Protein AF-A0AAU9PK76-F1 (afdb_monomer_lite)

Organism: NCBI:txid75947

Sequence (472 aa):
MIHLLTAAVFAILSFSSLVWSQTLTNSTSCPMDFNYVRQIQWPTADCRPSGDPTKTITNSTNCCQTLLSVFGISLAQHLKDTSQFHLRDLKTSSSCLSDFQKKLTSLSLPSNLVSSCFDPMQFVISLNTCAGIQTLQDWRQKLGNETILDSSCRDDLSDLTACDACGYAALTVQKELVSIDGNASHSNNCFYFIVLYGAGILNEFGPESNSAVTCNFDINILPKSHKNGRSSLIYGLVGGLVAVVVIFCLVGLCFWWDRKKKKQKIGESGTNPFESRLPRRRPNTGSVWFKLSDLEKATNNFSINNLIGRDANMRARVADFGLAKQSREGQSHLTTRVAGTHGYLAPEYAIYGQLTEKSDVYSFGIVILEIMCRRKALDLSCLDSHLLITDWAWSLTKEGNVGLVLDHSLGDAMSSETMNPTGDMVRFVLVGILCAHATVAFRPTIMEALKMLEGDIEVPVIPDRPISTYSI

pLDDT: mean 73.7, std 18.84, range [26.84, 95.75]

Radius of gyration: 31.77 Å; chains: 1; bounding box: 103×79×65 Å

InterPro domains:
  IPR000719 Protein kinase domain [PF00069] (307-378)
  IPR011009 Protein kinase-like domain superfamily [SSF56112] (311-454)
  IPR043891 SPARK domain [PF19160] (26-191)

Structure (mmCIF, N/CA/C/O backbone):
data_AF-A0AAU9PK76-F1
#
_entry.id   AF-A0AAU9PK76-F1
#
loop_
_atom_site.group_PDB
_atom_site.id
_atom_site.type_symbol
_atom_site.label_atom_id
_atom_site.label_alt_id
_atom_site.label_comp_id
_atom_site.label_asym_id
_atom_site.label_entity_id
_atom_site.label_seq_id
_atom_site.pdbx_PDB_ins_code
_atom_site.Cartn_x
_atom_site.Cartn_y
_atom_site.Cartn_z
_atom_site.occupancy
_atom_site.B_iso_or_equiv
_atom_site.auth_seq_id
_atom_site.auth_comp_id
_atom_site.auth_asym_id
_atom_site.auth_atom_id
_atom_site.pdbx_PDB_model_num
ATOM 1 N N . MET A 1 1 ? -54.082 -43.163 29.457 1.00 52.34 1 MET A N 1
ATOM 2 C CA . MET A 1 1 ? -52.985 -42.832 28.520 1.00 52.34 1 MET A CA 1
ATOM 3 C C . MET A 1 1 ? -53.444 -41.888 27.392 1.00 52.34 1 MET A C 1
ATOM 5 O O . MET A 1 1 ? -52.976 -42.027 26.278 1.00 52.34 1 MET A O 1
ATOM 9 N N . ILE A 1 2 ? -54.347 -40.927 27.661 1.00 49.84 2 ILE A N 1
ATOM 10 C CA . ILE A 1 2 ? -54.786 -39.888 26.692 1.00 49.84 2 ILE A CA 1
ATOM 11 C C . ILE A 1 2 ? -54.882 -38.485 27.347 1.00 49.84 2 ILE A C 1
ATOM 13 O O . ILE A 1 2 ? -54.947 -37.484 26.650 1.00 49.84 2 ILE A O 1
ATOM 17 N N . HIS A 1 3 ? -54.761 -38.360 28.677 1.00 46.38 3 HIS A N 1
ATOM 18 C CA . HIS A 1 3 ? -54.827 -37.059 29.371 1.00 46.38 3 HIS A CA 1
ATOM 19 C C . HIS A 1 3 ? -53.471 -36.419 29.721 1.00 46.38 3 HIS A C 1
ATOM 21 O O . HIS A 1 3 ? -53.451 -35.333 30.284 1.00 46.38 3 HIS A O 1
ATOM 27 N N . LEU A 1 4 ? -52.341 -37.046 29.366 1.00 45.00 4 LEU A N 1
ATOM 28 C CA . LEU A 1 4 ? -51.000 -36.461 29.556 1.00 45.00 4 LEU A CA 1
ATOM 29 C C . LEU A 1 4 ? -50.370 -35.900 28.268 1.00 45.00 4 LEU A C 1
ATOM 31 O O . LEU A 1 4 ? -49.307 -35.297 28.331 1.00 45.00 4 LEU A O 1
ATOM 35 N N . LEU A 1 5 ? -51.024 -36.059 27.113 1.00 45.81 5 LEU A N 1
ATOM 36 C CA . LEU A 1 5 ? -50.508 -35.596 25.815 1.00 45.81 5 LEU A CA 1
ATOM 37 C C . LEU A 1 5 ? -51.144 -34.284 25.326 1.00 45.81 5 LEU A C 1
ATOM 39 O O . LEU A 1 5 ? -50.633 -33.672 24.395 1.00 45.81 5 LEU A O 1
ATOM 43 N N . THR A 1 6 ? -52.207 -33.794 25.969 1.00 47.25 6 THR A N 1
ATOM 44 C CA . THR A 1 6 ? -52.897 -32.557 25.559 1.00 47.25 6 THR A CA 1
ATOM 45 C C . THR A 1 6 ? -52.393 -31.294 26.263 1.00 47.25 6 THR A C 1
ATOM 47 O O . THR A 1 6 ? -52.677 -30.193 25.802 1.00 47.25 6 THR A O 1
ATOM 50 N N . ALA A 1 7 ? -51.589 -31.418 27.324 1.00 43.28 7 ALA A N 1
ATOM 51 C CA . ALA A 1 7 ? -50.975 -30.272 28.005 1.00 43.28 7 ALA A CA 1
ATOM 52 C C . ALA A 1 7 ? -49.653 -29.807 27.356 1.00 43.28 7 ALA A C 1
ATOM 54 O O . ALA A 1 7 ? -49.220 -28.683 27.586 1.00 43.28 7 ALA A O 1
ATOM 55 N N . ALA A 1 8 ? -49.033 -30.638 26.508 1.00 46.03 8 ALA A N 1
ATOM 56 C CA . ALA A 1 8 ? -47.760 -30.322 25.852 1.00 46.03 8 ALA A CA 1
ATOM 57 C C . ALA A 1 8 ? -47.914 -29.584 24.505 1.00 46.03 8 ALA A C 1
ATOM 59 O O . ALA A 1 8 ? -46.944 -29.029 24.002 1.00 46.03 8 ALA A O 1
ATOM 60 N N . VAL A 1 9 ? -49.122 -29.538 23.928 1.00 46.25 9 VAL A N 1
ATOM 61 C CA . VAL A 1 9 ? -49.368 -28.925 22.605 1.00 46.25 9 VAL A CA 1
ATOM 62 C C . VAL A 1 9 ? -49.918 -27.492 22.710 1.00 46.25 9 VAL A C 1
ATOM 64 O O . VAL A 1 9 ? -49.719 -26.691 21.804 1.00 46.25 9 VAL A O 1
ATOM 67 N N . PHE A 1 10 ? -50.508 -27.104 23.847 1.00 39.81 10 PHE A N 1
ATOM 68 C CA . PHE A 1 10 ? -50.992 -25.730 24.072 1.00 39.81 10 PHE A CA 1
ATOM 69 C C . PHE A 1 10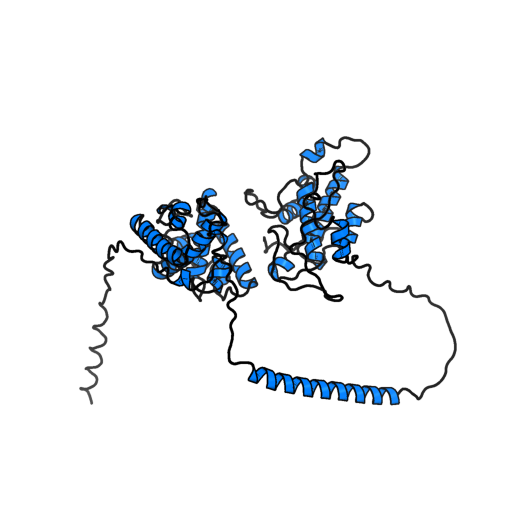 ? -49.943 -24.763 24.648 1.00 39.81 10 PHE A C 1
ATOM 71 O O . PHE A 1 10 ? -50.189 -23.561 24.697 1.00 39.81 10 PHE A O 1
ATOM 78 N N . ALA A 1 11 ? -48.759 -25.254 25.026 1.00 40.62 11 ALA A N 1
ATOM 79 C CA . ALA A 1 11 ? -47.640 -24.418 25.476 1.00 40.62 11 ALA A CA 1
ATOM 80 C C . ALA A 1 11 ? -46.709 -23.961 24.330 1.00 40.62 11 ALA A C 1
ATOM 82 O O . ALA A 1 11 ? -45.771 -23.208 24.572 1.00 40.62 11 ALA A O 1
ATOM 83 N N . ILE A 1 12 ? -46.959 -24.401 23.088 1.00 45.25 12 ILE A N 1
ATOM 84 C CA . ILE A 1 12 ? -46.092 -24.129 21.923 1.00 45.25 12 ILE A CA 1
ATOM 85 C C . ILE A 1 12 ? -46.722 -23.103 20.950 1.00 45.25 12 ILE A C 1
ATOM 87 O O . ILE A 1 12 ? -46.041 -22.599 20.065 1.00 45.25 12 ILE A O 1
ATOM 91 N N . LEU A 1 13 ? -47.984 -22.693 21.147 1.00 39.78 13 LEU A N 1
ATOM 92 C CA . LEU A 1 13 ? -48.679 -21.727 20.270 1.00 39.78 13 LEU A CA 1
ATOM 93 C C . LEU A 1 13 ? -48.980 -20.356 20.907 1.00 39.78 13 LEU A C 1
ATOM 95 O O . LEU A 1 13 ? -49.717 -19.559 20.337 1.00 39.78 13 LEU A O 1
ATOM 99 N N . SER A 1 14 ? -48.376 -20.038 22.053 1.00 37.91 14 SER A N 1
ATOM 100 C CA . SER A 1 14 ? -48.478 -18.719 22.707 1.00 37.91 14 SER A CA 1
ATOM 101 C C . SER A 1 14 ? -47.140 -17.967 22.806 1.00 37.91 14 SER A C 1
ATOM 103 O O . SER A 1 14 ? -47.052 -16.947 23.483 1.00 37.91 14 SER A O 1
ATOM 105 N N . PHE A 1 15 ? -46.111 -18.408 22.070 1.00 38.38 15 PHE A N 1
ATOM 106 C CA . PHE A 1 15 ? -44.795 -17.750 21.999 1.00 38.38 15 PHE A CA 1
ATOM 107 C C . PHE A 1 15 ? -44.520 -17.011 20.675 1.00 38.38 15 PHE A C 1
ATOM 109 O O . PHE A 1 15 ? -43.372 -16.736 20.341 1.00 38.38 15 PHE A O 1
ATOM 116 N N . SER A 1 16 ? -45.559 -16.637 19.925 1.00 43.44 16 SER A N 1
ATOM 117 C CA . SER A 1 16 ? -45.432 -15.898 18.658 1.00 43.44 16 SER A CA 1
ATOM 118 C C . SER A 1 16 ? -46.126 -14.534 18.684 1.00 43.44 16 SER A C 1
ATOM 120 O O . SER A 1 16 ? -46.871 -14.192 17.770 1.00 43.44 16 SER A O 1
ATOM 122 N N . SER A 1 17 ? -45.879 -13.744 19.729 1.00 39.88 17 SER A N 1
ATOM 123 C CA . SER A 1 17 ? -46.104 -12.291 19.706 1.00 39.88 17 SER A CA 1
ATOM 124 C C . SER A 1 17 ? -45.339 -11.584 20.829 1.00 39.88 17 SER A C 1
ATOM 126 O O . SER A 1 17 ? -45.900 -10.804 21.592 1.00 39.88 17 SER A O 1
ATOM 128 N N . LEU A 1 18 ? -44.036 -11.838 20.931 1.00 37.00 18 LEU A N 1
ATOM 129 C CA . LEU A 1 18 ? -43.107 -10.810 21.393 1.00 37.00 18 LEU A CA 1
ATOM 130 C C . LEU A 1 18 ? -42.484 -10.209 20.139 1.00 37.00 18 LEU A C 1
ATOM 132 O O . LEU A 1 18 ? -41.327 -10.438 19.806 1.00 37.00 18 LEU A O 1
ATOM 136 N N . VAL A 1 19 ? -43.306 -9.443 19.419 1.00 37.72 19 VAL A N 1
ATOM 137 C CA . VAL A 1 19 ? -42.783 -8.329 18.639 1.00 37.72 19 VAL A CA 1
ATOM 138 C C . VAL A 1 19 ? -42.090 -7.461 19.678 1.00 37.72 19 VAL A C 1
ATOM 140 O O . VAL A 1 19 ? -42.740 -6.780 20.470 1.00 37.72 19 VAL A O 1
ATOM 143 N N . TRP A 1 20 ? -40.765 -7.560 19.748 1.00 31.91 20 TRP A N 1
ATOM 144 C CA . TRP A 1 20 ? -39.972 -6.479 20.295 1.00 31.91 20 TRP A CA 1
ATOM 145 C C . TRP A 1 20 ? -40.277 -5.275 19.416 1.00 31.91 20 TRP A C 1
ATOM 147 O O . TRP A 1 20 ? -39.665 -5.065 18.372 1.00 31.91 20 TRP A O 1
ATOM 157 N N . SER A 1 21 ? -41.263 -4.487 19.836 1.00 33.12 21 SER A N 1
ATOM 158 C CA . SER A 1 21 ? -41.249 -3.066 19.567 1.00 33.12 21 SER A CA 1
ATOM 159 C C . SER A 1 21 ? -39.927 -2.589 20.144 1.00 33.12 21 SER A C 1
ATOM 161 O O . SER A 1 21 ? -39.814 -2.364 21.348 1.00 33.12 21 SER A O 1
ATOM 163 N N . GLN A 1 22 ? -38.900 -2.511 19.299 1.00 36.91 22 GLN A N 1
ATOM 164 C CA . GLN A 1 22 ? -37.753 -1.674 19.574 1.00 36.91 22 GLN A CA 1
ATOM 165 C C . GLN A 1 22 ? -38.325 -0.267 19.685 1.00 36.91 22 GLN A C 1
ATOM 167 O O . GLN A 1 22 ? -38.504 0.450 18.702 1.00 36.91 22 GLN A O 1
ATOM 172 N N . THR A 1 23 ? -38.695 0.115 20.902 1.00 33.50 23 THR A N 1
ATOM 173 C CA . THR A 1 23 ? -38.747 1.514 21.267 1.00 33.50 23 THR A CA 1
ATOM 174 C C . THR A 1 23 ? -37.339 2.011 20.997 1.00 33.50 23 THR A C 1
ATOM 176 O O . THR A 1 23 ? -36.432 1.709 21.772 1.00 33.50 23 THR A O 1
ATOM 179 N N . LEU A 1 24 ? -37.144 2.688 19.861 1.00 40.75 24 LEU A N 1
ATOM 180 C CA . LEU A 1 24 ? -35.986 3.537 19.641 1.00 40.75 24 LEU A CA 1
ATOM 181 C C . LEU A 1 24 ? -35.981 4.521 20.803 1.00 40.75 24 LEU A C 1
ATOM 183 O O . LEU A 1 24 ? -36.675 5.539 20.798 1.00 40.75 24 LEU A O 1
ATOM 187 N N . THR A 1 25 ? -35.244 4.175 21.847 1.00 36.66 25 THR A N 1
ATOM 188 C CA . THR A 1 25 ? -34.847 5.132 22.848 1.00 36.66 25 THR A CA 1
ATOM 189 C C . THR A 1 25 ? -34.033 6.161 22.078 1.00 36.66 25 THR A C 1
ATOM 191 O O . THR A 1 25 ? -33.047 5.836 21.421 1.00 36.66 25 THR A O 1
ATOM 194 N N . ASN A 1 26 ? -34.472 7.418 22.107 1.00 43.38 26 ASN A N 1
ATOM 195 C CA . ASN A 1 26 ? -33.604 8.553 21.814 1.00 43.38 26 ASN A CA 1
ATOM 196 C C . ASN A 1 26 ? -32.526 8.580 22.905 1.00 43.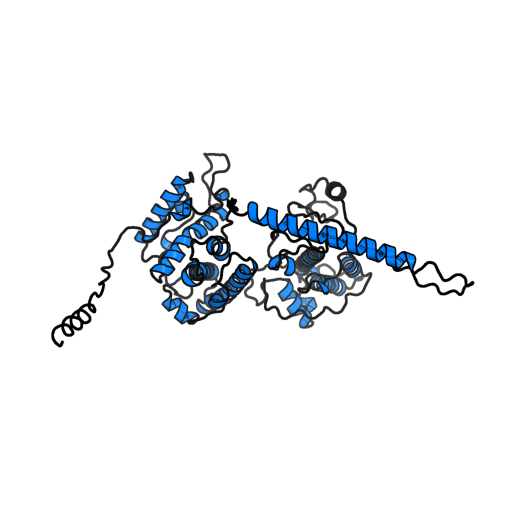38 26 ASN A C 1
ATOM 198 O O . ASN A 1 26 ? -32.549 9.415 23.809 1.00 43.38 26 ASN A O 1
ATOM 202 N N . SER A 1 27 ? -31.620 7.605 22.888 1.00 43.38 27 SER A N 1
ATOM 203 C CA . SER A 1 27 ? -30.460 7.603 23.747 1.00 43.38 27 SER A CA 1
ATOM 204 C C . SER A 1 27 ? -29.529 8.658 23.180 1.00 43.38 27 SER A C 1
ATOM 206 O O . SER A 1 27 ? -28.920 8.488 22.130 1.00 43.38 27 SER A O 1
ATOM 208 N N . THR A 1 28 ? -29.424 9.777 23.882 1.00 61.25 28 THR A N 1
ATOM 209 C CA . THR A 1 28 ? -28.430 10.818 23.605 1.00 61.25 28 THR A CA 1
ATOM 210 C C . THR A 1 28 ? -26.996 10.359 23.898 1.00 61.25 28 THR A C 1
ATOM 212 O O . THR A 1 28 ? -26.086 11.177 23.836 1.00 61.25 28 THR A O 1
ATOM 215 N N . SER A 1 29 ? -26.807 9.095 24.285 1.00 83.44 29 SER A N 1
ATOM 216 C CA . SER A 1 29 ? -25.527 8.455 24.572 1.00 83.44 29 SER A CA 1
ATOM 217 C C . SER A 1 29 ? -24.948 7.791 23.328 1.00 83.44 29 SER A C 1
ATOM 219 O O . SER A 1 29 ? -25.691 7.340 22.456 1.00 83.44 29 SER A O 1
ATOM 221 N N . CYS A 1 30 ? -23.621 7.684 23.279 1.00 89.12 30 CYS A N 1
ATOM 222 C CA . CYS A 1 30 ? -22.940 6.973 22.209 1.00 89.12 30 CYS A CA 1
ATOM 223 C C . CYS A 1 30 ? -23.347 5.485 22.179 1.00 89.12 30 CYS A C 1
ATOM 225 O O . CYS A 1 30 ? -23.241 4.826 23.214 1.00 89.12 30 CYS A O 1
ATOM 227 N N . PRO A 1 31 ? -23.791 4.940 21.029 1.00 89.69 31 PRO A N 1
ATOM 228 C CA . PRO A 1 31 ? -24.123 3.520 20.898 1.00 89.69 31 PRO A CA 1
ATOM 229 C C . PRO A 1 31 ? -22.897 2.608 20.709 1.00 89.69 31 PRO A C 1
ATOM 231 O O . PRO A 1 31 ? -23.063 1.396 20.643 1.00 89.69 31 PRO A O 1
ATOM 234 N N . MET A 1 32 ? -21.689 3.167 20.588 1.00 91.38 32 MET A N 1
ATOM 235 C CA . MET A 1 32 ? -20.448 2.425 20.336 1.00 91.38 32 MET A CA 1
ATOM 236 C C . MET A 1 32 ? -19.625 2.236 21.616 1.00 91.38 32 MET A C 1
ATOM 238 O O . MET A 1 32 ? -19.588 3.127 22.468 1.00 91.38 32 MET A O 1
ATOM 242 N N . ASP A 1 33 ? -18.925 1.102 21.727 1.00 90.31 33 ASP A N 1
ATOM 243 C CA . ASP A 1 33 ? -17.965 0.843 22.806 1.00 90.31 33 ASP A CA 1
ATOM 244 C C . ASP A 1 33 ? -16.524 1.116 22.353 1.00 90.31 33 ASP A C 1
ATOM 246 O O . ASP A 1 33 ? -16.071 0.616 21.334 1.00 90.31 33 ASP A O 1
ATOM 250 N N . PHE A 1 34 ? -15.777 1.862 23.167 1.00 93.31 34 PHE A N 1
ATOM 251 C CA . PHE A 1 34 ? -14.373 2.214 22.938 1.00 93.31 34 PHE A CA 1
ATOM 252 C C . PHE A 1 34 ? -13.414 1.529 23.929 1.00 93.31 34 PHE A C 1
ATOM 254 O O . PHE A 1 34 ? -12.293 1.993 24.156 1.00 93.31 34 PHE A O 1
ATOM 261 N N . ASN A 1 35 ? -13.829 0.452 24.602 1.00 90.25 35 ASN A N 1
ATOM 262 C CA . ASN A 1 35 ? -12.972 -0.262 25.553 1.00 90.25 35 ASN A CA 1
ATOM 263 C C . ASN A 1 35 ? -11.734 -0.901 24.899 1.00 90.25 35 ASN A C 1
ATOM 265 O O . ASN A 1 35 ? -10.668 -0.927 25.530 1.00 90.25 35 ASN A O 1
ATOM 269 N N . TYR A 1 36 ? -11.829 -1.336 23.637 1.00 87.94 36 TYR A N 1
ATOM 270 C CA . TYR A 1 36 ? -10.715 -1.933 22.890 1.00 87.94 36 TYR A CA 1
ATOM 271 C C . TYR A 1 36 ? -9.525 -0.982 22.711 1.00 87.94 36 TYR A C 1
ATOM 273 O O . TYR A 1 36 ? -8.393 -1.443 22.581 1.00 87.94 36 TYR A O 1
ATOM 281 N N . VAL A 1 37 ? -9.743 0.340 22.785 1.00 88.81 37 VAL A N 1
ATOM 282 C CA . VAL A 1 37 ? -8.700 1.372 22.620 1.00 88.81 37 VAL A CA 1
ATOM 283 C C . VAL A 1 37 ? -7.532 1.162 23.591 1.00 88.81 37 VAL A C 1
ATOM 285 O O . VAL A 1 37 ? -6.400 1.531 23.286 1.00 88.81 37 VAL A O 1
ATOM 288 N N . ARG A 1 38 ? -7.788 0.545 24.755 1.00 84.81 38 ARG A N 1
ATOM 289 C CA . ARG A 1 38 ? -6.752 0.162 25.730 1.00 84.81 38 ARG A CA 1
ATOM 290 C C . ARG A 1 38 ? -6.198 -1.251 25.529 1.00 84.81 38 ARG A C 1
ATOM 292 O O . ARG A 1 38 ? -5.114 -1.550 26.020 1.00 84.81 38 ARG A O 1
ATOM 299 N N . GLN A 1 39 ? -6.969 -2.142 24.913 1.00 84.19 39 GLN A N 1
ATOM 300 C CA . GLN A 1 39 ? -6.648 -3.569 24.800 1.00 84.19 39 GLN A CA 1
ATOM 301 C C . GLN A 1 39 ? -5.760 -3.872 23.586 1.00 84.19 39 GLN A C 1
ATOM 303 O O . GLN A 1 39 ? -4.879 -4.745 23.648 1.00 84.19 39 GLN A O 1
ATOM 308 N N . ILE A 1 40 ? -5.994 -3.134 22.502 1.00 80.50 40 ILE A N 1
ATOM 309 C CA . ILE A 1 40 ? -5.258 -3.205 21.246 1.00 80.50 40 ILE A CA 1
ATOM 310 C C . ILE A 1 40 ? -4.062 -2.258 21.342 1.00 80.50 40 ILE A C 1
ATOM 312 O O . ILE A 1 40 ? -4.193 -1.101 21.734 1.00 80.50 40 ILE A O 1
ATOM 316 N N . GLN A 1 41 ? -2.871 -2.764 21.021 1.00 76.69 41 GLN A N 1
ATOM 317 C CA . GLN A 1 41 ? -1.659 -1.949 20.986 1.00 76.69 41 GLN A CA 1
ATOM 318 C C . GLN A 1 41 ? -1.555 -1.283 19.617 1.00 76.69 41 GLN A C 1
ATOM 320 O O . GLN A 1 41 ? -1.268 -1.956 18.634 1.00 76.69 41 GLN A O 1
ATOM 325 N N . TRP A 1 42 ? -1.780 0.027 19.575 1.00 80.75 42 TRP A N 1
ATOM 326 C CA . TRP A 1 42 ? -1.684 0.857 18.376 1.00 80.75 42 TRP A CA 1
ATOM 327 C C . TRP A 1 42 ? -0.610 1.947 18.564 1.00 80.75 42 TRP A C 1
ATOM 329 O O . TRP A 1 42 ? -0.267 2.287 19.705 1.00 80.75 42 TRP A O 1
ATOM 339 N N . PRO A 1 43 ? -0.019 2.478 17.480 1.00 74.75 43 PRO A N 1
ATOM 340 C CA . PRO A 1 43 ? 1.089 3.424 17.570 1.00 74.75 43 PRO A CA 1
ATOM 341 C C . PRO A 1 43 ? 0.624 4.783 18.112 1.00 74.75 43 PRO A C 1
ATOM 343 O O . PRO A 1 43 ? 0.072 5.612 17.402 1.00 74.75 43 PRO A O 1
ATOM 346 N N . THR A 1 44 ? 0.889 5.046 19.394 1.00 80.50 44 THR A N 1
ATOM 347 C CA . THR A 1 44 ? 0.571 6.342 20.025 1.00 80.50 44 THR A CA 1
ATOM 348 C C . THR A 1 44 ? 1.679 7.389 19.871 1.00 80.50 44 THR A C 1
ATOM 350 O O . THR A 1 44 ? 1.519 8.515 20.338 1.00 80.50 44 THR A O 1
ATOM 353 N N . ALA A 1 45 ? 2.837 7.010 19.316 1.00 75.81 45 ALA A N 1
ATOM 354 C CA . ALA A 1 45 ? 4.043 7.841 19.293 1.00 75.81 45 ALA A CA 1
ATOM 355 C C . ALA A 1 45 ? 3.825 9.152 18.525 1.00 75.81 45 ALA A C 1
ATOM 357 O O . ALA A 1 45 ? 4.150 10.216 19.046 1.00 75.81 45 ALA A O 1
ATOM 358 N N . ASP A 1 46 ? 3.169 9.076 17.367 1.00 73.06 46 ASP A N 1
ATOM 359 C CA . ASP A 1 46 ? 2.886 10.232 16.506 1.00 73.06 46 ASP A CA 1
ATOM 360 C C . ASP A 1 46 ? 1.846 11.195 17.102 1.00 73.06 46 ASP A C 1
ATOM 362 O O . ASP A 1 46 ? 1.718 12.335 16.657 1.00 73.06 46 ASP A O 1
ATOM 366 N N . CYS A 1 47 ? 1.112 10.744 18.124 1.00 76.25 47 CYS A N 1
ATOM 367 C CA . CYS A 1 47 ? 0.101 11.518 18.843 1.00 76.25 47 CYS A CA 1
ATOM 368 C C . CYS A 1 47 ? 0.607 12.101 20.171 1.00 76.25 47 CYS A C 1
ATOM 370 O O . CYS A 1 47 ? -0.169 12.716 20.910 1.00 76.25 47 CYS A O 1
ATOM 372 N N . ARG A 1 48 ? 1.888 11.903 20.514 1.00 78.00 48 ARG A N 1
ATOM 373 C CA . ARG A 1 48 ? 2.505 12.485 21.713 1.00 78.00 48 ARG A CA 1
ATOM 374 C C . ARG A 1 48 ? 3.281 13.755 21.352 1.00 78.00 48 ARG A C 1
ATOM 376 O O . ARG A 1 48 ? 3.939 13.790 20.317 1.00 78.00 48 ARG A O 1
ATOM 383 N N . PRO A 1 49 ? 3.255 14.794 22.205 1.00 65.25 49 PRO A N 1
ATOM 384 C CA . PRO A 1 49 ? 4.083 15.971 21.985 1.00 65.25 49 PRO A CA 1
ATOM 385 C C . PRO A 1 49 ? 5.567 15.580 22.032 1.00 65.25 49 PRO A C 1
ATOM 387 O O . PRO A 1 49 ? 6.027 14.987 23.012 1.00 65.25 49 PRO A O 1
ATOM 390 N N . SER A 1 50 ? 6.324 15.914 20.984 1.00 54.66 50 SER A N 1
ATOM 391 C CA . SER A 1 50 ? 7.779 15.727 20.935 1.00 54.66 50 SER A CA 1
ATOM 392 C C . SER A 1 50 ? 8.468 16.642 21.945 1.00 54.66 50 SER A C 1
ATOM 394 O O . SER A 1 50 ? 8.820 17.767 21.609 1.00 54.66 50 SER A O 1
ATOM 396 N N . GLY A 1 51 ? 8.638 16.172 23.184 1.00 52.91 51 GLY A N 1
ATOM 397 C CA . GLY A 1 51 ? 9.557 16.715 24.198 1.00 52.91 51 GLY A CA 1
ATOM 398 C C . GLY A 1 51 ? 9.317 18.148 24.696 1.00 52.91 51 GLY A C 1
ATOM 399 O O . GLY A 1 51 ? 9.943 18.540 25.674 1.00 52.91 51 GLY A O 1
ATOM 400 N N . ASP A 1 52 ? 8.421 18.914 24.076 1.00 45.72 52 ASP A N 1
ATOM 401 C CA . ASP A 1 52 ? 8.129 20.305 24.405 1.00 45.72 52 ASP A CA 1
ATOM 402 C C . ASP A 1 52 ? 6.637 20.461 24.760 1.00 45.72 52 ASP A C 1
ATOM 404 O O . ASP A 1 52 ? 5.781 20.401 23.871 1.00 45.72 52 ASP A O 1
ATOM 408 N N . PRO A 1 53 ? 6.292 20.648 26.048 1.00 48.22 53 PRO A N 1
ATOM 409 C CA . PRO A 1 53 ? 4.910 20.787 26.510 1.00 48.22 53 PRO A CA 1
ATOM 410 C C . PRO A 1 53 ? 4.230 22.087 26.045 1.00 48.22 53 PRO A C 1
ATOM 412 O O . PRO A 1 53 ? 3.042 22.266 26.303 1.00 48.22 53 PRO A O 1
ATOM 415 N N . THR A 1 54 ? 4.949 22.988 25.363 1.00 43.44 54 THR A N 1
ATOM 416 C CA . THR A 1 54 ? 4.399 24.244 24.826 1.00 43.44 54 THR A CA 1
ATOM 417 C C . THR A 1 54 ? 4.011 24.172 23.348 1.00 43.44 54 THR A C 1
ATOM 419 O O . THR A 1 54 ? 3.300 25.053 22.860 1.00 43.44 54 THR A O 1
ATOM 422 N N . LYS A 1 55 ? 4.394 23.106 22.629 1.00 46.84 55 LYS A N 1
ATOM 423 C CA . LYS A 1 55 ? 3.936 22.884 21.254 1.00 46.84 55 LYS A CA 1
ATOM 424 C C . LYS A 1 55 ? 2.560 22.232 21.255 1.00 46.84 55 LYS A C 1
ATOM 426 O O . LYS A 1 55 ? 2.402 21.042 21.516 1.00 46.84 55 LYS A O 1
ATOM 431 N N . THR A 1 56 ? 1.557 23.034 20.920 1.00 46.28 56 THR A N 1
ATOM 432 C CA . THR A 1 56 ? 0.248 22.556 20.474 1.00 46.28 56 THR A CA 1
ATOM 433 C C . THR A 1 56 ? 0.471 21.572 19.324 1.00 46.28 56 THR A C 1
ATOM 435 O O . THR A 1 56 ? 1.179 21.898 18.372 1.00 46.28 56 THR A O 1
ATOM 438 N N . ILE A 1 57 ? -0.093 20.362 19.406 1.00 51.94 57 ILE A N 1
ATOM 439 C CA . ILE A 1 57 ? -0.083 19.427 18.274 1.00 51.94 57 ILE A CA 1
ATOM 440 C C . ILE A 1 57 ? -0.901 20.076 17.154 1.00 51.94 57 ILE A C 1
ATOM 442 O O . ILE A 1 57 ? -2.129 20.079 17.185 1.00 51.94 57 ILE A O 1
ATOM 446 N N . THR A 1 58 ? -0.211 20.673 16.189 1.00 47.84 58 THR A N 1
ATOM 447 C CA . THR A 1 58 ? -0.773 21.064 14.898 1.00 47.84 58 THR A CA 1
ATOM 448 C C . THR A 1 58 ? -0.939 19.795 14.077 1.00 47.84 58 THR A C 1
ATOM 450 O O . THR A 1 58 ? 0.059 19.101 13.901 1.00 47.84 58 THR A O 1
ATOM 453 N N . ASN A 1 59 ? -2.167 19.496 13.632 1.00 53.28 59 ASN A N 1
ATOM 454 C CA . ASN A 1 59 ? -2.576 18.385 12.757 1.00 53.28 59 ASN A CA 1
ATOM 455 C C . ASN A 1 59 ? -1.419 17.569 12.166 1.00 53.28 59 ASN A C 1
ATOM 457 O O . ASN A 1 59 ? -1.031 17.756 11.014 1.00 53.28 59 ASN A O 1
ATOM 461 N N . SER A 1 60 ? -0.877 16.647 12.965 1.00 60.12 60 SER A N 1
ATOM 462 C CA . SER A 1 60 ? -0.010 15.604 12.437 1.00 60.12 60 SER A CA 1
ATOM 463 C C . SER A 1 60 ? -0.927 14.681 11.650 1.00 60.12 60 SER A C 1
ATOM 465 O O . SER A 1 60 ? -1.737 13.963 12.242 1.00 60.12 60 SER A O 1
ATOM 467 N N . THR A 1 61 ? -0.853 14.753 10.321 1.00 66.81 61 THR A N 1
ATOM 468 C CA . THR A 1 61 ? -1.658 13.951 9.388 1.00 66.81 61 THR A CA 1
ATOM 469 C C . THR A 1 61 ? -1.632 12.470 9.763 1.00 66.81 61 THR A C 1
ATOM 471 O O . THR A 1 61 ? -2.680 11.830 9.788 1.00 66.81 61 THR A O 1
ATOM 474 N N . ASN A 1 62 ? -0.475 11.962 10.195 1.00 74.94 62 ASN A N 1
ATOM 475 C CA . ASN A 1 62 ? -0.297 10.570 10.614 1.00 74.94 62 ASN A CA 1
ATOM 476 C C . ASN A 1 62 ? -1.061 10.229 11.906 1.00 74.94 62 ASN A C 1
ATOM 478 O O . ASN A 1 62 ? -1.663 9.159 12.007 1.00 74.94 62 ASN A O 1
ATOM 482 N N . CYS A 1 63 ? -1.083 11.137 12.892 1.00 82.25 63 CYS A N 1
ATOM 483 C CA . CYS A 1 63 ? -1.839 10.920 14.128 1.00 82.25 63 CYS A CA 1
ATOM 484 C C . CYS A 1 63 ? -3.347 10.917 13.856 1.00 82.25 63 CYS A C 1
ATOM 486 O O . CYS A 1 63 ? -4.048 10.015 14.309 1.00 82.25 63 CYS A O 1
ATOM 488 N N . CYS A 1 64 ? -3.849 11.887 13.087 1.00 85.06 64 CYS A N 1
ATOM 489 C CA . CYS A 1 64 ? -5.275 11.955 12.775 1.00 85.06 64 CYS A CA 1
ATOM 490 C C . CYS A 1 64 ? -5.738 10.756 11.936 1.00 85.06 64 CYS A C 1
ATOM 492 O O . CYS A 1 64 ? -6.810 10.218 12.201 1.00 85.06 64 CYS A O 1
ATOM 494 N N . GLN A 1 65 ? -4.911 10.280 10.999 1.00 82.88 65 GLN A N 1
ATOM 495 C CA . GLN A 1 65 ? -5.177 9.054 10.244 1.00 82.88 65 GLN A CA 1
ATOM 496 C C . GLN A 1 65 ? -5.204 7.819 11.155 1.00 82.88 65 GLN A C 1
ATOM 498 O O . GLN A 1 65 ? -6.149 7.039 11.102 1.00 82.88 65 GLN A O 1
ATOM 503 N N . THR A 1 66 ? -4.229 7.677 12.059 1.00 84.81 66 THR A N 1
ATOM 504 C CA . THR A 1 66 ? -4.209 6.566 13.027 1.00 84.81 66 THR A CA 1
ATOM 505 C C . THR A 1 66 ? -5.446 6.590 13.924 1.00 84.81 66 THR A C 1
ATOM 507 O O . THR A 1 66 ? -6.085 5.563 14.139 1.00 84.81 66 THR A O 1
ATOM 510 N N . LEU A 1 67 ? -5.823 7.765 14.436 1.00 88.69 67 LEU A N 1
ATOM 511 C CA . LEU A 1 67 ? -7.029 7.918 15.246 1.00 88.69 67 LEU A CA 1
ATOM 512 C C . LEU A 1 67 ? -8.296 7.587 14.451 1.00 88.69 67 LEU A C 1
ATOM 514 O O . LEU A 1 67 ? -9.238 7.059 15.037 1.00 88.69 67 LEU A O 1
ATOM 518 N N . LEU A 1 68 ? -8.322 7.880 13.146 1.00 88.44 68 LEU A N 1
ATOM 519 C CA . LEU A 1 68 ? -9.455 7.575 12.277 1.00 88.44 68 LEU A CA 1
ATOM 520 C C . LEU A 1 68 ? -9.597 6.063 12.100 1.00 88.44 68 LEU A C 1
ATOM 522 O O . LEU A 1 68 ? -10.697 5.546 12.264 1.00 88.44 68 LEU A O 1
ATOM 526 N N . SER A 1 69 ? -8.489 5.347 11.893 1.00 88.75 69 SER A N 1
ATOM 527 C CA . SER A 1 69 ? -8.456 3.881 11.894 1.00 88.75 69 SER A CA 1
ATOM 528 C C . SER A 1 69 ? -8.919 3.294 13.231 1.00 88.75 69 SER A C 1
ATOM 530 O O . SER A 1 69 ? -9.762 2.399 13.261 1.00 88.75 69 SER A O 1
ATOM 532 N N . VAL A 1 70 ? -8.431 3.827 14.361 1.00 90.69 70 VAL A N 1
ATOM 533 C CA . VAL A 1 70 ? -8.830 3.349 15.697 1.00 90.69 70 VAL A CA 1
ATOM 534 C C . VAL A 1 70 ? -10.315 3.608 15.958 1.00 90.69 70 VAL A C 1
ATOM 536 O O . VAL A 1 70 ? -10.981 2.743 16.517 1.00 90.69 70 VAL A O 1
ATOM 539 N N . PHE A 1 71 ? -10.857 4.761 15.564 1.00 93.00 71 PHE A N 1
ATOM 540 C CA . PHE A 1 71 ? -12.292 5.049 15.657 1.00 93.00 71 PHE A CA 1
ATOM 541 C C . PHE A 1 71 ? -13.111 4.168 14.699 1.00 93.00 71 PHE A C 1
ATOM 543 O O . PHE A 1 71 ? -14.189 3.697 15.060 1.00 93.00 71 PHE A O 1
ATOM 550 N N . GLY A 1 72 ? -12.566 3.878 13.515 1.00 92.38 72 GLY A N 1
ATOM 551 C CA . GLY A 1 72 ? -13.159 3.017 12.495 1.00 92.38 72 GLY A CA 1
ATOM 552 C C . GLY A 1 72 ? -13.480 1.605 12.986 1.00 92.38 72 GLY A C 1
ATOM 553 O O . GLY A 1 72 ? -14.486 1.047 12.562 1.00 92.38 72 GLY A O 1
ATOM 554 N N . ILE A 1 73 ? -12.716 1.059 13.939 1.00 92.44 73 ILE A N 1
ATOM 555 C CA . ILE A 1 73 ? -13.014 -0.241 14.574 1.00 92.44 73 ILE A CA 1
ATOM 556 C C . ILE A 1 73 ? -14.410 -0.230 15.224 1.00 92.44 73 ILE A C 1
ATOM 558 O O . ILE A 1 73 ? -15.223 -1.116 14.959 1.00 92.44 73 ILE A O 1
ATOM 562 N N . SER A 1 74 ? -14.724 0.804 16.018 1.00 93.75 74 SER A N 1
ATOM 563 C CA . SER A 1 74 ? -16.053 0.982 16.630 1.00 93.75 74 SER A CA 1
ATOM 564 C C . SER A 1 74 ? -17.144 1.149 15.587 1.00 93.75 74 SER A C 1
ATOM 566 O O . SER A 1 74 ? -18.253 0.654 15.759 1.00 93.75 74 SER A O 1
ATOM 568 N N . LEU A 1 75 ? -16.839 1.872 14.511 1.00 94.56 75 LEU A N 1
ATOM 569 C CA . LEU A 1 75 ? -17.801 2.160 13.458 1.00 94.56 75 LEU A CA 1
ATOM 570 C C . LEU A 1 75 ? -18.105 0.912 12.617 1.00 94.56 75 LEU A C 1
ATOM 572 O O . LEU A 1 75 ? -19.249 0.692 12.236 1.00 94.56 75 LEU A O 1
ATOM 576 N N . ALA A 1 76 ? -17.116 0.045 12.396 1.00 94.50 76 ALA A N 1
ATOM 577 C CA . ALA A 1 76 ? -17.314 -1.253 11.761 1.00 94.50 76 ALA A CA 1
ATOM 578 C C . ALA A 1 76 ? -18.117 -2.201 12.662 1.00 94.50 76 ALA A C 1
ATOM 580 O O . ALA A 1 76 ? -18.985 -2.925 12.176 1.00 94.50 76 ALA A O 1
ATOM 581 N N . GLN A 1 77 ? -17.885 -2.155 13.979 1.00 94.75 77 GLN A N 1
ATOM 582 C CA . GLN A 1 77 ? -18.710 -2.882 14.945 1.00 94.75 77 GLN A CA 1
ATOM 583 C C . GLN A 1 77 ? -20.152 -2.351 14.948 1.00 94.75 77 GLN A C 1
ATOM 585 O O . GLN A 1 77 ? -21.098 -3.130 14.889 1.00 94.75 77 GLN A O 1
ATOM 590 N N . HIS A 1 78 ? -20.331 -1.030 14.904 1.00 94.69 78 HIS A N 1
ATOM 591 C CA . HIS A 1 78 ? -21.642 -0.404 14.757 1.00 94.69 78 HIS A CA 1
ATOM 592 C C . HIS A 1 78 ? -22.350 -0.855 13.477 1.00 94.69 78 HIS A C 1
ATOM 594 O O . HIS A 1 78 ? -23.510 -1.249 13.541 1.00 94.69 78 HIS A O 1
ATOM 600 N N . LEU A 1 79 ? -21.652 -0.863 12.337 1.00 94.94 79 LEU A N 1
ATOM 601 C CA . LEU A 1 79 ? -22.182 -1.360 11.068 1.00 94.94 79 LEU A CA 1
ATOM 602 C C . LEU A 1 79 ? -22.634 -2.819 11.181 1.00 94.94 79 LEU A C 1
ATOM 604 O O . LEU A 1 79 ? -23.707 -3.162 10.685 1.00 94.94 79 LEU A O 1
ATOM 608 N N . LYS A 1 80 ? -21.853 -3.666 11.858 1.00 93.81 80 LYS A N 1
ATOM 609 C CA . LYS A 1 80 ? -22.211 -5.065 12.116 1.00 93.81 80 LYS A CA 1
ATOM 610 C C . LYS A 1 80 ? -23.503 -5.189 12.930 1.00 93.81 80 LYS A C 1
ATOM 612 O O . LYS A 1 80 ? -24.339 -6.031 12.611 1.00 93.81 80 LYS A O 1
ATOM 617 N N . ASP A 1 81 ? -23.685 -4.332 13.931 1.00 93.25 81 ASP A N 1
ATOM 618 C CA . ASP A 1 81 ? -24.807 -4.410 14.871 1.00 93.25 81 ASP A CA 1
ATOM 619 C C . ASP A 1 81 ? -26.090 -3.730 14.352 1.00 93.25 81 ASP A C 1
ATOM 621 O O . ASP A 1 81 ? -27.196 -4.199 14.624 1.00 93.25 81 ASP A O 1
ATOM 625 N N . THR A 1 82 ? -25.971 -2.632 13.598 1.00 93.62 82 THR A N 1
ATOM 626 C CA . THR A 1 82 ? -27.110 -1.792 13.171 1.00 93.62 82 THR A CA 1
ATOM 627 C C . THR A 1 82 ? -27.365 -1.796 11.667 1.00 93.62 82 THR A C 1
ATOM 629 O O . THR A 1 82 ? -28.403 -1.303 11.226 1.00 93.62 82 THR A O 1
ATOM 632 N N . SER A 1 83 ? -26.445 -2.345 10.866 1.00 95.12 83 SER A N 1
ATOM 633 C CA . SER A 1 83 ? -26.451 -2.257 9.398 1.00 95.12 83 SER A CA 1
ATOM 634 C C . SER A 1 83 ? -26.371 -0.825 8.840 1.00 95.12 83 SER A C 1
ATOM 636 O O . SER A 1 83 ? -26.720 -0.612 7.676 1.00 95.12 83 SER A O 1
ATOM 638 N N . GLN A 1 84 ? -25.907 0.150 9.632 1.00 94.12 84 GLN A N 1
ATOM 639 C CA . GLN A 1 84 ? -25.672 1.539 9.210 1.00 94.12 84 GLN A CA 1
ATOM 640 C C . GLN A 1 84 ? -24.174 1.849 9.166 1.00 94.12 84 GLN A C 1
ATOM 642 O O . GLN A 1 84 ? -23.449 1.544 10.108 1.00 94.12 84 GLN A O 1
ATOM 647 N N . PHE A 1 85 ? -23.704 2.477 8.084 1.00 92.88 85 PHE A N 1
ATOM 648 C CA . PHE A 1 85 ? -22.284 2.825 7.935 1.00 92.88 85 PHE A CA 1
ATOM 649 C C . PHE A 1 85 ? -21.862 3.973 8.853 1.00 92.88 85 PHE A C 1
ATOM 651 O O . PHE A 1 85 ? -20.752 3.967 9.373 1.00 92.88 85 PHE A O 1
ATOM 658 N N . HIS A 1 86 ? -22.748 4.948 9.053 1.00 92.88 86 HIS A N 1
ATOM 659 C CA . HIS A 1 86 ? -22.508 6.176 9.810 1.00 92.88 86 HIS A CA 1
ATOM 660 C C . HIS A 1 86 ? -23.573 6.380 10.895 1.00 92.88 86 HIS A C 1
ATOM 662 O O . HIS A 1 86 ? -24.599 5.703 10.929 1.00 92.88 86 HIS A O 1
ATOM 668 N N . LEU A 1 87 ? -23.337 7.354 11.774 1.00 92.69 87 LEU A N 1
ATOM 669 C CA . LEU A 1 87 ? -24.216 7.700 12.886 1.00 92.69 87 LEU A CA 1
ATOM 670 C C . LEU A 1 87 ? -25.407 8.547 12.428 1.00 92.69 87 LEU A C 1
ATOM 672 O O . LEU A 1 87 ? -25.323 9.341 11.491 1.00 92.69 87 LEU A O 1
ATOM 676 N N . ARG A 1 88 ? -26.529 8.417 13.135 1.00 89.50 88 ARG A N 1
ATOM 677 C CA . ARG A 1 88 ? -27.809 9.015 12.733 1.00 89.50 88 ARG A CA 1
ATOM 678 C C . ARG A 1 88 ? -27.812 10.542 12.714 1.00 89.50 88 ARG A C 1
ATOM 680 O O . ARG A 1 88 ? -28.475 11.139 11.870 1.00 89.50 88 ARG A O 1
ATOM 687 N N . ASP A 1 89 ? -27.136 11.173 13.669 1.00 89.75 89 ASP A N 1
ATOM 688 C CA . ASP A 1 89 ? -27.212 12.619 13.859 1.00 89.75 89 ASP A CA 1
ATOM 689 C C . ASP A 1 89 ? -25.960 13.206 14.524 1.00 89.75 89 ASP A C 1
ATOM 691 O O . ASP A 1 89 ? -25.170 12.520 15.175 1.00 89.75 89 ASP A O 1
ATOM 695 N N . LEU A 1 90 ? -25.807 14.523 14.398 1.00 91.69 90 LEU A N 1
ATOM 696 C CA . LEU A 1 90 ? -24.677 15.273 14.943 1.00 91.69 90 LEU A CA 1
ATOM 697 C C . LEU A 1 90 ? -24.523 15.128 16.467 1.00 91.69 90 LEU A C 1
ATOM 699 O O . LEU A 1 90 ? -23.402 15.161 16.982 1.00 91.69 90 LEU A O 1
ATOM 703 N N . LYS A 1 91 ? -25.625 14.959 17.208 1.00 92.00 91 LYS A N 1
ATOM 704 C CA . LYS A 1 91 ? -25.594 14.855 18.671 1.00 92.00 91 LYS A CA 1
ATOM 705 C C . LYS A 1 91 ? -25.017 13.508 19.100 1.00 92.00 91 LYS A C 1
ATOM 707 O O . LYS A 1 91 ? -24.171 13.476 19.993 1.00 92.00 91 LYS A O 1
ATOM 712 N N . THR A 1 92 ? -25.422 12.422 18.442 1.00 92.69 92 THR A N 1
ATOM 713 C CA . THR A 1 92 ? -24.847 11.084 18.664 1.00 92.69 92 THR A CA 1
ATOM 714 C C . THR A 1 92 ? -23.364 11.041 18.297 1.00 92.69 92 THR A C 1
ATOM 716 O O . THR A 1 92 ? -22.560 10.603 19.119 1.00 92.69 92 THR A O 1
ATOM 719 N N . SER A 1 93 ? -22.981 11.601 17.142 1.00 93.94 93 SER A N 1
ATOM 720 C CA . SER A 1 93 ? -21.574 11.737 16.732 1.00 93.94 93 SER A CA 1
ATOM 721 C C . SER A 1 93 ? -20.737 12.496 17.764 1.00 93.94 93 SER A C 1
ATOM 723 O O . SER A 1 93 ? -19.720 11.992 18.244 1.00 93.94 93 SER A O 1
ATOM 725 N N . SER A 1 94 ? -21.222 13.654 18.218 1.00 93.19 94 SER A N 1
ATOM 726 C CA . SER A 1 94 ? -20.536 14.455 19.239 1.00 93.19 94 SER A CA 1
ATOM 727 C C . SER A 1 94 ? -20.394 13.711 20.573 1.00 93.19 94 SER A C 1
ATOM 729 O O . SER A 1 94 ? -19.346 13.792 21.218 1.00 93.19 94 SER A O 1
ATOM 731 N N . SER A 1 95 ? -21.415 12.949 20.987 1.00 94.94 95 SER A N 1
ATOM 732 C CA . SER A 1 95 ? -21.331 12.115 22.193 1.00 94.94 95 SER A CA 1
ATOM 733 C C . SER A 1 95 ? -20.272 11.019 22.049 1.00 94.94 95 SER A C 1
ATOM 735 O O . SER A 1 95 ? -19.499 10.804 22.981 1.00 94.94 95 SER A O 1
ATOM 737 N N . CYS A 1 96 ? -20.204 10.350 20.896 1.00 95.25 96 CYS A N 1
ATOM 738 C CA . CYS A 1 96 ? -19.222 9.298 20.642 1.00 95.25 96 CYS A CA 1
ATOM 739 C C . CYS A 1 96 ? -17.791 9.814 20.597 1.00 95.25 96 CYS A C 1
ATOM 741 O O . CYS A 1 96 ? -16.902 9.218 21.200 1.00 95.25 96 CYS A O 1
ATOM 743 N N . LEU A 1 97 ? -17.568 10.957 19.954 1.00 94.75 97 LEU A N 1
ATOM 744 C CA . LEU A 1 97 ? -16.261 11.604 19.936 1.00 94.75 97 LEU A CA 1
ATOM 745 C C . LEU A 1 97 ? -15.815 12.025 21.343 1.00 94.75 97 LEU A C 1
ATOM 747 O O . LEU A 1 97 ? -14.644 11.872 21.693 1.00 94.75 97 LEU A O 1
ATOM 751 N N . SER A 1 98 ? -16.747 12.478 22.190 1.00 93.88 98 SER A N 1
ATOM 752 C CA . SER A 1 98 ? -16.458 12.767 23.599 1.00 93.88 98 SER A CA 1
ATOM 753 C C . SER A 1 98 ? -16.035 11.514 24.375 1.00 93.88 98 SER A C 1
ATOM 755 O O . SER A 1 98 ? -15.044 11.544 25.109 1.00 93.88 98 SER A O 1
ATOM 757 N N . ASP A 1 99 ? -16.746 10.399 24.203 1.00 94.38 99 ASP A N 1
ATOM 758 C CA . ASP A 1 99 ? -16.422 9.142 24.884 1.00 94.38 99 ASP A CA 1
ATOM 759 C C . ASP A 1 99 ? -15.104 8.534 24.383 1.00 94.38 99 ASP A C 1
ATOM 761 O O . ASP A 1 99 ? -14.295 8.067 25.194 1.00 94.38 99 ASP A O 1
ATOM 765 N N . PHE A 1 100 ? -14.822 8.645 23.084 1.00 94.69 100 PHE A N 1
ATOM 766 C CA . PHE A 1 100 ? -13.536 8.278 22.501 1.00 94.69 100 PHE A CA 1
ATOM 767 C C . PHE A 1 100 ? -12.389 9.110 23.091 1.00 94.69 100 PHE A C 1
ATOM 769 O O . PHE A 1 100 ? -11.406 8.550 23.585 1.00 94.69 100 PHE A O 1
ATOM 776 N N . GLN A 1 101 ? -12.542 10.439 23.170 1.00 93.75 101 GLN A N 1
ATOM 777 C CA . GLN A 1 101 ? -11.545 11.318 23.790 1.00 93.75 101 GLN A CA 1
ATOM 778 C C . GLN A 1 101 ? -11.286 10.944 25.257 1.00 93.75 101 GLN A C 1
ATOM 780 O O . GLN A 1 101 ? -10.133 10.936 25.683 1.00 93.75 101 GLN A O 1
ATOM 785 N N . LYS A 1 102 ? -12.310 10.566 26.039 1.00 93.06 102 LYS A N 1
ATOM 786 C CA . LYS A 1 102 ? -12.114 10.096 27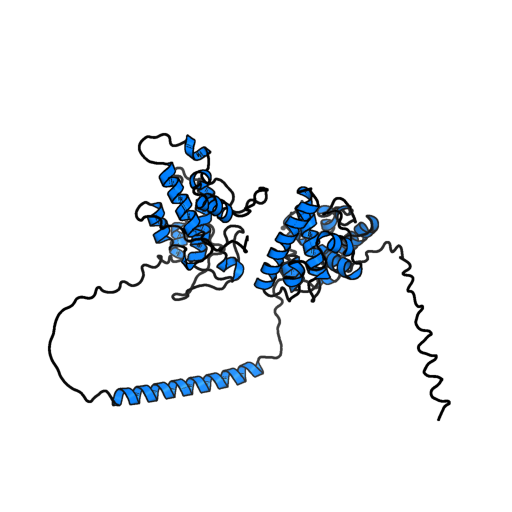.428 1.00 93.06 102 LYS A CA 1
ATOM 787 C C . LYS A 1 102 ? -11.214 8.858 27.494 1.00 93.06 102 LYS A C 1
ATOM 789 O O . LYS A 1 102 ? -10.385 8.752 28.403 1.00 93.06 102 LYS A O 1
ATOM 794 N N . LYS A 1 103 ? -11.342 7.923 26.543 1.00 93.31 103 LYS A N 1
ATOM 795 C CA . LYS A 1 103 ? -10.465 6.742 26.464 1.00 93.31 103 LYS A CA 1
ATOM 796 C C . LYS A 1 103 ? -9.043 7.125 26.058 1.00 93.31 103 LYS A C 1
ATOM 798 O O . LYS A 1 103 ? -8.107 6.633 26.686 1.00 93.31 103 LYS A O 1
ATOM 803 N N . LEU A 1 104 ? -8.863 8.054 25.120 1.00 90.31 104 LEU A N 1
ATOM 804 C CA . LEU A 1 104 ? -7.535 8.558 24.743 1.00 90.31 104 LEU A CA 1
ATOM 805 C C . LEU A 1 104 ? -6.834 9.281 25.901 1.00 90.31 104 LEU A C 1
ATOM 807 O O . LEU A 1 104 ? -5.675 8.994 26.193 1.00 90.31 104 LEU A O 1
ATOM 811 N N . THR A 1 105 ? -7.546 10.144 26.629 1.00 89.00 105 THR A N 1
ATOM 812 C CA . THR A 1 105 ? -6.999 10.846 27.802 1.00 89.00 105 THR A CA 1
ATOM 813 C C . THR A 1 105 ? -6.531 9.858 28.873 1.00 89.00 105 THR A C 1
ATOM 815 O O . THR A 1 105 ? -5.524 10.083 29.540 1.00 89.00 105 THR A O 1
ATOM 818 N N . SER A 1 106 ? -7.200 8.708 29.006 1.00 88.12 106 SER A N 1
ATOM 819 C CA . SER A 1 106 ? -6.767 7.655 29.933 1.00 88.12 106 SER A CA 1
ATOM 820 C C . SER A 1 106 ? -5.494 6.904 29.519 1.00 88.12 106 SER A C 1
ATOM 822 O O . SER A 1 106 ? -4.917 6.204 30.346 1.00 88.12 106 SER A O 1
ATOM 824 N N . LEU A 1 107 ? -5.046 7.061 28.269 1.00 85.44 107 LEU A N 1
ATOM 825 C CA . LEU A 1 107 ? -3.750 6.593 27.760 1.00 85.44 107 LEU A CA 1
ATOM 826 C C . LEU A 1 107 ? -2.659 7.678 27.853 1.00 85.44 107 LEU A C 1
ATOM 828 O O . LEU A 1 107 ? -1.601 7.551 27.232 1.00 85.44 107 LEU A O 1
ATOM 832 N N . SER A 1 108 ? -2.916 8.744 28.620 1.00 85.25 108 SER A N 1
ATOM 833 C CA . SER A 1 108 ? -2.036 9.908 28.780 1.00 85.25 108 SER A CA 1
ATOM 834 C C . SER A 1 108 ? -1.787 10.679 27.477 1.00 85.25 108 SER A C 1
ATOM 836 O O . SER A 1 108 ? -0.720 11.265 27.294 1.00 85.25 108 SER A O 1
ATOM 838 N N . LEU A 1 109 ? -2.758 10.669 26.558 1.00 84.81 109 LEU A N 1
ATOM 839 C CA . LEU A 1 109 ? -2.730 11.475 25.338 1.00 84.81 109 LEU A CA 1
ATOM 840 C C . LEU A 1 109 ? -3.393 12.852 25.548 1.00 84.81 109 LEU A C 1
ATOM 842 O O . LEU A 1 109 ? -4.231 12.989 26.445 1.00 84.81 109 LEU A O 1
ATOM 846 N N . PRO A 1 110 ? -3.051 13.872 24.735 1.00 84.62 110 PRO A N 1
ATOM 847 C CA . PRO A 1 110 ? -3.634 15.209 24.855 1.00 84.62 110 PRO A CA 1
ATOM 848 C C . PRO A 1 110 ? -5.164 15.235 24.728 1.00 84.62 110 PRO A C 1
ATOM 850 O O . PRO A 1 110 ? -5.767 14.499 23.943 1.00 84.62 110 PRO A O 1
ATOM 853 N N . SER A 1 111 ? -5.795 16.125 25.498 1.00 84.75 111 SER A N 1
ATOM 854 C CA . SER A 1 111 ? -7.256 16.230 25.628 1.00 84.75 111 SER A CA 1
ATOM 855 C C . SER A 1 111 ? -7.958 16.866 24.425 1.00 84.75 111 SER A C 1
ATOM 857 O O . SER A 1 111 ? -9.179 16.781 24.328 1.00 84.75 111 SER A O 1
ATOM 859 N N . ASN A 1 112 ? -7.208 17.502 23.524 1.00 83.69 112 ASN A N 1
ATOM 860 C CA . ASN A 1 112 ? -7.722 18.199 22.347 1.00 83.69 112 ASN A CA 1
ATOM 861 C C . ASN A 1 112 ? -7.521 17.422 21.034 1.00 83.69 112 ASN A C 1
ATOM 863 O O . ASN A 1 112 ? -7.819 17.962 19.972 1.00 83.69 112 ASN A O 1
ATOM 867 N N . LEU A 1 113 ? -7.016 16.184 21.077 1.00 85.69 113 LEU A N 1
ATOM 868 C CA . LEU A 1 113 ? -6.715 15.401 19.872 1.00 85.69 113 LEU A CA 1
AT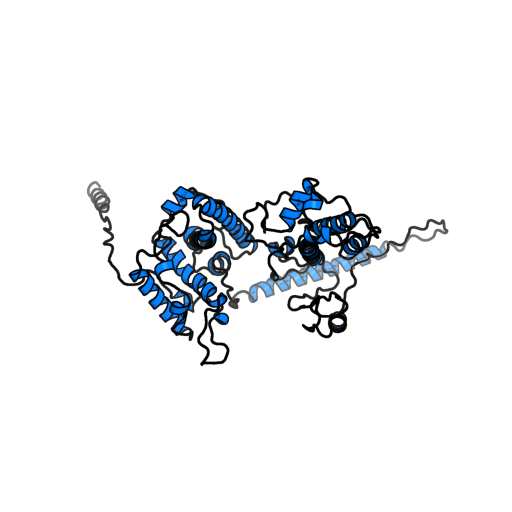OM 869 C C . LEU A 1 113 ? -7.942 15.197 18.982 1.00 85.69 113 LEU A C 1
ATOM 871 O O . LEU A 1 113 ? -7.884 15.472 17.788 1.00 85.69 113 LEU A O 1
ATOM 875 N N . VAL A 1 114 ? -9.058 14.756 19.565 1.00 89.06 114 VAL A N 1
ATOM 876 C CA . VAL A 1 114 ? -10.291 14.489 18.814 1.00 89.06 114 VAL A CA 1
ATOM 877 C C . VAL A 1 114 ? -10.831 15.767 18.180 1.00 89.06 114 VAL A C 1
ATOM 879 O O . VAL A 1 114 ? -11.166 15.759 17.003 1.00 89.06 114 VAL A O 1
ATOM 882 N N . SER A 1 115 ? -10.846 16.882 18.917 1.00 88.06 115 SER A N 1
ATOM 883 C CA . SER A 1 115 ? -11.307 18.174 18.390 1.00 88.06 115 SER A CA 1
ATOM 884 C C . SER A 1 115 ? -10.384 18.775 17.329 1.00 88.06 115 SER A C 1
ATOM 886 O O . SER A 1 115 ? -10.848 19.552 16.504 1.00 88.06 115 SER A O 1
ATOM 888 N N . SER A 1 116 ? -9.086 18.456 17.357 1.00 85.88 116 SER A N 1
ATOM 889 C CA . SER A 1 116 ? -8.138 18.916 16.335 1.00 85.88 116 SER A CA 1
ATOM 890 C C . SER A 1 116 ? -8.227 18.078 15.057 1.00 85.88 116 SER A C 1
ATOM 892 O O . SER A 1 116 ? -8.115 18.620 13.961 1.00 85.88 116 SER A O 1
ATOM 894 N N . CYS A 1 117 ? -8.427 16.764 15.193 1.00 84.31 117 CYS A N 1
ATOM 895 C CA . CYS A 1 117 ? -8.408 15.833 14.069 1.00 84.31 117 CYS A CA 1
ATOM 896 C C . CYS A 1 117 ? -9.763 15.650 13.381 1.00 84.31 117 CYS A C 1
ATOM 898 O O . CYS A 1 117 ? -9.782 15.310 12.200 1.00 84.31 117 CYS A O 1
ATOM 900 N N . PHE A 1 118 ? -10.881 15.819 14.095 1.00 89.94 118 PHE A N 1
ATOM 901 C CA . PHE A 1 118 ? -12.190 15.383 13.617 1.00 89.94 118 PHE A CA 1
ATOM 902 C C . PHE A 1 118 ? -13.264 16.466 13.669 1.00 89.94 118 PHE A C 1
ATOM 904 O O . PHE A 1 118 ? -13.469 17.114 14.693 1.00 89.94 118 PHE A O 1
ATOM 911 N N . ASP A 1 119 ? -14.024 16.562 12.576 1.00 89.12 119 ASP A N 1
ATOM 912 C CA . ASP A 1 119 ? -15.314 17.246 12.533 1.00 89.12 119 ASP A CA 1
ATOM 913 C C . ASP A 1 119 ? -16.427 16.222 12.828 1.00 89.12 119 ASP A C 1
ATOM 915 O O . ASP A 1 119 ? -16.530 15.219 12.114 1.00 89.12 119 ASP A O 1
ATOM 919 N N . PRO A 1 120 ? -17.279 16.427 13.848 1.00 90.88 120 PRO A N 1
ATOM 920 C CA . PRO A 1 120 ? -18.408 15.545 14.129 1.00 90.88 120 PRO A CA 1
ATOM 921 C C . PRO A 1 120 ? -19.339 15.282 12.936 1.00 90.88 120 PRO A C 1
ATOM 923 O O . PRO A 1 120 ? -19.939 14.208 12.878 1.00 90.88 120 PRO A O 1
ATOM 926 N N . MET A 1 121 ? -19.454 16.212 11.982 1.00 88.06 121 MET A N 1
ATOM 927 C CA . MET A 1 121 ? -20.297 16.039 10.792 1.00 88.06 121 MET A CA 1
ATOM 928 C C . MET A 1 121 ? -19.808 14.926 9.860 1.00 88.06 121 MET A C 1
ATOM 930 O O . MET A 1 121 ? -20.624 14.340 9.151 1.00 88.06 121 MET A O 1
ATOM 934 N N . GLN A 1 122 ? -18.514 14.590 9.875 1.00 88.19 122 GLN A N 1
ATOM 935 C CA . GLN A 1 122 ? -17.951 13.603 8.946 1.00 88.19 122 GLN A CA 1
ATOM 936 C C . GLN A 1 122 ? -18.449 12.168 9.201 1.00 88.19 122 GLN A C 1
ATOM 938 O O . GLN A 1 122 ? -18.422 11.342 8.296 1.00 88.19 122 GLN A O 1
ATOM 943 N N . PHE A 1 123 ? -18.920 11.876 10.419 1.00 90.25 123 PHE A N 1
ATOM 944 C CA . PHE A 1 123 ? -19.406 10.550 10.828 1.00 90.25 123 PHE A CA 1
ATOM 945 C C . PHE A 1 123 ? -20.932 10.440 10.826 1.00 90.25 123 PHE A C 1
ATOM 947 O O . PHE A 1 123 ? -21.477 9.450 11.314 1.00 90.25 123 PHE A O 1
ATOM 954 N N . VAL A 1 124 ? -21.633 11.467 10.343 1.00 90.44 124 VAL A N 1
ATOM 955 C CA . VAL A 1 124 ? -23.096 11.480 10.262 1.00 90.44 124 VAL A CA 1
ATOM 956 C C . VAL A 1 124 ? -23.531 10.956 8.895 1.00 90.44 124 VAL A C 1
ATOM 958 O O . VAL A 1 124 ? -22.854 11.164 7.886 1.00 90.44 124 VAL A O 1
ATOM 961 N N . ILE A 1 125 ? -24.661 10.253 8.858 1.00 86.19 125 ILE A N 1
ATOM 962 C CA . ILE A 1 125 ? -25.287 9.790 7.619 1.00 86.19 125 ILE A CA 1
ATOM 963 C C . ILE A 1 125 ? -25.505 10.984 6.675 1.00 86.19 125 ILE A C 1
ATOM 965 O O . ILE A 1 125 ? -26.158 11.967 7.026 1.00 86.19 125 ILE A O 1
ATOM 969 N N . SER A 1 126 ? -24.964 10.881 5.461 1.00 84.81 126 SER A N 1
ATOM 970 C CA . SER A 1 126 ? -25.042 11.908 4.423 1.00 84.81 126 SER A CA 1
ATOM 971 C C . SER A 1 126 ? -25.152 11.256 3.048 1.00 84.81 126 SER A C 1
ATOM 973 O O . SER A 1 126 ? -24.536 10.227 2.782 1.00 84.81 126 SER A O 1
ATOM 975 N N . LEU A 1 127 ? -25.931 11.868 2.154 1.00 83.19 127 LEU A N 1
ATOM 976 C CA . LEU A 1 127 ? -26.060 11.420 0.762 1.00 83.19 127 LEU A CA 1
ATOM 977 C C . LEU A 1 127 ? -24.844 11.800 -0.102 1.00 83.19 127 LEU A C 1
ATOM 979 O O . LEU A 1 127 ? -24.682 11.253 -1.187 1.00 83.19 127 LEU A O 1
ATOM 983 N N . ASN A 1 128 ? -23.977 12.692 0.385 1.00 82.56 128 ASN A N 1
ATOM 984 C CA . ASN A 1 128 ? -22.859 13.267 -0.370 1.00 82.56 128 ASN A CA 1
ATOM 985 C C . ASN A 1 128 ? -21.502 12.669 0.041 1.00 82.56 128 ASN A C 1
ATOM 987 O O . ASN A 1 128 ? -20.519 13.398 0.135 1.00 82.56 128 ASN A O 1
ATOM 991 N N . THR A 1 129 ? -21.453 11.380 0.383 1.00 81.56 129 THR A N 1
ATOM 992 C CA . THR A 1 129 ? -20.234 10.761 0.935 1.00 81.56 129 THR A CA 1
ATOM 993 C C . THR A 1 129 ? -19.676 9.658 0.046 1.00 81.56 129 THR A C 1
ATOM 995 O O . THR A 1 129 ? -18.500 9.726 -0.285 1.00 81.56 129 THR A O 1
ATOM 998 N N . CYS A 1 130 ? -20.482 8.665 -0.341 1.00 88.38 130 CYS A N 1
ATOM 999 C CA . CYS A 1 130 ? -20.103 7.653 -1.330 1.00 88.38 130 CYS A CA 1
ATOM 1000 C C . CYS A 1 130 ? -21.345 6.987 -1.936 1.00 88.38 130 CYS A C 1
ATOM 1002 O O . CYS A 1 130 ? -22.040 6.241 -1.249 1.00 88.38 130 CYS A O 1
ATOM 1004 N N . ALA A 1 131 ? -21.642 7.261 -3.205 1.00 87.06 131 ALA A N 1
ATOM 1005 C CA . ALA A 1 131 ? -22.737 6.693 -3.996 1.00 87.06 131 ALA A CA 1
ATOM 1006 C C . ALA A 1 131 ? -24.127 6.758 -3.319 1.00 87.06 131 ALA A C 1
ATOM 1008 O O . ALA A 1 131 ? -25.029 5.982 -3.654 1.00 87.06 131 ALA A O 1
ATOM 1009 N N . GLY A 1 132 ? -24.299 7.6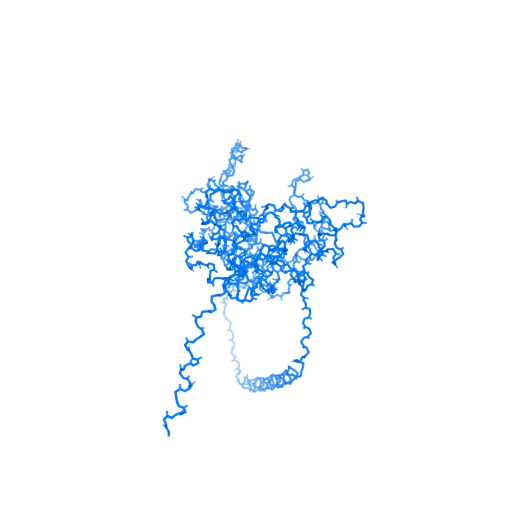73 -2.358 1.00 88.88 132 GLY A N 1
ATOM 1010 C CA . GLY A 1 132 ? -25.480 7.773 -1.497 1.00 88.88 132 GLY A CA 1
ATOM 1011 C C . GLY A 1 132 ? -25.698 6.585 -0.549 1.00 88.88 132 GLY A C 1
ATOM 1012 O O . GLY A 1 132 ? -26.811 6.419 -0.059 1.00 88.88 132 GLY A O 1
ATOM 1013 N N . ILE A 1 133 ? -24.683 5.750 -0.308 1.00 92.94 133 ILE A N 1
ATOM 1014 C CA . ILE A 1 133 ? -24.770 4.571 0.562 1.00 92.94 133 ILE A CA 1
ATOM 1015 C C . ILE A 1 133 ? -24.901 5.022 2.020 1.00 92.94 133 ILE A C 1
ATOM 1017 O O . ILE A 1 133 ? -24.101 5.819 2.508 1.00 92.94 133 ILE A O 1
ATOM 1021 N N . GLN A 1 134 ? -25.898 4.494 2.731 1.00 92.25 134 GLN A N 1
ATOM 1022 C CA . GLN A 1 134 ? -26.092 4.741 4.165 1.00 92.25 134 GLN A CA 1
ATOM 1023 C C . GLN A 1 134 ? -26.192 3.436 4.954 1.00 92.25 134 GLN A C 1
ATOM 1025 O O . GLN A 1 134 ? -25.741 3.350 6.099 1.00 92.25 134 GLN A O 1
ATOM 1030 N N . THR A 1 135 ? -26.764 2.408 4.331 1.00 94.56 135 THR A N 1
ATOM 1031 C CA . THR A 1 135 ? -27.045 1.111 4.937 1.00 94.56 135 THR A CA 1
ATOM 1032 C C . THR A 1 135 ? -26.397 -0.037 4.170 1.00 94.56 135 THR A C 1
ATOM 1034 O O . THR A 1 135 ? -26.034 0.079 2.997 1.00 94.56 135 THR A O 1
ATOM 1037 N N . LEU A 1 136 ? -26.324 -1.198 4.820 1.00 93.25 136 LEU A N 1
ATOM 1038 C CA . LEU A 1 136 ? -25.914 -2.451 4.183 1.00 93.25 136 LEU A CA 1
ATOM 1039 C C . LEU A 1 136 ? -26.826 -2.843 3.005 1.00 93.25 136 LEU A C 1
ATOM 1041 O O . LEU A 1 136 ? -26.400 -3.530 2.077 1.00 93.25 136 LEU A O 1
ATOM 1045 N N . GLN A 1 137 ? -28.089 -2.415 3.035 1.00 93.75 137 GLN A N 1
ATOM 1046 C CA . GLN A 1 137 ? -29.026 -2.646 1.943 1.00 93.75 137 GLN A CA 1
ATOM 1047 C C . GLN A 1 137 ? -28.676 -1.791 0.720 1.00 93.75 137 GLN A C 1
ATOM 1049 O O . GLN A 1 137 ? -28.680 -2.319 -0.389 1.00 93.75 137 GLN A O 1
ATOM 1054 N N . ASP A 1 138 ? -28.316 -0.520 0.917 1.00 93.81 138 ASP A N 1
ATOM 1055 C CA . ASP A 1 138 ? -27.878 0.358 -0.176 1.00 93.81 138 ASP A CA 1
ATOM 1056 C C . ASP A 1 138 ? -26.603 -0.189 -0.823 1.00 93.81 138 ASP A C 1
ATOM 1058 O O . ASP A 1 138 ? -26.510 -0.264 -2.046 1.00 93.81 138 ASP A O 1
ATOM 1062 N N . TRP A 1 139 ? -25.657 -0.658 -0.001 1.00 93.75 139 TRP A N 1
ATOM 1063 C CA . TRP A 1 139 ? -24.443 -1.328 -0.469 1.00 93.75 139 TRP A CA 1
ATOM 1064 C C . TRP A 1 139 ? -24.767 -2.496 -1.407 1.00 93.75 139 TRP A C 1
ATOM 1066 O O . TRP A 1 139 ? -24.303 -2.531 -2.547 1.00 93.75 139 TRP A O 1
ATOM 1076 N N . ARG A 1 140 ? -25.633 -3.417 -0.963 1.00 93.38 140 ARG A N 1
ATOM 1077 C CA . ARG A 1 140 ? -26.045 -4.584 -1.761 1.00 93.38 140 ARG A CA 1
ATOM 1078 C C . ARG A 1 140 ? -26.829 -4.207 -3.015 1.00 93.38 140 ARG A C 1
ATOM 1080 O O . ARG A 1 140 ? -26.741 -4.901 -4.020 1.00 93.38 140 ARG A O 1
ATOM 1087 N N . GLN A 1 141 ? -27.594 -3.117 -2.984 1.00 93.62 141 GLN A N 1
ATOM 1088 C CA . GLN A 1 141 ? -28.292 -2.620 -4.172 1.00 93.62 141 GLN A CA 1
ATOM 1089 C C . GLN A 1 141 ? -27.338 -2.037 -5.217 1.00 93.62 141 GLN A C 1
ATOM 1091 O O . GLN A 1 141 ? -27.634 -2.122 -6.406 1.00 93.62 141 GLN A O 1
ATOM 1096 N N . LYS A 1 142 ? -26.221 -1.435 -4.791 1.00 92.31 142 LYS A N 1
ATOM 1097 C CA . LYS A 1 142 ? -25.234 -0.832 -5.696 1.00 92.31 142 LYS A CA 1
ATOM 1098 C C . LYS A 1 142 ? -24.251 -1.848 -6.270 1.00 92.31 142 LYS A C 1
ATOM 1100 O O . LYS A 1 142 ? -23.989 -1.789 -7.463 1.00 92.31 142 LYS A O 1
ATOM 1105 N N . LEU A 1 143 ? -23.733 -2.751 -5.437 1.00 90.50 143 LEU A N 1
ATOM 1106 C CA . LEU A 1 143 ? -22.645 -3.673 -5.797 1.00 90.50 143 LEU A CA 1
ATOM 1107 C C . LEU A 1 143 ? -23.088 -5.137 -5.949 1.00 90.50 143 LEU A C 1
ATOM 1109 O O . LEU A 1 143 ? -22.325 -5.971 -6.423 1.00 90.50 143 LEU A O 1
ATOM 1113 N N . GLY A 1 144 ? -24.319 -5.470 -5.557 1.00 87.56 144 GLY A N 1
ATOM 1114 C CA . GLY A 1 144 ? -24.822 -6.842 -5.536 1.00 87.56 144 GLY A CA 1
ATOM 1115 C C . GLY A 1 144 ? -24.660 -7.540 -4.181 1.00 87.56 144 GLY A C 1
ATOM 1116 O O . GLY A 1 144 ? -24.147 -6.985 -3.210 1.00 87.56 144 GLY A O 1
ATOM 1117 N N . ASN A 1 145 ? -25.164 -8.776 -4.103 1.00 83.56 145 ASN A N 1
ATOM 1118 C CA . ASN A 1 145 ? -25.152 -9.575 -2.871 1.00 83.56 145 ASN A CA 1
ATOM 1119 C C . ASN A 1 145 ? -23.819 -10.287 -2.605 1.00 83.56 145 ASN A C 1
ATOM 1121 O O . ASN A 1 145 ? -23.566 -10.632 -1.456 1.00 83.56 145 ASN A O 1
ATOM 1125 N N . GLU A 1 146 ? -23.013 -10.516 -3.642 1.00 83.25 146 GLU A N 1
ATOM 1126 C CA . GLU A 1 146 ? -21.674 -11.097 -3.551 1.00 83.25 146 GLU A CA 1
ATOM 1127 C C . GLU A 1 146 ? -20.741 -10.292 -4.452 1.00 83.25 146 GLU A C 1
ATOM 1129 O O . GLU A 1 146 ? -21.019 -10.094 -5.636 1.00 83.25 146 GLU A O 1
ATOM 1134 N N . THR A 1 147 ? -19.638 -9.831 -3.882 1.00 85.62 147 THR A N 1
ATOM 1135 C CA . THR A 1 147 ? -18.577 -9.101 -4.572 1.00 85.62 147 THR A CA 1
ATOM 1136 C C . THR A 1 147 ? -17.270 -9.890 -4.493 1.00 85.62 147 THR A C 1
ATOM 1138 O O . THR A 1 147 ? -17.129 -10.815 -3.693 1.00 85.62 147 THR A O 1
ATOM 1141 N N . ILE A 1 148 ? -16.262 -9.501 -5.278 1.00 83.38 148 ILE A N 1
ATOM 1142 C CA . ILE A 1 148 ? -14.901 -10.057 -5.146 1.00 83.38 148 ILE A CA 1
ATOM 1143 C C . ILE A 1 148 ? -14.318 -9.854 -3.735 1.00 83.38 148 ILE A C 1
ATOM 1145 O O . ILE A 1 148 ? -13.451 -10.607 -3.293 1.00 83.38 148 ILE A O 1
ATOM 1149 N N . LEU A 1 149 ? -14.822 -8.857 -3.003 1.00 86.56 149 LEU A N 1
ATOM 1150 C CA . LEU A 1 149 ? -14.446 -8.592 -1.623 1.00 86.56 149 LEU A CA 1
ATOM 1151 C C . LEU A 1 149 ? -14.910 -9.721 -0.691 1.00 86.56 149 LEU A C 1
ATOM 1153 O O . LEU A 1 149 ? -14.149 -10.135 0.180 1.00 86.56 149 LEU A O 1
ATOM 1157 N N . ASP A 1 150 ? -16.113 -10.264 -0.910 1.00 85.25 150 ASP A N 1
ATOM 1158 C CA . ASP A 1 150 ? -16.718 -11.311 -0.076 1.00 85.25 150 ASP A CA 1
ATOM 1159 C C . ASP A 1 150 ? -15.917 -12.613 -0.062 1.00 85.25 150 ASP A C 1
ATOM 1161 O O . ASP A 1 150 ? -15.924 -13.326 0.944 1.00 85.25 150 ASP A O 1
ATOM 1165 N N . SER A 1 151 ? -15.241 -12.930 -1.169 1.00 86.12 151 SER A N 1
ATOM 1166 C CA . SER A 1 151 ? -14.354 -14.091 -1.261 1.00 86.12 151 SER A CA 1
ATOM 1167 C C . SER A 1 151 ? -12.957 -13.814 -0.715 1.00 86.12 151 SER A C 1
ATOM 1169 O O . SER A 1 151 ? -12.341 -14.715 -0.160 1.00 86.12 151 SER A O 1
ATOM 1171 N N . SER A 1 152 ? -12.450 -12.589 -0.869 1.00 84.69 152 SER A N 1
ATOM 1172 C CA . SER A 1 152 ? -11.053 -12.269 -0.550 1.00 84.69 152 SER A CA 1
ATOM 1173 C C . SER A 1 152 ? -10.837 -11.810 0.893 1.00 84.69 152 SER A C 1
ATOM 1175 O O . SER A 1 152 ? -9.732 -11.942 1.404 1.00 84.69 152 SER A O 1
ATOM 1177 N N . CYS A 1 153 ? -11.864 -11.272 1.558 1.00 86.62 153 CYS A N 1
ATOM 1178 C CA . CYS A 1 153 ? -11.746 -10.655 2.887 1.00 86.62 153 CYS A CA 1
ATOM 1179 C C . CYS A 1 153 ? -12.415 -11.446 4.025 1.00 86.62 153 CYS A C 1
ATOM 1181 O O . CYS A 1 153 ? -12.540 -10.925 5.135 1.00 86.62 153 CYS A O 1
ATOM 1183 N N . ARG A 1 154 ? -12.901 -12.665 3.751 1.00 86.06 154 ARG A N 1
ATOM 1184 C CA . ARG A 1 154 ? -13.655 -13.477 4.720 1.00 86.06 154 ARG A CA 1
ATOM 1185 C C . ARG A 1 154 ? -12.763 -14.192 5.735 1.00 86.06 154 ARG A C 1
ATOM 1187 O O . ARG A 1 154 ? -13.072 -14.196 6.926 1.00 86.06 154 ARG A O 1
ATOM 1194 N N . ASP A 1 155 ? -11.679 -14.785 5.241 1.00 81.69 155 ASP A N 1
ATOM 1195 C CA . ASP A 1 155 ? -10.769 -15.634 6.013 1.00 81.69 155 ASP A CA 1
ATOM 1196 C C . ASP A 1 155 ? -9.875 -14.829 6.977 1.00 81.69 155 ASP A C 1
ATOM 1198 O O . ASP A 1 155 ? -9.928 -13.600 7.047 1.00 81.69 155 ASP A O 1
ATOM 1202 N N . ASP A 1 156 ? -9.036 -15.525 7.754 1.00 78.69 156 ASP A N 1
ATOM 1203 C CA . ASP A 1 156 ? -8.112 -14.875 8.686 1.00 78.69 156 ASP A CA 1
ATOM 1204 C C . ASP A 1 156 ? -7.048 -14.057 7.941 1.00 78.69 156 ASP A C 1
ATOM 1206 O O . ASP A 1 156 ? -6.067 -14.587 7.421 1.00 78.69 156 ASP A O 1
ATOM 1210 N N . LEU A 1 157 ? -7.209 -12.735 7.966 1.00 81.00 157 LEU A N 1
ATOM 1211 C CA . LEU A 1 157 ? -6.296 -11.763 7.355 1.00 81.00 157 LEU A CA 1
ATOM 1212 C C . LEU A 1 157 ? -4.978 -11.588 8.136 1.00 81.00 157 LEU A C 1
ATOM 1214 O O . LEU A 1 157 ? -4.304 -10.567 8.014 1.00 81.00 157 LEU A O 1
ATOM 1218 N N . SER A 1 158 ? -4.628 -12.550 8.996 1.00 72.56 158 SER A N 1
ATOM 1219 C CA . SER A 1 158 ? -3.321 -12.611 9.652 1.00 72.56 158 SER A CA 1
ATOM 1220 C C . SER A 1 158 ? -2.215 -13.051 8.683 1.00 72.56 158 SER A C 1
ATOM 1222 O O . SER A 1 158 ? -1.052 -12.694 8.886 1.00 72.56 158 SER A O 1
ATOM 1224 N N . ASP A 1 159 ? -2.573 -13.782 7.620 1.00 72.19 159 ASP A N 1
ATOM 1225 C CA . ASP A 1 159 ? -1.696 -14.055 6.484 1.00 72.19 159 ASP A CA 1
ATOM 1226 C C . ASP A 1 159 ? -1.625 -12.821 5.573 1.00 72.19 159 ASP A C 1
ATOM 1228 O O . ASP A 1 159 ? -2.642 -12.330 5.076 1.00 72.19 159 ASP A O 1
ATOM 1232 N N . LEU A 1 160 ? -0.404 -12.334 5.338 1.00 65.88 160 LEU A N 1
ATOM 1233 C CA . LEU A 1 160 ? -0.144 -11.161 4.506 1.00 65.88 160 LEU A CA 1
ATOM 1234 C C . LEU A 1 160 ? -0.668 -11.356 3.074 1.00 65.88 160 LEU A C 1
ATOM 1236 O O . LEU A 1 160 ? -1.167 -10.415 2.476 1.00 65.88 160 LEU A O 1
ATOM 1240 N N . THR A 1 161 ? -0.645 -12.587 2.556 1.00 72.12 161 THR A N 1
ATOM 1241 C CA . THR A 1 161 ? -1.129 -12.882 1.198 1.00 72.12 161 THR A CA 1
ATOM 1242 C C . THR A 1 161 ? -2.651 -12.785 1.074 1.00 72.12 161 THR A C 1
ATOM 1244 O O . THR A 1 161 ? -3.159 -12.265 0.079 1.00 72.12 161 THR A O 1
ATOM 1247 N N . ALA A 1 162 ? -3.387 -13.234 2.096 1.00 73.31 162 ALA A N 1
ATOM 1248 C CA . ALA A 1 162 ? -4.837 -13.067 2.172 1.00 73.31 162 ALA A CA 1
ATOM 1249 C C . ALA A 1 162 ? -5.204 -11.589 2.364 1.00 73.31 162 ALA A C 1
ATOM 1251 O O . ALA A 1 162 ? -6.143 -11.091 1.741 1.00 73.31 162 ALA A O 1
ATOM 1252 N N . CYS A 1 163 ? -4.415 -10.870 3.165 1.00 79.25 163 CYS A N 1
ATOM 1253 C CA . CYS A 1 163 ? -4.579 -9.437 3.346 1.00 79.25 163 CYS A CA 1
ATOM 1254 C C . CYS A 1 163 ? -4.375 -8.650 2.041 1.00 79.25 163 CYS A C 1
ATOM 1256 O O . CYS A 1 163 ? -5.213 -7.820 1.689 1.00 79.25 163 CYS A O 1
ATOM 1258 N N . ASP A 1 164 ? -3.330 -8.961 1.271 1.00 74.00 164 ASP A N 1
ATOM 1259 C CA . ASP A 1 164 ? -3.059 -8.312 -0.015 1.00 74.00 164 ASP A CA 1
ATOM 1260 C C . ASP A 1 164 ? -4.160 -8.607 -1.045 1.00 74.00 164 ASP A C 1
ATOM 1262 O O . ASP A 1 164 ? -4.610 -7.711 -1.763 1.00 74.00 164 ASP A O 1
ATOM 1266 N N . ALA A 1 165 ? -4.654 -9.851 -1.094 1.00 79.00 165 ALA A N 1
ATOM 1267 C CA . ALA A 1 165 ? -5.777 -10.222 -1.953 1.00 79.00 165 ALA A CA 1
ATOM 1268 C C . ALA A 1 165 ? -7.060 -9.456 -1.582 1.00 79.00 165 ALA A C 1
ATOM 1270 O O . ALA A 1 165 ? -7.783 -8.985 -2.467 1.00 79.00 165 ALA A O 1
ATOM 1271 N N . CYS A 1 166 ? -7.323 -9.289 -0.282 1.00 84.06 166 CYS A N 1
ATOM 1272 C CA . CYS A 1 166 ? -8.409 -8.459 0.229 1.00 84.06 166 CYS A CA 1
ATOM 1273 C C . CYS A 1 166 ? -8.225 -6.979 -0.154 1.00 84.06 166 CYS A C 1
ATOM 1275 O O . CYS A 1 166 ? -9.166 -6.347 -0.637 1.00 84.06 166 CYS A O 1
ATOM 1277 N N . GLY A 1 167 ? -7.009 -6.440 -0.032 1.00 80.06 167 GLY A N 1
ATOM 1278 C CA . GLY A 1 167 ? -6.671 -5.073 -0.435 1.00 80.06 167 GLY A CA 1
ATOM 1279 C C . GLY A 1 167 ? -6.866 -4.822 -1.934 1.00 80.06 167 GLY A C 1
ATOM 1280 O O . GLY A 1 167 ? -7.473 -3.826 -2.329 1.00 80.06 167 GLY A O 1
ATOM 1281 N N . TYR A 1 168 ? -6.445 -5.754 -2.790 1.00 77.50 168 TYR A N 1
ATOM 1282 C CA . TYR A 1 168 ? -6.663 -5.657 -4.237 1.00 77.50 168 TYR A CA 1
ATOM 1283 C C . TYR A 1 168 ? -8.155 -5.711 -4.608 1.00 77.50 168 TYR A C 1
ATOM 1285 O O . TYR A 1 168 ? -8.639 -4.928 -5.436 1.00 77.50 168 TYR A O 1
ATOM 1293 N N . ALA A 1 169 ? -8.910 -6.602 -3.960 1.00 83.56 169 ALA A N 1
ATOM 1294 C CA . ALA A 1 169 ? -10.361 -6.664 -4.107 1.00 83.56 169 ALA A CA 1
ATOM 1295 C C . ALA A 1 169 ? -11.022 -5.341 -3.675 1.00 83.56 169 ALA A C 1
ATOM 1297 O O . ALA A 1 169 ? -11.898 -4.835 -4.379 1.00 83.56 169 ALA A O 1
ATOM 1298 N N . ALA A 1 170 ? -10.547 -4.732 -2.584 1.00 81.56 170 ALA A N 1
ATOM 1299 C CA . ALA A 1 170 ? -11.013 -3.432 -2.111 1.00 81.56 170 ALA A CA 1
ATOM 1300 C C . ALA A 1 170 ? -10.781 -2.317 -3.140 1.00 81.56 170 ALA A C 1
ATOM 1302 O O . ALA A 1 170 ? -11.711 -1.574 -3.448 1.00 81.56 170 ALA A O 1
ATOM 1303 N N . LEU A 1 171 ? -9.590 -2.232 -3.740 1.00 80.62 171 LEU A N 1
ATOM 1304 C CA . LEU A 1 171 ? -9.294 -1.245 -4.789 1.00 80.62 171 LEU A CA 1
ATOM 1305 C C . LEU A 1 171 ? -10.167 -1.436 -6.038 1.00 80.62 171 LEU A C 1
ATOM 1307 O O . LEU A 1 171 ? -10.557 -0.464 -6.687 1.00 80.62 171 LEU A O 1
ATOM 1311 N N . THR A 1 172 ? -10.503 -2.683 -6.367 1.00 82.75 172 THR A N 1
ATOM 1312 C CA . THR A 1 172 ? -11.400 -2.996 -7.488 1.00 82.75 172 THR A CA 1
ATOM 1313 C C . THR A 1 172 ? -12.812 -2.475 -7.215 1.00 82.75 172 THR A C 1
ATOM 1315 O O . THR A 1 172 ? -13.358 -1.730 -8.029 1.00 82.75 172 THR A O 1
ATOM 1318 N N . VAL A 1 173 ? -13.366 -2.774 -6.034 1.00 87.50 173 VAL A N 1
ATOM 1319 C CA . VAL A 1 173 ? -14.688 -2.279 -5.613 1.00 87.50 173 VAL A CA 1
ATOM 1320 C C . VAL A 1 173 ? -14.698 -0.753 -5.470 1.00 87.50 173 VAL A C 1
ATOM 1322 O O . VAL A 1 173 ? -15.690 -0.106 -5.797 1.00 87.50 173 VAL A O 1
ATOM 1325 N N . GLN A 1 174 ? -13.589 -0.142 -5.044 1.00 87.62 174 GLN A N 1
ATOM 1326 C CA . GLN A 1 174 ? -13.479 1.315 -4.936 1.00 87.62 174 GLN A CA 1
ATOM 1327 C C . GLN A 1 174 ? -13.658 1.994 -6.293 1.00 87.62 174 GLN A C 1
ATOM 1329 O O . GLN A 1 174 ? -14.399 2.972 -6.390 1.00 87.62 174 GLN A O 1
ATOM 1334 N N . LYS A 1 175 ? -13.010 1.479 -7.344 1.00 83.38 175 LYS A N 1
ATOM 1335 C CA . LYS A 1 175 ? -13.156 2.019 -8.704 1.00 83.38 175 LYS A CA 1
ATOM 1336 C C . LYS A 1 175 ? -14.608 1.954 -9.176 1.00 83.38 175 LYS A C 1
ATOM 1338 O O . LYS A 1 175 ? -15.104 2.920 -9.751 1.00 83.38 175 LYS A O 1
ATOM 1343 N N . GLU A 1 176 ? -15.294 0.851 -8.889 1.00 90.06 176 GLU A N 1
ATOM 1344 C CA . GLU A 1 176 ? -16.712 0.683 -9.208 1.00 90.06 176 GLU A CA 1
ATOM 1345 C C . GLU A 1 176 ? -17.592 1.678 -8.435 1.00 90.06 176 GLU A C 1
ATOM 1347 O O . GLU A 1 176 ? -18.383 2.400 -9.040 1.00 90.06 176 GLU A O 1
ATOM 1352 N N . LEU A 1 177 ? -17.396 1.811 -7.119 1.00 87.62 177 LEU A N 1
ATOM 1353 C CA . LEU A 1 177 ? -18.133 2.769 -6.287 1.00 87.62 177 LEU A CA 1
ATOM 1354 C C . LEU A 1 177 ? -17.925 4.221 -6.723 1.00 87.62 177 LEU A C 1
ATOM 1356 O O . LEU A 1 177 ? -18.891 4.978 -6.781 1.00 87.62 177 LEU A O 1
ATOM 1360 N N . VAL A 1 178 ? -16.695 4.610 -7.068 1.00 88.62 178 VAL A N 1
ATOM 1361 C CA . VAL A 1 178 ? -16.396 5.959 -7.577 1.00 88.62 178 VAL A CA 1
ATOM 1362 C C . VAL A 1 178 ? -17.063 6.191 -8.934 1.00 88.62 178 VAL A C 1
ATOM 1364 O O . VAL A 1 178 ? -17.583 7.279 -9.181 1.00 88.62 178 VAL A O 1
ATOM 1367 N N . SER A 1 179 ? -17.120 5.168 -9.793 1.00 88.00 179 SER A N 1
ATOM 1368 C CA . SER A 1 179 ? -17.856 5.244 -11.059 1.00 88.00 179 SER A CA 1
ATOM 1369 C C . SER A 1 179 ? -19.365 5.404 -10.851 1.00 88.00 179 SER A C 1
ATOM 1371 O O . SER A 1 179 ? -20.010 6.091 -11.641 1.00 88.00 179 SER A O 1
ATOM 1373 N N . ILE A 1 180 ? -19.935 4.777 -9.818 1.00 89.94 180 ILE A N 1
ATOM 1374 C CA . ILE A 1 180 ? -21.361 4.892 -9.475 1.00 89.94 180 ILE A CA 1
ATOM 1375 C C . ILE A 1 180 ? -21.668 6.252 -8.836 1.00 89.94 180 ILE A C 1
ATOM 1377 O O . ILE A 1 180 ? -22.719 6.833 -9.104 1.00 89.94 180 ILE A O 1
ATOM 1381 N N . ASP A 1 181 ? -20.782 6.741 -7.968 1.00 88.38 181 ASP A N 1
ATOM 1382 C CA . ASP A 1 181 ? -20.926 8.026 -7.281 1.00 88.38 181 ASP A CA 1
ATOM 1383 C C . ASP A 1 181 ? -20.827 9.210 -8.254 1.00 88.38 181 ASP A C 1
ATOM 1385 O O . ASP A 1 181 ? -21.565 10.186 -8.126 1.00 88.38 181 ASP A O 1
ATOM 1389 N N . GLY A 1 182 ? -19.952 9.111 -9.257 1.00 84.62 182 GLY A N 1
ATOM 1390 C CA . GLY A 1 182 ? -19.764 10.147 -10.271 1.00 84.62 182 GLY A CA 1
ATOM 1391 C C . GLY A 1 182 ? -18.957 11.359 -9.792 1.00 84.62 182 GLY A C 1
ATOM 1392 O O . GLY A 1 182 ? -18.707 12.261 -10.593 1.00 84.62 182 GLY A O 1
ATOM 1393 N N . ASN A 1 183 ? -18.508 11.391 -8.530 1.00 84.94 183 ASN A N 1
ATOM 1394 C CA . ASN A 1 183 ? -17.640 12.434 -7.997 1.00 84.94 183 ASN A CA 1
ATOM 1395 C C . ASN A 1 183 ? -16.330 11.856 -7.430 1.00 84.94 183 ASN A C 1
ATOM 1397 O O . ASN A 1 183 ? -16.267 11.296 -6.338 1.00 84.94 183 ASN A O 1
ATOM 1401 N N . ALA A 1 184 ? -15.225 12.077 -8.146 1.00 78.00 184 ALA A N 1
ATOM 1402 C CA . ALA A 1 184 ? -13.908 11.585 -7.744 1.00 78.00 184 ALA A CA 1
ATOM 1403 C C . ALA A 1 184 ? -13.430 12.124 -6.378 1.00 78.00 184 ALA A C 1
ATOM 1405 O O . ALA A 1 184 ? -12.612 11.475 -5.724 1.00 78.00 184 ALA A O 1
ATOM 1406 N N . SER A 1 185 ? -13.948 13.267 -5.902 1.00 78.00 185 SER A N 1
ATOM 1407 C CA . SER A 1 185 ? -13.577 13.793 -4.579 1.00 78.00 185 SER A CA 1
ATOM 1408 C C . SER A 1 185 ? -14.062 12.913 -3.421 1.00 78.00 185 SER A C 1
ATOM 1410 O O . SER A 1 185 ? -13.506 12.982 -2.325 1.00 78.00 185 SER A O 1
ATOM 1412 N N . HIS A 1 186 ? -15.046 12.043 -3.664 1.00 80.75 186 HIS A N 1
ATOM 1413 C CA . HIS A 1 186 ? -15.566 11.078 -2.696 1.00 80.75 186 HIS A CA 1
ATOM 1414 C C . HIS A 1 186 ? -14.748 9.778 -2.627 1.00 80.75 186 HIS A C 1
ATOM 1416 O O . HIS A 1 186 ? -15.045 8.911 -1.809 1.00 80.75 186 HIS A O 1
ATOM 1422 N N . SER A 1 187 ? -13.687 9.637 -3.430 1.00 81.50 187 SER A N 1
ATOM 1423 C CA . SER A 1 187 ? -12.902 8.398 -3.530 1.00 81.50 187 SER A CA 1
ATOM 1424 C C . SER A 1 187 ? -12.388 7.876 -2.183 1.00 81.50 187 SER A C 1
ATOM 1426 O O . SER A 1 187 ? -12.538 6.690 -1.881 1.00 81.50 187 SER A O 1
ATOM 1428 N N . ASN A 1 188 ? -11.856 8.761 -1.333 1.00 79.38 188 ASN A N 1
ATOM 1429 C CA . ASN A 1 188 ? -11.376 8.379 -0.001 1.00 79.38 188 ASN A CA 1
ATOM 1430 C C . ASN A 1 188 ? -12.521 7.917 0.908 1.00 79.38 188 ASN A C 1
ATOM 1432 O O . ASN A 1 188 ? -12.375 6.941 1.636 1.00 79.38 188 ASN A O 1
ATOM 1436 N N . ASN A 1 189 ? -13.677 8.579 0.844 1.00 81.44 189 ASN A N 1
ATOM 1437 C CA . ASN A 1 189 ? -14.849 8.187 1.623 1.00 81.44 189 ASN A CA 1
ATOM 1438 C C . ASN A 1 189 ? -15.370 6.813 1.183 1.00 81.44 189 ASN A C 1
ATOM 1440 O O . ASN A 1 189 ? -15.673 5.975 2.027 1.00 81.44 189 ASN A O 1
ATOM 1444 N N . CYS A 1 190 ? -15.411 6.550 -0.126 1.00 86.56 190 CYS A N 1
ATOM 1445 C CA . CYS A 1 190 ? -15.767 5.235 -0.654 1.00 86.56 190 CYS A CA 1
ATOM 1446 C C . CYS A 1 190 ? -14.805 4.141 -0.188 1.00 86.56 190 CYS A C 1
ATOM 1448 O O . CYS A 1 190 ? -15.247 3.054 0.184 1.00 86.56 190 CYS A O 1
ATOM 1450 N N . PHE A 1 191 ? -13.505 4.440 -0.136 1.00 86.25 191 PHE A N 1
ATOM 1451 C CA . PHE A 1 191 ? -12.522 3.522 0.432 1.00 86.25 191 PHE A CA 1
ATOM 1452 C C . PHE A 1 191 ? -12.798 3.217 1.909 1.00 86.25 191 PHE A C 1
ATOM 1454 O O . PHE A 1 191 ? -12.791 2.054 2.305 1.00 86.25 191 PHE A O 1
ATOM 1461 N N . TYR A 1 192 ? -13.130 4.228 2.719 1.00 86.00 192 TYR A N 1
ATOM 1462 C CA . TYR A 1 192 ? -13.491 4.006 4.123 1.00 86.00 192 TYR A CA 1
ATOM 1463 C C . TYR A 1 192 ? -14.724 3.114 4.282 1.00 86.00 192 TYR A C 1
ATOM 1465 O O . TYR A 1 192 ? -14.743 2.261 5.165 1.00 86.00 192 TYR A O 1
ATOM 1473 N N . PHE A 1 193 ? -15.729 3.241 3.413 1.00 91.25 193 PHE A N 1
ATOM 1474 C CA . PHE A 1 193 ? -16.890 2.348 3.439 1.00 91.25 193 PHE A CA 1
ATOM 1475 C C . PHE A 1 193 ? -16.482 0.895 3.164 1.00 91.25 193 PHE A C 1
ATOM 1477 O O . PHE A 1 193 ? -16.929 -0.007 3.869 1.00 91.25 193 PHE A O 1
ATOM 1484 N N . ILE A 1 194 ? -15.578 0.665 2.208 1.00 90.19 194 ILE A N 1
ATOM 1485 C CA . ILE A 1 194 ? -15.029 -0.669 1.929 1.00 90.19 194 ILE A CA 1
ATOM 1486 C C . ILE A 1 194 ? -14.289 -1.233 3.146 1.00 90.19 194 ILE A C 1
ATOM 1488 O O . ILE A 1 194 ? -14.506 -2.388 3.507 1.00 90.19 194 ILE A O 1
ATOM 1492 N N . VAL A 1 195 ? -13.467 -0.420 3.816 1.00 87.94 195 VAL A N 1
ATOM 1493 C CA . VAL A 1 195 ? -12.753 -0.820 5.039 1.00 87.94 195 VAL A CA 1
ATOM 1494 C C . VAL A 1 195 ? -13.732 -1.234 6.143 1.00 87.94 195 VAL A C 1
ATOM 1496 O O . VAL A 1 195 ? -13.573 -2.307 6.728 1.00 87.94 195 VAL A O 1
ATOM 1499 N N . LEU A 1 196 ? -14.772 -0.427 6.396 1.00 93.56 196 LEU A N 1
ATOM 1500 C CA . LEU A 1 196 ? -15.797 -0.716 7.407 1.00 93.56 196 LEU A CA 1
ATOM 1501 C C . LEU A 1 196 ? -16.578 -1.992 7.081 1.00 93.56 196 LEU A C 1
ATOM 1503 O O . LEU A 1 196 ? -16.800 -2.820 7.964 1.00 93.56 196 LEU A O 1
ATOM 1507 N N . TYR A 1 197 ? -16.971 -2.167 5.819 1.00 94.00 197 TYR A N 1
ATOM 1508 C CA . TYR A 1 197 ? -17.674 -3.360 5.356 1.00 94.00 197 TYR A CA 1
ATOM 1509 C C . TYR A 1 197 ? -16.792 -4.611 5.465 1.00 94.00 197 TYR A C 1
ATOM 1511 O O . TYR A 1 197 ? -17.226 -5.628 6.004 1.00 94.00 197 TYR A O 1
ATOM 1519 N N . GLY A 1 198 ? -15.528 -4.522 5.045 1.00 90.81 198 GLY A N 1
ATOM 1520 C CA . GLY A 1 198 ? -14.564 -5.614 5.154 1.00 90.81 198 GLY A CA 1
ATOM 1521 C C . GLY A 1 198 ? -14.332 -6.051 6.601 1.00 90.81 198 GLY A C 1
ATOM 1522 O O . GLY A 1 198 ? -14.417 -7.238 6.903 1.00 90.81 198 GLY A O 1
ATOM 1523 N N . ALA A 1 199 ? -14.106 -5.103 7.513 1.00 91.44 199 ALA A N 1
ATOM 1524 C CA . ALA A 1 199 ? -13.821 -5.413 8.913 1.00 91.44 199 ALA A CA 1
ATOM 1525 C C . ALA A 1 199 ? -15.069 -5.827 9.716 1.00 91.44 199 ALA A C 1
ATOM 1527 O O . ALA A 1 199 ? -14.986 -6.682 10.596 1.00 91.44 199 ALA A O 1
ATOM 1528 N N . GLY A 1 200 ? -16.219 -5.201 9.451 1.00 92.31 200 GLY A N 1
ATOM 1529 C CA . GLY A 1 200 ? -17.451 -5.414 10.212 1.00 92.31 200 GLY A CA 1
ATOM 1530 C C . GLY A 1 200 ? -18.297 -6.584 9.712 1.00 92.31 200 GLY A C 1
ATOM 1531 O O . GLY A 1 200 ? -18.865 -7.318 10.521 1.00 92.31 200 GLY A O 1
ATOM 1532 N N . ILE A 1 201 ? -18.392 -6.759 8.391 1.00 93.62 201 ILE A N 1
ATOM 1533 C CA . ILE A 1 201 ? -19.338 -7.687 7.756 1.00 93.62 201 ILE A CA 1
ATOM 1534 C C . ILE A 1 201 ? -18.644 -8.927 7.199 1.00 93.62 201 ILE A C 1
ATOM 1536 O O . ILE A 1 201 ? -19.149 -10.027 7.410 1.00 93.62 201 ILE A O 1
ATOM 1540 N N . LEU A 1 202 ? -17.520 -8.765 6.493 1.00 92.00 202 LEU A N 1
ATOM 1541 C CA . LEU A 1 202 ? -16.863 -9.885 5.811 1.00 92.00 202 LEU A CA 1
ATOM 1542 C C . LEU A 1 202 ? -15.961 -10.700 6.732 1.00 92.00 202 LEU A C 1
ATOM 1544 O O . LEU A 1 202 ? -16.014 -11.925 6.701 1.00 92.00 202 LEU A O 1
ATOM 1548 N N . ASN A 1 203 ? -15.154 -10.028 7.551 1.00 88.38 203 ASN A N 1
ATOM 1549 C CA . ASN A 1 203 ? -14.207 -10.691 8.434 1.00 88.38 203 ASN A CA 1
ATOM 1550 C C . ASN A 1 203 ? -14.940 -11.484 9.533 1.00 88.38 203 ASN A C 1
ATOM 1552 O O . ASN A 1 203 ? -15.602 -10.910 10.407 1.00 88.38 203 ASN A O 1
ATOM 1556 N N . GLU A 1 204 ? -14.783 -12.809 9.527 1.00 86.94 204 GLU A N 1
ATOM 1557 C CA . GLU A 1 204 ? -15.480 -13.698 10.466 1.00 86.94 204 GLU A CA 1
ATOM 1558 C C . GLU A 1 204 ? -15.044 -13.498 11.931 1.00 86.94 204 GLU A C 1
ATOM 1560 O O . GLU A 1 204 ? -15.833 -13.718 12.855 1.00 86.94 204 GLU A O 1
ATOM 1565 N N . PHE A 1 205 ? -13.820 -13.013 12.162 1.00 87.50 205 PHE A N 1
ATOM 1566 C CA . PHE A 1 205 ? -13.264 -12.740 13.493 1.00 87.50 205 PHE A CA 1
ATOM 1567 C C . PHE A 1 205 ? -13.723 -11.392 14.067 1.00 87.50 205 PHE A C 1
ATOM 1569 O O . PHE A 1 205 ? -13.600 -11.156 15.271 1.00 87.50 205 PHE A O 1
ATOM 1576 N N . GLY A 1 206 ? -14.290 -10.528 13.224 1.00 88.38 206 GLY A N 1
ATOM 1577 C CA . GLY A 1 206 ? -14.820 -9.220 13.585 1.00 88.38 206 GLY A CA 1
ATOM 1578 C C . GLY A 1 206 ? -13.779 -8.093 13.615 1.00 88.38 206 GLY A C 1
ATOM 1579 O O . GLY A 1 206 ? -12.571 -8.332 13.527 1.00 88.38 206 GLY A O 1
ATOM 1580 N N . PRO A 1 207 ? -14.246 -6.842 13.776 1.00 89.69 207 PRO A N 1
ATOM 1581 C CA . PRO A 1 207 ? -13.431 -5.643 13.571 1.00 89.69 207 PRO A CA 1
ATOM 1582 C C . PRO A 1 207 ? -12.385 -5.403 14.668 1.00 89.69 207 PRO A C 1
ATOM 1584 O O . PRO A 1 207 ? -11.400 -4.712 14.425 1.00 89.69 207 PRO A O 1
ATOM 1587 N N . GLU A 1 208 ? -12.565 -5.980 15.861 1.00 88.56 208 GLU A N 1
ATOM 1588 C CA . GLU A 1 208 ? -11.594 -5.908 16.967 1.00 88.56 208 GLU A CA 1
ATOM 1589 C C . GLU A 1 208 ? -10.501 -6.990 16.897 1.00 88.56 208 GLU A C 1
ATOM 1591 O O . GLU A 1 208 ? -9.574 -6.998 17.713 1.00 88.56 208 GLU A O 1
ATOM 1596 N N . SER A 1 209 ? -10.596 -7.927 15.947 1.00 87.75 209 SER A N 1
ATOM 1597 C CA . SER A 1 209 ? -9.602 -8.987 15.784 1.00 87.75 209 SER A CA 1
ATOM 1598 C C . SER A 1 209 ? -8.249 -8.424 15.341 1.00 87.75 209 SER A C 1
ATOM 1600 O O . SER A 1 209 ? -8.168 -7.443 14.602 1.00 87.75 209 SER A O 1
ATOM 1602 N N . ASN A 1 210 ? -7.153 -9.065 15.760 1.00 83.50 210 ASN A N 1
ATOM 1603 C CA . ASN A 1 210 ? -5.812 -8.613 15.378 1.00 83.50 210 ASN A CA 1
ATOM 1604 C C . ASN A 1 210 ? -5.614 -8.594 13.851 1.00 83.50 210 ASN A C 1
ATOM 1606 O O . A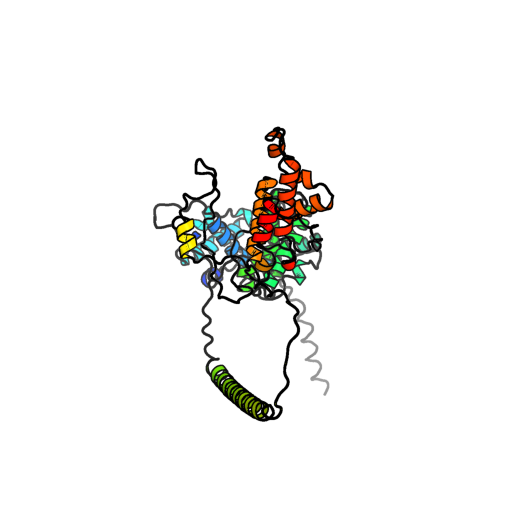SN A 1 210 ? -4.891 -7.733 13.351 1.00 83.50 210 ASN A O 1
ATOM 1610 N N . SER A 1 211 ? -6.237 -9.525 13.122 1.00 80.88 211 SER A N 1
ATOM 1611 C CA . SER A 1 211 ? -6.156 -9.588 11.664 1.00 80.88 211 SER A CA 1
ATOM 1612 C C . SER A 1 211 ? -6.930 -8.456 10.994 1.00 80.88 211 SER A C 1
ATOM 1614 O O . SER A 1 211 ? -6.349 -7.767 10.162 1.00 80.88 211 SER A O 1
ATOM 1616 N N . ALA A 1 212 ? -8.165 -8.161 11.415 1.00 84.12 212 ALA A N 1
ATOM 1617 C CA . ALA A 1 212 ? -8.921 -7.021 10.882 1.00 84.12 212 ALA A CA 1
ATOM 1618 C C . ALA A 1 212 ? -8.246 -5.673 11.194 1.00 84.12 212 ALA A C 1
ATOM 1620 O O . ALA A 1 212 ? -8.142 -4.797 10.339 1.00 84.12 212 ALA A O 1
ATOM 1621 N N . VAL A 1 213 ? -7.728 -5.514 12.413 1.00 84.00 213 VAL A N 1
ATOM 1622 C CA . VAL A 1 213 ? -7.019 -4.302 12.854 1.00 84.00 213 VAL A CA 1
ATOM 1623 C C . VAL A 1 213 ? -5.748 -4.063 12.038 1.00 84.00 213 VAL A C 1
ATOM 1625 O O . VAL A 1 213 ? -5.471 -2.928 11.653 1.00 84.00 213 VAL A O 1
ATOM 1628 N N . THR A 1 214 ? -4.983 -5.121 11.760 1.00 76.56 214 THR A N 1
ATOM 1629 C CA . THR A 1 214 ? -3.733 -5.003 10.997 1.00 76.56 214 THR A CA 1
ATOM 1630 C C . THR A 1 214 ? -4.004 -4.825 9.507 1.00 76.56 214 THR A C 1
ATOM 1632 O O . THR A 1 214 ? -3.378 -3.979 8.885 1.00 76.56 214 THR A O 1
ATOM 1635 N N . CYS A 1 215 ? -4.935 -5.596 8.942 1.00 80.31 215 CYS A N 1
ATOM 1636 C CA . CYS A 1 215 ? -5.167 -5.626 7.504 1.00 80.31 215 CYS A CA 1
ATOM 1637 C C . CYS A 1 215 ? -6.119 -4.524 7.015 1.00 80.31 215 CYS A C 1
ATOM 1639 O O . CYS A 1 215 ? -5.778 -3.762 6.117 1.00 80.31 215 CYS A O 1
ATOM 1641 N N . ASN A 1 216 ? -7.312 -4.403 7.605 1.00 83.25 216 ASN A N 1
ATOM 1642 C CA . ASN A 1 216 ? -8.328 -3.457 7.131 1.00 83.25 216 ASN A CA 1
ATOM 1643 C C . ASN A 1 216 ? -8.040 -2.025 7.591 1.00 83.25 216 ASN A C 1
ATOM 1645 O O . ASN A 1 216 ? -8.276 -1.080 6.845 1.00 83.25 216 ASN A O 1
ATOM 1649 N N . PHE A 1 217 ? -7.560 -1.858 8.826 1.00 81.69 217 PHE A N 1
ATOM 1650 C CA . PHE A 1 217 ? -7.349 -0.539 9.434 1.00 81.69 217 PHE A CA 1
ATOM 1651 C C . PHE A 1 217 ? -5.895 -0.046 9.372 1.00 81.69 217 PHE A C 1
ATOM 1653 O O . PHE A 1 217 ? -5.630 1.074 9.818 1.00 81.69 217 PHE A O 1
ATOM 1660 N N . ASP A 1 218 ? -4.975 -0.859 8.838 1.00 71.50 218 ASP A N 1
ATOM 1661 C CA . ASP A 1 218 ? -3.531 -0.578 8.742 1.00 71.50 218 ASP A CA 1
ATOM 1662 C C . ASP A 1 218 ? -2.898 -0.179 10.094 1.00 71.50 218 ASP A C 1
ATOM 1664 O O . ASP A 1 218 ? -1.994 0.654 10.205 1.00 71.50 218 ASP A O 1
ATOM 1668 N N . ILE A 1 219 ? -3.402 -0.757 11.191 1.00 72.19 219 ILE A N 1
ATOM 1669 C CA . ILE A 1 219 ? -2.851 -0.520 12.525 1.00 72.19 219 ILE A CA 1
ATOM 1670 C C . ILE A 1 219 ? -1.745 -1.539 12.768 1.00 72.19 219 ILE A C 1
ATOM 1672 O O . ILE A 1 219 ? -1.984 -2.723 12.997 1.00 72.19 219 ILE A O 1
ATOM 1676 N N . ASN A 1 220 ? -0.506 -1.054 12.798 1.00 64.75 220 ASN A N 1
ATOM 1677 C CA . ASN A 1 220 ? 0.656 -1.861 13.152 1.00 64.75 220 ASN A CA 1
ATOM 1678 C C . ASN A 1 220 ? 0.587 -2.322 14.620 1.00 64.75 220 ASN A C 1
ATOM 1680 O O . ASN A 1 220 ? 1.034 -1.615 15.529 1.00 64.75 220 ASN A O 1
ATOM 1684 N N . ILE A 1 221 ? 0.063 -3.527 14.857 1.00 59.62 221 ILE A N 1
ATOM 1685 C CA . ILE A 1 221 ? 0.071 -4.151 16.181 1.00 59.62 221 ILE A CA 1
ATOM 1686 C C . ILE A 1 221 ? 1.509 -4.573 16.507 1.00 59.62 221 ILE A C 1
ATOM 1688 O O . ILE A 1 221 ? 2.104 -5.421 15.838 1.00 59.62 221 ILE A O 1
ATOM 1692 N N . LEU A 1 222 ? 2.095 -3.987 17.554 1.00 44.38 222 LEU A N 1
ATOM 1693 C CA . LEU A 1 222 ? 3.367 -4.464 18.103 1.00 44.38 222 LEU A CA 1
ATOM 1694 C C . LEU A 1 222 ? 3.187 -5.921 18.569 1.00 44.38 222 LEU A C 1
ATOM 1696 O O . LEU A 1 222 ? 2.207 -6.214 19.259 1.00 44.38 222 LEU A O 1
ATOM 1700 N N . PRO A 1 223 ? 4.095 -6.855 18.230 1.00 38.94 223 PRO A N 1
ATOM 1701 C CA . PRO A 1 223 ? 3.896 -8.258 18.558 1.00 38.94 223 PRO A CA 1
ATOM 1702 C C . PRO A 1 223 ? 3.810 -8.442 20.078 1.00 38.94 223 PRO A C 1
ATOM 1704 O O . PRO A 1 223 ? 4.795 -8.275 20.802 1.00 38.94 223 PRO A O 1
ATOM 1707 N N . LYS A 1 224 ? 2.631 -8.843 20.575 1.00 34.66 224 LYS A N 1
ATOM 1708 C CA . LYS A 1 224 ? 2.503 -9.416 21.918 1.00 34.66 224 LYS A CA 1
ATOM 1709 C C . LYS A 1 224 ? 3.353 -10.683 21.934 1.00 34.66 224 LYS A C 1
ATOM 1711 O O . LYS A 1 224 ? 3.073 -11.638 21.215 1.00 34.66 224 LYS A O 1
ATOM 1716 N N . SER A 1 225 ? 4.399 -10.693 22.759 1.00 29.36 225 SER A N 1
ATOM 1717 C CA . SER A 1 225 ? 5.157 -11.903 23.072 1.00 29.36 225 SER A CA 1
ATOM 1718 C C . SER A 1 225 ? 4.200 -12.928 23.685 1.00 29.36 225 SER A C 1
ATOM 1720 O O . SER A 1 225 ? 3.912 -12.895 24.882 1.00 29.36 225 SER A O 1
ATOM 1722 N N . HIS A 1 226 ? 3.666 -13.825 22.857 1.00 33.25 226 HIS A N 1
ATOM 1723 C CA . HIS A 1 226 ? 2.914 -14.976 23.326 1.00 33.25 226 HIS A CA 1
ATOM 1724 C C . HIS A 1 226 ? 3.908 -15.922 24.004 1.00 33.25 226 HIS A C 1
ATOM 1726 O O . HIS A 1 226 ? 4.534 -16.777 23.378 1.00 33.25 226 HIS A O 1
ATOM 1732 N N . LYS A 1 227 ? 4.077 -15.773 25.321 1.00 39.16 227 LYS A N 1
ATOM 1733 C CA . LYS A 1 227 ? 4.617 -16.849 26.154 1.00 39.16 227 LYS A CA 1
ATOM 1734 C C . LYS A 1 227 ? 3.564 -17.954 26.213 1.00 39.16 227 LYS A C 1
ATOM 1736 O O . LYS A 1 227 ? 2.800 -18.041 27.169 1.00 39.16 227 LYS A O 1
ATOM 1741 N N . ASN A 1 228 ? 3.529 -18.811 25.195 1.00 31.75 228 ASN A N 1
ATOM 1742 C CA . ASN A 1 228 ? 2.780 -20.061 25.261 1.00 31.75 228 ASN A CA 1
ATOM 1743 C C . ASN A 1 228 ? 3.495 -21.012 26.228 1.00 31.75 228 ASN A C 1
ATOM 1745 O O . ASN A 1 228 ? 4.339 -21.830 25.861 1.00 31.75 228 ASN A O 1
ATOM 1749 N N . GLY A 1 229 ? 3.154 -20.880 27.508 1.00 47.41 229 GLY A N 1
ATOM 1750 C CA . GLY A 1 229 ? 3.495 -21.836 28.548 1.00 47.41 229 GLY A CA 1
ATOM 1751 C C . GLY A 1 229 ? 2.696 -23.122 28.372 1.00 47.41 229 GLY A C 1
ATOM 1752 O O . GLY A 1 229 ? 1.687 -23.292 29.042 1.00 47.41 229 GLY A O 1
ATOM 1753 N N . ARG A 1 230 ? 3.137 -23.994 27.454 1.00 50.22 230 ARG A N 1
ATOM 1754 C CA . ARG A 1 230 ? 2.943 -25.465 27.428 1.00 50.22 230 ARG A CA 1
ATOM 1755 C C . ARG A 1 230 ? 3.327 -26.030 26.054 1.00 50.22 230 ARG A C 1
ATOM 1757 O O . ARG A 1 230 ? 2.493 -26.528 25.318 1.00 50.22 230 ARG A O 1
ATOM 1764 N N . SER A 1 231 ? 4.606 -25.961 25.687 1.00 49.47 231 SER A N 1
ATOM 1765 C CA . SER A 1 231 ? 5.105 -26.781 24.565 1.00 49.47 231 SER A CA 1
ATOM 1766 C C . SER A 1 231 ? 6.596 -27.122 24.627 1.00 49.47 231 SER A C 1
ATOM 1768 O O . SER A 1 231 ? 7.128 -27.703 23.690 1.00 49.47 231 SER A O 1
ATOM 1770 N N . SER A 1 232 ? 7.304 -26.820 25.720 1.00 45.31 232 SER A N 1
ATOM 1771 C CA . SER A 1 232 ? 8.744 -27.124 25.820 1.00 45.31 232 SER A CA 1
ATOM 1772 C C . SER A 1 232 ? 9.031 -28.617 26.061 1.00 45.31 232 SER A C 1
ATOM 1774 O O . SER A 1 232 ? 10.117 -29.088 25.734 1.00 45.31 232 SER A O 1
ATOM 1776 N N . LEU A 1 233 ? 8.061 -29.380 26.576 1.00 49.25 233 LEU A N 1
ATOM 1777 C CA . LEU A 1 233 ? 8.259 -30.789 26.939 1.00 49.25 233 LEU A CA 1
ATOM 1778 C C . LEU A 1 233 ? 8.071 -31.749 25.747 1.00 49.25 233 LEU A C 1
ATOM 1780 O O . LEU A 1 233 ? 8.735 -32.778 25.675 1.00 49.25 233 LEU A O 1
ATOM 1784 N N . ILE A 1 234 ? 7.231 -31.384 24.771 1.00 55.19 234 ILE A N 1
ATOM 1785 C CA . ILE A 1 234 ? 6.945 -32.217 23.589 1.00 55.19 234 ILE A CA 1
ATOM 1786 C C . ILE A 1 234 ? 8.053 -32.065 22.533 1.00 55.19 234 ILE A C 1
ATOM 1788 O O . ILE A 1 234 ? 8.538 -33.065 22.007 1.00 55.19 234 ILE A O 1
ATOM 1792 N N . TYR A 1 235 ? 8.544 -30.842 22.287 1.00 55.72 235 TYR A N 1
ATOM 1793 C CA . TYR A 1 235 ? 9.642 -30.615 21.333 1.00 55.72 235 TYR A CA 1
ATOM 1794 C C . TYR A 1 235 ? 10.986 -31.182 21.810 1.00 55.72 235 TYR A C 1
ATOM 1796 O O . TYR A 1 235 ? 11.793 -31.596 20.981 1.00 55.72 235 TYR A O 1
ATOM 1804 N N . GLY A 1 236 ? 11.212 -31.273 23.126 1.00 56.53 236 GLY A N 1
ATOM 1805 C CA . GLY A 1 236 ? 12.401 -31.929 23.680 1.00 56.53 236 GLY A CA 1
ATOM 1806 C C . GLY A 1 236 ? 12.428 -33.439 23.416 1.00 56.53 236 GLY A C 1
ATOM 1807 O O . GLY A 1 236 ? 13.466 -33.981 23.039 1.00 56.53 236 GLY A O 1
ATOM 1808 N N . LEU A 1 237 ? 11.280 -34.112 23.546 1.00 58.31 237 LEU A N 1
ATOM 1809 C CA . LEU A 1 237 ? 11.171 -35.560 23.333 1.00 58.31 237 LEU A CA 1
ATOM 1810 C C . LEU A 1 237 ? 11.215 -35.934 21.846 1.00 58.31 237 LEU A C 1
ATOM 1812 O O . LEU A 1 237 ? 11.912 -36.876 21.471 1.00 58.31 237 LEU A O 1
ATOM 1816 N N . VAL A 1 238 ? 10.538 -35.166 20.987 1.00 69.06 238 VAL A N 1
ATOM 1817 C CA . VAL A 1 238 ? 10.551 -35.401 19.533 1.00 69.06 238 VAL A CA 1
ATOM 1818 C C . VAL A 1 238 ? 11.908 -35.023 18.926 1.00 69.06 238 VAL A C 1
ATOM 1820 O O . VAL A 1 238 ? 12.447 -35.776 18.117 1.00 69.06 238 VAL A O 1
ATOM 1823 N N . GLY A 1 239 ? 12.517 -33.915 19.363 1.00 68.75 239 GLY A N 1
ATOM 1824 C CA . GLY A 1 239 ? 13.840 -33.486 18.896 1.00 68.75 239 GLY A CA 1
ATOM 1825 C C . GLY A 1 239 ? 14.958 -34.466 19.265 1.00 68.75 239 GLY A C 1
ATOM 1826 O O . GLY A 1 239 ? 15.821 -34.755 18.436 1.00 68.75 239 GLY A O 1
ATOM 1827 N N . GLY A 1 240 ? 14.905 -35.045 20.472 1.00 73.00 240 GLY A N 1
ATOM 1828 C CA . GLY A 1 240 ? 15.840 -36.091 20.893 1.00 73.00 240 GLY A CA 1
ATOM 1829 C C . GLY A 1 240 ? 15.733 -37.360 20.043 1.00 73.00 240 GLY A C 1
ATOM 1830 O O . GLY A 1 240 ? 16.752 -37.923 19.646 1.00 73.00 240 GLY A O 1
ATOM 1831 N N . LEU A 1 241 ? 14.511 -37.776 19.694 1.00 73.50 241 LEU A N 1
ATOM 1832 C CA . LEU A 1 241 ? 14.287 -38.971 18.876 1.00 73.50 241 LEU A CA 1
ATOM 1833 C C . LEU A 1 241 ? 14.811 -38.791 17.442 1.00 73.50 241 LEU A C 1
ATOM 1835 O O . LEU A 1 241 ? 15.469 -39.681 16.904 1.00 73.50 241 LEU A O 1
ATOM 1839 N N . VAL A 1 242 ? 14.581 -37.618 16.842 1.00 83.25 242 VAL A N 1
ATOM 1840 C CA . VAL A 1 242 ? 15.068 -37.299 15.490 1.00 83.25 242 VAL A CA 1
ATOM 1841 C C . VAL A 1 242 ? 16.595 -37.251 15.455 1.00 83.25 242 VAL A C 1
ATOM 1843 O O . VAL A 1 242 ? 17.196 -37.791 14.529 1.00 83.25 242 VAL A O 1
ATOM 1846 N N . ALA A 1 243 ? 17.244 -36.689 16.479 1.00 83.25 243 ALA A N 1
ATOM 1847 C CA . ALA A 1 243 ? 18.704 -36.659 16.557 1.00 83.25 243 ALA A CA 1
ATOM 1848 C C . ALA A 1 243 ? 19.313 -38.072 16.590 1.00 83.25 243 ALA A C 1
ATOM 1850 O O . ALA A 1 243 ? 20.282 -38.342 15.881 1.00 83.25 243 ALA A O 1
ATOM 1851 N N . VAL A 1 244 ? 18.716 -38.999 17.347 1.00 86.00 244 VAL A N 1
ATOM 1852 C CA . VAL A 1 244 ? 19.176 -40.397 17.412 1.00 86.00 244 VAL A CA 1
ATOM 1853 C C . VAL A 1 244 ? 19.012 -41.100 16.063 1.00 86.00 244 VAL A C 1
ATOM 1855 O O . VAL A 1 244 ? 19.928 -41.797 15.624 1.00 86.00 244 VAL A O 1
ATOM 1858 N N . VAL A 1 245 ? 17.893 -40.877 15.367 1.00 85.81 245 VAL A N 1
ATOM 1859 C CA . VAL A 1 245 ? 17.659 -41.445 14.029 1.00 85.81 245 VAL A CA 1
ATOM 1860 C C . VAL A 1 245 ? 18.660 -40.892 13.012 1.00 85.81 245 VAL A C 1
ATOM 1862 O O . VAL A 1 245 ? 19.254 -41.666 12.264 1.00 85.81 245 VAL A O 1
ATOM 1865 N N . VAL A 1 246 ? 18.927 -39.582 13.023 1.00 89.25 246 VAL A N 1
ATOM 1866 C CA . VAL A 1 246 ? 19.911 -38.952 12.126 1.00 89.25 246 VAL A CA 1
ATOM 1867 C C . VAL A 1 246 ? 21.315 -39.506 12.374 1.00 89.25 246 VAL A C 1
ATOM 1869 O O . VAL A 1 246 ? 22.016 -39.836 11.419 1.00 89.25 246 VAL A O 1
ATOM 1872 N N . ILE A 1 247 ? 21.715 -39.688 13.636 1.00 89.69 247 ILE A N 1
ATOM 1873 C CA . ILE A 1 247 ? 23.017 -40.278 13.978 1.00 89.69 247 ILE A CA 1
ATOM 1874 C C . ILE A 1 247 ? 23.103 -41.728 13.478 1.00 89.69 247 ILE A C 1
ATOM 1876 O O . ILE A 1 247 ? 24.103 -42.098 12.860 1.00 89.69 247 ILE A O 1
ATOM 1880 N N . PHE A 1 248 ? 22.052 -42.535 13.656 1.00 86.69 248 PHE A N 1
ATOM 1881 C CA . PHE A 1 248 ? 22.011 -43.905 13.131 1.00 86.69 248 PHE A CA 1
ATOM 1882 C C . PHE A 1 248 ? 22.091 -43.954 11.598 1.00 86.69 248 PHE A C 1
ATOM 1884 O O . PHE A 1 248 ? 22.820 -44.783 11.047 1.00 86.69 248 PHE A O 1
ATOM 1891 N N . CYS A 1 249 ? 21.412 -43.041 10.900 1.00 85.44 249 CYS A N 1
ATOM 1892 C CA . CYS A 1 249 ? 21.491 -42.924 9.445 1.00 85.44 249 CYS A CA 1
ATOM 1893 C C . CYS A 1 249 ? 22.901 -42.537 8.973 1.00 85.44 249 CYS A C 1
ATOM 1895 O O . CYS A 1 249 ? 23.413 -43.136 8.026 1.00 85.44 249 CYS A O 1
ATOM 1897 N N . LEU A 1 250 ? 23.563 -41.592 9.649 1.00 89.25 250 LEU A N 1
ATOM 1898 C CA . LEU A 1 250 ? 24.931 -41.178 9.318 1.00 89.25 250 LEU A CA 1
ATOM 1899 C C . LEU A 1 250 ? 25.945 -42.307 9.554 1.00 89.25 250 LEU A C 1
ATOM 1901 O O . LEU A 1 250 ? 26.805 -42.541 8.705 1.00 89.25 250 LEU A O 1
ATOM 1905 N N . VAL A 1 251 ? 25.814 -43.066 10.647 1.00 88.56 251 VAL A N 1
ATOM 1906 C CA . VAL A 1 251 ? 26.659 -44.246 10.907 1.00 88.56 251 VAL A CA 1
ATOM 1907 C C . VAL A 1 251 ? 26.436 -45.324 9.841 1.00 88.56 251 VAL A C 1
ATOM 1909 O O . VAL A 1 251 ? 27.407 -45.886 9.329 1.00 88.56 251 VAL A O 1
ATOM 1912 N N . GLY A 1 252 ? 25.183 -45.568 9.441 1.00 84.50 252 GLY A N 1
ATOM 1913 C CA . GLY A 1 252 ? 24.846 -46.490 8.353 1.00 84.50 252 GLY A CA 1
ATOM 1914 C C . GLY A 1 252 ? 25.466 -46.086 7.010 1.00 84.50 252 GLY A C 1
ATOM 1915 O O . GLY A 1 252 ? 26.040 -46.929 6.317 1.00 84.50 252 GLY A O 1
ATOM 1916 N N . LEU A 1 253 ? 25.428 -44.793 6.669 1.00 85.19 253 LEU A N 1
ATOM 1917 C CA . LEU A 1 253 ? 26.050 -44.252 5.456 1.00 85.19 253 LEU A CA 1
ATOM 1918 C C . LEU A 1 253 ? 27.579 -44.372 5.485 1.00 85.19 253 LEU A C 1
ATOM 1920 O O . LEU A 1 253 ? 28.171 -44.771 4.481 1.00 85.19 253 LEU A O 1
ATOM 1924 N N . CYS A 1 254 ? 28.220 -44.113 6.628 1.00 78.88 254 CYS A N 1
ATOM 1925 C CA . CYS A 1 254 ? 29.662 -44.309 6.796 1.00 78.88 254 CYS A CA 1
ATOM 1926 C C . CYS A 1 254 ? 30.065 -45.780 6.608 1.00 78.88 254 CYS A C 1
ATOM 1928 O O . CYS A 1 254 ? 31.020 -46.074 5.886 1.00 78.88 254 CYS A O 1
ATOM 1930 N N . PHE A 1 255 ? 29.305 -46.717 7.185 1.00 77.88 255 PHE A N 1
ATOM 1931 C CA . PHE A 1 255 ? 29.563 -48.154 7.039 1.00 77.88 255 PHE A CA 1
ATOM 1932 C C . PHE A 1 255 ? 29.358 -48.640 5.597 1.00 77.88 255 PHE A C 1
ATOM 1934 O O . PHE A 1 255 ? 30.104 -49.487 5.095 1.00 77.88 255 PHE A O 1
ATOM 1941 N N . TRP A 1 256 ? 28.359 -48.086 4.906 1.00 75.25 256 TRP A N 1
ATOM 1942 C CA . TRP A 1 256 ? 28.101 -48.373 3.497 1.00 75.25 256 TRP A CA 1
ATOM 1943 C C . TRP A 1 256 ? 29.214 -47.834 2.588 1.00 75.25 256 TRP A C 1
ATOM 1945 O O . TRP A 1 256 ? 29.670 -48.543 1.686 1.00 75.25 256 TRP A O 1
ATOM 1955 N N . TRP A 1 257 ? 29.718 -46.627 2.861 1.00 70.62 257 TRP A N 1
ATOM 1956 C CA . TRP A 1 257 ? 30.828 -46.030 2.115 1.00 70.62 257 TRP A CA 1
ATOM 1957 C C . TRP A 1 257 ? 32.134 -46.812 2.308 1.00 70.62 257 TRP A C 1
ATOM 1959 O O . TRP A 1 257 ? 32.845 -47.066 1.332 1.00 70.62 257 TRP A O 1
ATOM 1969 N N . ASP A 1 258 ? 32.428 -47.272 3.528 1.00 72.62 258 ASP A N 1
ATOM 1970 C CA . ASP A 1 258 ? 33.628 -48.071 3.803 1.00 72.62 258 ASP A CA 1
ATOM 1971 C C . ASP A 1 258 ? 33.568 -49.452 3.122 1.00 72.62 258 ASP A C 1
ATOM 1973 O O . ASP A 1 258 ? 34.528 -49.900 2.483 1.00 72.62 258 ASP A O 1
ATOM 1977 N N . ARG A 1 259 ? 32.386 -50.090 3.114 1.00 63.62 259 ARG A N 1
ATOM 1978 C CA . ARG A 1 259 ? 32.151 -51.316 2.329 1.00 63.62 259 ARG A CA 1
ATOM 1979 C C . ARG A 1 259 ? 32.291 -51.090 0.822 1.00 63.62 259 ARG A C 1
ATOM 1981 O O . ARG A 1 259 ? 32.783 -51.981 0.128 1.00 63.62 259 ARG A O 1
ATOM 1988 N N . LYS A 1 260 ? 31.900 -49.919 0.306 1.00 62.31 260 LYS A N 1
ATOM 1989 C CA . LYS A 1 260 ? 32.044 -49.571 -1.117 1.00 62.31 260 LYS A CA 1
ATOM 1990 C C . LYS A 1 260 ? 33.508 -49.324 -1.498 1.00 62.31 260 LYS A C 1
ATOM 1992 O O . LYS A 1 260 ? 33.944 -49.812 -2.537 1.00 62.31 260 LYS A O 1
ATOM 1997 N N . LYS A 1 261 ? 34.299 -48.680 -0.629 1.00 56.12 261 LYS A N 1
ATOM 1998 C CA . LYS A 1 261 ? 35.749 -48.481 -0.827 1.00 56.12 261 LYS A CA 1
ATOM 1999 C C . LYS A 1 261 ? 36.527 -49.799 -0.878 1.00 56.12 261 LYS A C 1
ATOM 2001 O O . LYS A 1 261 ? 37.462 -49.919 -1.667 1.00 56.12 261 LYS A O 1
ATOM 2006 N N . LYS A 1 262 ? 36.114 -50.813 -0.108 1.00 53.31 262 LYS A N 1
ATOM 2007 C CA . LYS A 1 262 ? 36.731 -52.153 -0.155 1.00 53.31 262 LYS A CA 1
ATOM 2008 C C . LYS A 1 262 ? 36.432 -52.935 -1.440 1.00 53.31 262 LYS A C 1
ATOM 2010 O O . LYS A 1 262 ? 37.193 -53.837 -1.766 1.00 53.31 262 LYS A O 1
ATOM 2015 N N . LYS A 1 263 ? 35.398 -52.569 -2.209 1.00 53.31 263 LYS A N 1
ATOM 2016 C CA . LYS A 1 263 ? 35.086 -53.190 -3.512 1.00 53.31 263 LYS A CA 1
ATOM 2017 C C . LYS A 1 263 ? 35.799 -52.547 -4.713 1.00 53.31 263 LYS A C 1
ATOM 2019 O O . LYS A 1 263 ? 35.652 -53.049 -5.817 1.00 53.31 263 LYS A O 1
ATOM 2024 N N . GLN A 1 264 ? 36.576 -51.475 -4.519 1.00 51.78 264 GLN A N 1
ATOM 2025 C CA . GLN A 1 264 ? 37.203 -50.708 -5.611 1.00 51.78 264 GLN A CA 1
ATOM 2026 C C . GLN A 1 264 ? 38.745 -50.771 -5.636 1.00 51.78 264 GLN A C 1
ATOM 2028 O O . GLN A 1 264 ? 39.379 -50.007 -6.354 1.00 51.78 264 GLN A O 1
ATOM 2033 N N . LYS A 1 265 ? 39.358 -51.694 -4.878 1.00 46.47 265 LYS A N 1
ATOM 2034 C CA . LYS A 1 265 ? 40.808 -51.986 -4.896 1.00 46.47 265 LYS A CA 1
ATOM 2035 C C . LYS A 1 265 ? 41.119 -53.388 -5.449 1.00 46.47 265 LYS A C 1
ATOM 2037 O O . LYS A 1 265 ? 41.862 -54.139 -4.834 1.00 46.47 265 LYS A O 1
ATOM 2042 N N . ILE A 1 266 ? 40.533 -53.750 -6.588 1.00 47.91 266 ILE A N 1
ATOM 2043 C CA . ILE A 1 266 ? 41.018 -54.828 -7.467 1.00 47.91 266 ILE A CA 1
ATOM 2044 C C . ILE A 1 266 ? 40.744 -54.344 -8.895 1.00 47.91 266 ILE A C 1
ATOM 2046 O O . ILE A 1 266 ? 39.583 -54.168 -9.254 1.00 47.91 266 ILE A O 1
ATOM 2050 N N . GLY A 1 267 ? 41.790 -54.064 -9.673 1.00 36.72 267 GLY A N 1
ATOM 2051 C CA . GLY A 1 267 ? 41.672 -53.583 -11.055 1.00 36.72 267 GLY A CA 1
ATOM 2052 C C . GLY A 1 267 ? 42.750 -52.563 -11.403 1.00 36.72 267 GLY A C 1
ATOM 2053 O O . GLY A 1 267 ? 42.529 -51.361 -11.321 1.00 36.72 267 GLY A O 1
ATOM 2054 N N . GLU A 1 268 ? 43.927 -53.079 -11.726 1.00 35.47 268 GLU A N 1
ATOM 2055 C CA . GLU A 1 268 ? 45.157 -52.372 -12.064 1.00 35.47 268 GLU A CA 1
ATOM 2056 C C . GLU A 1 268 ? 45.256 -52.103 -13.580 1.00 35.47 268 GLU A C 1
ATOM 2058 O O . GLU A 1 268 ? 44.816 -52.923 -14.379 1.00 35.47 268 GLU A O 1
ATOM 2063 N N . SER A 1 269 ? 45.960 -51.016 -13.922 1.00 29.83 269 SER A N 1
ATOM 2064 C CA . SER A 1 269 ? 46.768 -50.808 -15.140 1.00 29.83 269 SER A CA 1
ATOM 2065 C C . SER A 1 269 ? 46.096 -50.493 -16.490 1.00 29.83 269 SER A C 1
ATOM 2067 O O . SER A 1 269 ? 45.196 -51.189 -16.946 1.00 29.83 269 SER A O 1
ATOM 2069 N N . GLY A 1 270 ? 46.622 -49.468 -17.184 1.00 31.25 270 GLY A N 1
ATOM 2070 C CA . GLY A 1 270 ? 46.337 -49.215 -18.605 1.00 31.25 270 GLY A CA 1
ATOM 2071 C C . GLY A 1 270 ? 46.581 -47.780 -19.106 1.00 31.25 270 GLY A C 1
ATOM 2072 O O . GLY A 1 270 ? 45.677 -46.960 -19.131 1.00 31.25 270 GLY A O 1
ATOM 2073 N N . THR A 1 271 ? 47.817 -47.528 -19.529 1.00 28.83 271 THR A N 1
ATOM 2074 C CA . THR A 1 271 ? 48.443 -46.420 -20.293 1.00 28.83 271 THR A CA 1
ATOM 2075 C C . THR A 1 271 ? 47.663 -45.640 -21.387 1.00 28.83 271 THR A C 1
ATOM 2077 O O . THR A 1 271 ? 47.090 -46.238 -22.290 1.00 28.83 271 THR A O 1
ATOM 2080 N N . ASN A 1 272 ? 47.940 -44.318 -21.402 1.00 30.56 272 ASN A N 1
ATOM 2081 C CA . ASN A 1 272 ? 48.305 -43.410 -22.524 1.00 30.56 272 ASN A CA 1
ATOM 2082 C C . ASN A 1 272 ? 47.264 -42.628 -23.377 1.00 30.56 272 ASN A C 1
ATOM 2084 O O . ASN A 1 272 ? 46.107 -43.018 -23.476 1.00 30.56 272 ASN A O 1
ATOM 2088 N N . PRO A 1 273 ? 47.673 -41.449 -23.923 1.00 42.44 273 PRO A N 1
ATOM 2089 C CA . PRO A 1 273 ? 46.858 -40.231 -23.956 1.00 42.44 273 PRO A CA 1
ATOM 2090 C C . PRO A 1 273 ? 46.400 -39.816 -25.363 1.00 42.44 273 PRO A C 1
ATOM 2092 O O . PRO A 1 273 ? 47.135 -39.975 -26.337 1.00 42.44 273 PRO A O 1
ATOM 2095 N N . PHE A 1 274 ? 45.237 -39.166 -25.459 1.00 26.84 274 PHE A N 1
ATOM 2096 C CA . PHE A 1 274 ? 44.934 -38.300 -26.597 1.00 26.84 274 PHE A CA 1
ATOM 2097 C C . PHE A 1 274 ? 44.033 -37.128 -26.202 1.00 26.84 274 PHE A C 1
ATOM 2099 O O . PHE A 1 274 ? 43.153 -37.214 -25.350 1.00 26.84 274 PHE A O 1
ATOM 2106 N N . GLU A 1 275 ? 44.358 -36.009 -26.820 1.00 31.80 275 GLU A N 1
ATOM 2107 C CA . GLU A 1 275 ? 43.997 -34.637 -26.530 1.00 31.80 275 GLU A CA 1
ATOM 2108 C C . GLU A 1 275 ? 42.554 -34.303 -26.947 1.00 31.80 275 GLU A C 1
ATOM 2110 O O . GLU A 1 275 ? 42.130 -34.588 -28.062 1.00 31.80 275 GLU A O 1
ATOM 2115 N N . SER A 1 276 ? 41.798 -33.637 -26.072 1.00 30.83 276 SER A N 1
ATOM 2116 C CA . SER A 1 276 ? 40.780 -32.660 -26.485 1.00 30.83 276 SER A CA 1
ATOM 2117 C C . SER A 1 276 ? 40.503 -31.691 -25.334 1.00 30.83 276 SER A C 1
ATOM 2119 O O . SER A 1 276 ? 40.000 -32.040 -24.267 1.00 30.83 276 SER A O 1
ATOM 2121 N N . ARG A 1 277 ? 40.913 -30.438 -25.544 1.00 35.62 277 ARG A N 1
ATOM 2122 C CA . ARG A 1 277 ? 40.681 -29.313 -24.636 1.00 35.62 277 ARG A CA 1
ATOM 2123 C C . ARG A 1 277 ? 39.183 -28.999 -24.603 1.00 35.62 277 ARG A C 1
ATOM 2125 O O . ARG A 1 277 ? 38.673 -28.393 -25.540 1.00 35.62 277 ARG A O 1
ATOM 2132 N N . LEU A 1 278 ? 38.491 -29.343 -23.517 1.00 33.31 278 LEU A N 1
ATOM 2133 C CA . LEU A 1 278 ? 37.240 -28.667 -23.166 1.00 33.31 278 LEU A CA 1
ATOM 2134 C C . LEU A 1 278 ? 37.560 -27.336 -22.462 1.00 33.31 278 LEU A C 1
ATOM 2136 O O . LEU A 1 278 ? 38.433 -27.306 -21.587 1.00 33.31 278 LEU A O 1
ATOM 2140 N N . PRO A 1 279 ? 36.861 -26.233 -22.790 1.00 33.53 279 PRO A N 1
ATOM 2141 C CA . PRO A 1 279 ? 37.052 -24.979 -22.091 1.00 33.53 279 PRO A CA 1
ATOM 2142 C C . PRO A 1 279 ? 36.585 -25.125 -20.645 1.00 33.53 279 PRO A C 1
ATOM 2144 O O . PRO A 1 279 ? 35.472 -25.563 -20.351 1.00 33.53 279 PRO A O 1
ATOM 2147 N N . ARG A 1 280 ? 37.473 -24.729 -19.736 1.00 30.14 280 ARG A N 1
ATOM 2148 C CA . ARG A 1 280 ? 37.223 -24.554 -18.307 1.00 30.14 280 ARG A CA 1
ATOM 2149 C C . ARG A 1 280 ? 35.951 -23.711 -18.147 1.00 30.14 280 ARG A C 1
ATOM 2151 O O . ARG A 1 280 ? 35.955 -22.526 -18.476 1.00 30.14 280 ARG A O 1
ATOM 2158 N N . ARG A 1 281 ? 34.865 -24.329 -17.668 1.00 32.31 281 ARG A N 1
ATOM 2159 C CA . ARG A 1 281 ? 33.644 -23.633 -17.239 1.00 32.31 281 ARG A CA 1
ATOM 2160 C C . ARG A 1 281 ? 34.070 -22.547 -16.249 1.00 32.31 281 ARG A C 1
ATOM 2162 O O . ARG A 1 281 ? 34.574 -22.865 -15.171 1.00 32.31 281 ARG A O 1
ATOM 2169 N N . ARG A 1 282 ? 33.945 -21.278 -16.643 1.00 32.03 282 ARG A N 1
ATOM 2170 C CA . ARG A 1 282 ? 34.103 -20.152 -15.718 1.00 32.03 282 ARG A CA 1
ATOM 2171 C C . ARG A 1 282 ? 32.991 -20.268 -14.666 1.00 32.03 282 ARG A C 1
ATOM 2173 O O . ARG A 1 282 ? 31.857 -20.551 -15.056 1.00 32.03 282 ARG A O 1
ATOM 2180 N N . PRO A 1 283 ? 33.274 -20.087 -13.366 1.00 40.09 283 PRO A N 1
ATOM 2181 C CA . PRO A 1 283 ? 32.204 -19.864 -12.411 1.00 40.09 283 PRO A CA 1
ATOM 2182 C C . PRO A 1 283 ? 31.509 -18.552 -12.781 1.00 40.09 283 PRO A C 1
ATOM 2184 O O . PRO A 1 283 ? 32.162 -17.622 -13.261 1.00 40.09 283 PRO A O 1
ATOM 2187 N N . ASN A 1 284 ? 30.187 -18.533 -12.617 1.00 36.94 284 ASN A N 1
ATOM 2188 C CA . ASN A 1 284 ? 29.318 -17.399 -12.902 1.00 36.94 284 ASN A CA 1
ATOM 2189 C C . ASN A 1 284 ? 29.977 -16.083 -12.475 1.00 36.94 284 ASN A C 1
ATOM 2191 O O . ASN A 1 284 ? 30.346 -15.910 -11.314 1.00 36.94 284 ASN A O 1
ATOM 2195 N N . THR A 1 285 ? 30.097 -15.157 -13.422 1.00 43.94 285 THR A N 1
ATOM 2196 C CA . THR A 1 285 ? 30.237 -13.724 -13.167 1.00 43.94 285 THR A CA 1
ATOM 2197 C C . THR A 1 285 ? 28.974 -13.246 -12.456 1.00 43.94 285 THR A C 1
ATOM 2199 O O . THR A 1 285 ? 28.056 -12.730 -13.083 1.00 43.94 285 THR A O 1
ATOM 2202 N N . GLY A 1 286 ? 28.901 -13.521 -11.155 1.00 40.47 286 GLY A N 1
ATOM 2203 C CA . GLY A 1 286 ? 27.963 -12.895 -10.239 1.00 40.47 286 GLY A CA 1
ATOM 2204 C C . GLY A 1 286 ? 28.432 -11.485 -9.898 1.00 40.47 286 GLY A C 1
ATOM 2205 O O . GLY A 1 286 ? 29.631 -11.194 -9.926 1.00 40.47 286 GLY A O 1
ATOM 2206 N N . SER A 1 287 ? 27.461 -10.627 -9.614 1.00 45.12 287 SER A N 1
ATOM 2207 C CA . SER A 1 287 ? 27.598 -9.275 -9.082 1.00 45.12 287 SER A CA 1
ATOM 2208 C C . SER A 1 287 ? 28.689 -9.197 -8.003 1.00 45.12 287 SER A C 1
ATOM 2210 O O . SER A 1 287 ? 28.838 -10.101 -7.178 1.00 45.12 287 SER A O 1
ATOM 2212 N N . VAL A 1 288 ? 29.476 -8.118 -8.014 1.00 46.16 288 VAL A N 1
ATOM 2213 C CA . VAL A 1 288 ? 30.508 -7.873 -6.998 1.00 46.16 288 VAL A CA 1
ATOM 2214 C C . VAL A 1 288 ? 29.820 -7.536 -5.678 1.00 46.16 288 VAL A C 1
ATOM 2216 O O . VAL A 1 288 ? 29.099 -6.548 -5.579 1.00 46.16 288 VAL A O 1
ATOM 2219 N N . TRP A 1 289 ? 30.055 -8.358 -4.661 1.00 50.00 289 TRP A N 1
ATOM 2220 C CA . TRP A 1 289 ? 29.573 -8.121 -3.306 1.00 50.00 289 TRP A CA 1
ATOM 2221 C C . TRP A 1 289 ? 30.448 -7.068 -2.633 1.00 50.00 289 TRP A C 1
ATOM 2223 O O . TRP A 1 289 ? 31.651 -7.274 -2.458 1.00 50.00 289 TRP A O 1
ATOM 2233 N N . PHE A 1 290 ? 29.848 -5.948 -2.240 1.00 59.94 290 PHE A N 1
ATOM 2234 C CA . PHE A 1 290 ? 30.550 -4.902 -1.506 1.00 59.94 290 PHE A CA 1
ATOM 2235 C C . PHE A 1 290 ? 30.417 -5.143 -0.008 1.00 59.94 290 PHE A C 1
ATOM 2237 O O . PHE A 1 290 ? 29.324 -5.405 0.501 1.00 59.94 290 PHE A O 1
ATOM 2244 N N . LYS A 1 291 ? 31.531 -5.054 0.724 1.00 64.44 291 LYS A N 1
ATOM 2245 C CA . LYS A 1 291 ? 31.464 -5.060 2.186 1.00 64.44 291 LYS A CA 1
ATOM 2246 C C . LYS A 1 291 ? 30.806 -3.761 2.639 1.00 64.44 291 LYS A C 1
ATOM 2248 O O . LYS A 1 291 ? 30.985 -2.724 2.004 1.00 64.44 291 LYS A O 1
ATOM 2253 N N . LEU A 1 292 ? 30.105 -3.792 3.772 1.00 60.81 292 LEU A N 1
ATOM 2254 C CA . LEU A 1 292 ? 29.505 -2.588 4.359 1.00 60.81 292 LEU A CA 1
ATOM 2255 C C . LEU A 1 292 ? 30.543 -1.460 4.524 1.00 60.81 292 LEU A C 1
ATOM 2257 O O . LEU A 1 292 ? 30.255 -0.315 4.206 1.00 60.81 292 LEU A O 1
ATOM 2261 N N . SER A 1 293 ? 31.786 -1.809 4.872 1.00 59.88 293 SER A N 1
ATOM 2262 C CA . SER A 1 293 ? 32.921 -0.879 4.941 1.00 59.88 293 SER A CA 1
ATOM 2263 C C . SER A 1 293 ? 33.279 -0.221 3.602 1.00 59.88 293 SER A C 1
ATOM 2265 O O . SER A 1 293 ? 33.731 0.922 3.566 1.00 59.88 293 SER A O 1
ATOM 2267 N N . ASP A 1 294 ? 33.104 -0.936 2.489 1.00 72.75 294 ASP A N 1
ATOM 2268 C CA . ASP A 1 294 ? 33.377 -0.413 1.148 1.00 72.75 294 ASP A CA 1
ATOM 2269 C C . ASP A 1 294 ? 32.275 0.568 0.732 1.00 72.75 294 ASP A C 1
ATOM 2271 O O . ASP A 1 294 ? 32.565 1.614 0.151 1.00 72.75 294 ASP A O 1
ATOM 2275 N N . LEU A 1 295 ? 31.024 0.272 1.105 1.00 68.75 295 LEU A N 1
ATOM 2276 C CA . LEU A 1 295 ? 29.876 1.158 0.911 1.00 68.75 295 LEU A CA 1
ATOM 2277 C C . LEU A 1 295 ? 29.981 2.416 1.781 1.00 68.75 295 LEU A C 1
ATOM 2279 O O . LEU A 1 295 ? 29.794 3.519 1.273 1.00 68.75 295 LEU A O 1
ATOM 2283 N N . GLU A 1 296 ? 30.361 2.288 3.052 1.00 67.00 296 GLU A N 1
ATOM 2284 C CA . GLU A 1 296 ? 30.640 3.419 3.948 1.00 67.00 296 GLU A CA 1
ATOM 2285 C C . GLU A 1 296 ? 31.729 4.327 3.366 1.00 67.00 296 GLU A C 1
ATOM 2287 O O . GLU A 1 296 ? 31.587 5.549 3.336 1.00 67.00 296 GLU A O 1
ATOM 2292 N N . LYS A 1 297 ? 32.801 3.743 2.822 1.00 74.00 297 LYS A N 1
ATOM 2293 C CA . LYS A 1 297 ? 33.882 4.507 2.194 1.00 74.00 297 LYS A CA 1
ATOM 2294 C C . LYS A 1 297 ? 33.442 5.187 0.894 1.00 74.00 297 LYS A C 1
ATOM 2296 O O . LYS A 1 297 ? 33.798 6.340 0.663 1.00 74.00 297 LYS A O 1
ATOM 2301 N N . ALA A 1 298 ? 32.669 4.505 0.049 1.00 63.44 298 ALA A N 1
ATOM 2302 C CA . ALA A 1 298 ? 32.194 5.045 -1.228 1.00 63.44 298 ALA A CA 1
ATOM 2303 C C . ALA A 1 298 ? 31.156 6.170 -1.056 1.00 63.44 298 ALA A C 1
ATOM 2305 O O . ALA A 1 298 ? 31.096 7.107 -1.858 1.00 63.44 298 ALA A O 1
ATOM 2306 N N . THR A 1 299 ? 30.359 6.095 0.009 1.00 60.97 299 THR A N 1
ATOM 2307 C CA . THR A 1 299 ? 29.249 7.017 0.294 1.00 60.97 299 THR A CA 1
ATOM 2308 C C . THR A 1 299 ? 29.609 8.111 1.301 1.00 60.97 299 THR A C 1
ATOM 2310 O O . THR A 1 299 ? 28.739 8.899 1.674 1.00 60.97 299 THR A O 1
ATOM 2313 N N . ASN A 1 300 ? 30.879 8.199 1.726 1.00 63.12 300 ASN A N 1
ATOM 2314 C CA . ASN A 1 300 ? 31.332 9.088 2.804 1.00 63.12 300 ASN A CA 1
ATOM 2315 C C . ASN A 1 300 ? 30.460 8.941 4.061 1.00 63.12 300 ASN A C 1
ATOM 2317 O O . ASN A 1 300 ? 29.843 9.897 4.530 1.00 63.12 300 ASN A O 1
ATOM 2321 N N . ASN A 1 301 ? 30.402 7.719 4.585 1.00 73.25 301 ASN A N 1
ATOM 2322 C CA . ASN A 1 301 ? 29.614 7.348 5.752 1.00 73.25 301 ASN A CA 1
ATOM 2323 C C . ASN A 1 301 ? 28.129 7.712 5.592 1.00 73.25 301 ASN A C 1
ATOM 2325 O O . ASN A 1 301 ? 27.529 8.317 6.479 1.00 73.25 301 ASN A O 1
ATOM 2329 N N . PHE A 1 302 ? 27.566 7.406 4.417 1.00 64.62 302 PHE A N 1
ATOM 2330 C CA . PHE A 1 302 ? 26.161 7.655 4.089 1.00 64.62 302 PHE A CA 1
ATOM 2331 C C . PHE A 1 302 ? 25.735 9.121 4.279 1.00 64.62 302 PHE A C 1
ATOM 2333 O O . PHE A 1 302 ? 24.627 9.416 4.726 1.00 64.62 302 PHE A O 1
ATOM 2340 N N . SER A 1 303 ? 26.628 10.062 3.949 1.00 60.91 303 SER A N 1
ATOM 2341 C CA . SER A 1 303 ? 26.359 11.491 4.109 1.00 60.91 303 SER A CA 1
ATOM 2342 C C . SER A 1 303 ? 25.172 11.944 3.256 1.00 60.91 303 SER A C 1
ATOM 2344 O O . SER A 1 303 ? 25.163 11.767 2.038 1.00 60.91 303 SER A O 1
ATOM 2346 N N . ILE A 1 304 ? 24.224 12.646 3.883 1.00 57.22 304 ILE A N 1
ATOM 2347 C CA . ILE A 1 304 ? 23.068 13.269 3.217 1.00 57.22 304 ILE A CA 1
ATOM 2348 C C . ILE A 1 304 ? 23.476 14.310 2.157 1.00 57.22 304 ILE A C 1
ATOM 2350 O O . ILE A 1 304 ? 22.694 14.664 1.282 1.00 57.22 304 ILE A O 1
ATOM 2354 N N . ASN A 1 305 ? 24.722 14.791 2.198 1.00 55.12 305 ASN A N 1
ATOM 2355 C CA . ASN A 1 305 ? 25.257 15.743 1.225 1.00 55.12 305 ASN A CA 1
ATOM 2356 C C . ASN A 1 305 ? 25.578 15.105 -0.137 1.00 55.12 305 ASN A C 1
ATOM 2358 O O . ASN A 1 305 ? 25.846 15.832 -1.086 1.00 55.12 305 ASN A O 1
ATOM 2362 N N . ASN A 1 306 ? 25.535 13.772 -0.242 1.00 53.81 306 ASN A N 1
ATOM 2363 C CA . ASN A 1 306 ? 25.789 13.025 -1.476 1.00 53.81 306 ASN A CA 1
ATOM 2364 C C . ASN A 1 306 ? 24.519 12.744 -2.302 1.00 53.81 306 ASN A C 1
ATOM 2366 O O . ASN A 1 306 ? 24.566 11.942 -3.229 1.00 53.81 306 ASN A O 1
ATOM 2370 N N . LEU A 1 307 ? 23.391 13.386 -1.988 1.00 56.94 307 LEU A N 1
ATOM 2371 C CA . LEU A 1 307 ? 22.176 13.319 -2.805 1.00 56.94 307 LEU A CA 1
ATOM 2372 C C . LEU A 1 307 ? 22.430 13.884 -4.219 1.00 56.94 307 LEU A C 1
ATOM 2374 O O . LEU A 1 307 ? 23.133 14.885 -4.383 1.00 56.94 307 LEU A O 1
ATOM 2378 N N . ILE A 1 308 ? 21.851 13.231 -5.232 1.00 56.47 308 ILE A N 1
ATOM 2379 C CA . ILE A 1 308 ? 22.010 13.562 -6.659 1.00 56.47 308 ILE A CA 1
ATOM 2380 C C . ILE A 1 308 ? 21.701 15.053 -6.909 1.00 56.47 308 ILE A C 1
ATOM 2382 O O . ILE A 1 308 ? 20.688 15.566 -6.438 1.00 56.47 308 ILE A O 1
ATOM 2386 N N . GLY A 1 309 ? 22.563 15.742 -7.670 1.00 54.47 309 GLY A N 1
ATOM 2387 C CA . GLY A 1 309 ? 22.305 17.100 -8.174 1.00 54.47 309 GLY A CA 1
ATOM 2388 C C . GLY A 1 309 ? 22.775 18.267 -7.294 1.00 54.47 309 GLY A C 1
ATOM 2389 O O . GLY A 1 309 ? 22.408 19.408 -7.564 1.00 54.47 309 GLY A O 1
ATOM 2390 N N . ARG A 1 310 ? 23.572 18.018 -6.243 1.00 54.16 310 ARG A N 1
ATOM 2391 C CA . ARG A 1 310 ? 24.140 19.084 -5.385 1.00 54.16 310 ARG A CA 1
ATOM 2392 C C . ARG A 1 310 ? 25.605 19.438 -5.648 1.00 54.16 310 ARG A C 1
ATOM 2394 O O . ARG A 1 310 ? 26.059 20.456 -5.129 1.00 54.16 310 ARG A O 1
ATOM 2401 N N . ASP A 1 311 ? 26.347 18.636 -6.412 1.00 59.00 311 ASP A N 1
ATOM 2402 C CA . ASP A 1 311 ? 27.724 18.955 -6.801 1.00 59.00 311 ASP A CA 1
ATOM 2403 C C . ASP A 1 311 ? 27.793 19.543 -8.221 1.00 59.00 311 ASP A C 1
ATOM 2405 O O . ASP A 1 311 ? 26.930 19.297 -9.060 1.00 59.00 311 ASP A O 1
ATOM 2409 N N . ALA A 1 312 ? 28.834 20.335 -8.507 1.00 60.78 312 ALA A N 1
ATOM 2410 C CA . ALA A 1 312 ? 29.027 20.964 -9.821 1.00 60.78 312 ALA A CA 1
ATOM 2411 C C . ALA A 1 312 ? 29.220 19.948 -10.966 1.00 60.78 312 ALA A C 1
ATOM 2413 O O . ALA A 1 312 ? 29.168 20.315 -12.136 1.00 60.78 312 ALA A O 1
ATOM 2414 N N . ASN A 1 313 ? 29.448 18.676 -10.627 1.00 68.62 313 ASN A N 1
ATOM 2415 C CA . ASN A 1 313 ? 29.718 17.602 -11.574 1.00 68.62 313 ASN A CA 1
ATOM 2416 C C . ASN A 1 313 ? 28.478 16.734 -11.852 1.00 68.62 313 ASN A C 1
ATOM 2418 O O . ASN A 1 313 ? 28.597 15.776 -12.615 1.00 68.62 313 ASN A O 1
ATOM 2422 N N . MET A 1 314 ? 27.329 17.031 -11.226 1.00 71.38 314 MET A N 1
ATOM 2423 C CA . MET A 1 314 ? 26.067 16.290 -11.347 1.00 71.38 314 MET A CA 1
ATOM 2424 C C . MET A 1 314 ? 26.229 14.771 -11.165 1.00 71.38 314 MET A C 1
ATOM 2426 O O . MET A 1 314 ? 25.545 13.974 -11.809 1.00 71.38 314 MET A O 1
ATOM 2430 N N . ARG A 1 315 ? 27.148 14.336 -10.290 1.00 71.25 315 ARG A N 1
ATOM 2431 C CA . ARG A 1 315 ? 27.420 12.903 -10.105 1.00 71.25 315 ARG A CA 1
ATOM 2432 C C . ARG A 1 315 ? 26.369 12.273 -9.203 1.00 71.25 315 ARG A C 1
ATOM 2434 O O . ARG A 1 315 ? 26.237 12.638 -8.036 1.00 71.25 315 ARG A O 1
ATOM 2441 N N . ALA A 1 316 ? 25.664 11.274 -9.728 1.00 70.19 316 ALA A N 1
ATOM 2442 C CA . ALA A 1 316 ? 24.733 10.485 -8.938 1.00 70.19 316 ALA A CA 1
ATOM 2443 C C . ALA A 1 316 ? 25.482 9.584 -7.940 1.00 70.19 316 ALA A C 1
ATOM 2445 O O . ALA A 1 316 ? 26.429 8.885 -8.304 1.00 70.19 316 ALA A O 1
ATOM 2446 N N . ARG A 1 317 ? 25.052 9.588 -6.673 1.00 71.56 317 ARG A N 1
ATOM 2447 C CA . ARG A 1 317 ? 25.527 8.665 -5.633 1.00 71.56 317 ARG A CA 1
ATOM 2448 C C . ARG A 1 317 ? 24.319 8.051 -4.936 1.00 71.56 317 ARG A C 1
ATOM 2450 O O . ARG A 1 317 ? 23.348 8.748 -4.654 1.00 71.56 317 ARG A O 1
ATOM 2457 N N . VAL A 1 318 ? 24.396 6.755 -4.651 1.00 73.44 318 VAL A N 1
ATOM 2458 C CA . VAL A 1 318 ? 23.368 6.047 -3.879 1.00 73.44 318 VAL A CA 1
ATOM 2459 C C . VAL A 1 318 ? 23.561 6.363 -2.396 1.00 73.44 318 VAL A C 1
ATOM 2461 O O . VAL A 1 318 ? 24.680 6.296 -1.882 1.00 73.44 318 VAL A O 1
ATOM 2464 N N . ALA A 1 319 ? 22.476 6.723 -1.721 1.00 67.38 319 ALA A N 1
ATOM 2465 C CA . ALA A 1 319 ? 22.428 7.033 -0.296 1.00 67.38 319 ALA A CA 1
ATOM 2466 C C . ALA A 1 319 ? 21.228 6.314 0.346 1.00 67.38 319 ALA A C 1
ATOM 2468 O O . ALA A 1 319 ? 20.406 5.752 -0.369 1.00 67.38 319 ALA A O 1
ATOM 2469 N N . ASP A 1 320 ? 21.142 6.362 1.677 1.00 66.38 320 ASP A N 1
ATOM 2470 C CA . ASP A 1 320 ? 20.086 5.738 2.491 1.00 66.38 320 ASP A CA 1
ATOM 2471 C C . ASP A 1 320 ? 20.046 4.196 2.450 1.00 66.38 320 ASP A C 1
ATOM 2473 O O . ASP A 1 320 ? 19.321 3.556 1.695 1.00 66.38 320 ASP A O 1
ATOM 2477 N N . PHE A 1 321 ? 20.841 3.588 3.333 1.00 70.31 321 PHE A N 1
ATOM 2478 C CA . PHE A 1 321 ? 20.937 2.135 3.500 1.00 70.31 321 PHE A CA 1
ATOM 2479 C C . PHE A 1 321 ? 20.164 1.653 4.739 1.00 70.31 321 PHE A C 1
ATOM 2481 O O . PHE A 1 321 ? 20.416 0.554 5.230 1.00 70.31 321 PHE A O 1
ATOM 2488 N N . GLY A 1 322 ? 19.221 2.451 5.264 1.00 69.12 322 GLY A N 1
ATOM 2489 C CA . GLY A 1 322 ? 18.487 2.142 6.501 1.00 69.12 322 GLY A CA 1
ATOM 2490 C C . GLY A 1 322 ? 17.663 0.848 6.444 1.00 69.12 322 GLY A C 1
ATOM 2491 O O . GLY A 1 322 ? 17.374 0.247 7.479 1.00 69.12 322 GLY A O 1
ATOM 2492 N N . LEU A 1 323 ? 17.330 0.389 5.235 1.00 70.81 323 LEU A N 1
ATOM 2493 C CA . LEU A 1 323 ? 16.618 -0.866 4.979 1.00 70.81 323 LEU A CA 1
ATOM 2494 C C . LEU A 1 323 ? 17.507 -1.968 4.383 1.00 70.81 323 LEU A C 1
ATOM 2496 O O . LEU A 1 323 ? 17.019 -3.077 4.161 1.00 70.81 323 LEU A O 1
ATOM 2500 N N . ALA A 1 324 ? 18.797 -1.699 4.154 1.00 75.69 324 ALA A N 1
ATOM 2501 C CA . ALA A 1 324 ? 19.707 -2.657 3.540 1.00 75.69 324 ALA A CA 1
ATOM 2502 C C . ALA A 1 324 ? 19.826 -3.932 4.391 1.00 75.69 324 ALA A C 1
ATOM 2504 O O . ALA A 1 324 ? 19.929 -3.892 5.621 1.00 75.69 324 ALA A O 1
ATOM 2505 N N . LYS A 1 325 ? 19.815 -5.091 3.727 1.00 73.62 325 LYS A N 1
ATOM 2506 C CA . LYS A 1 325 ? 19.905 -6.403 4.376 1.00 73.62 325 LYS A CA 1
ATOM 2507 C C . LYS A 1 325 ? 21.174 -7.122 3.949 1.00 73.62 325 LYS A C 1
ATOM 2509 O O . LYS A 1 325 ? 21.508 -7.177 2.771 1.00 73.62 325 LYS A O 1
ATOM 2514 N N . GLN A 1 326 ? 21.861 -7.716 4.920 1.00 72.88 326 GLN A N 1
ATOM 2515 C CA . GLN A 1 326 ? 23.017 -8.564 4.660 1.00 72.88 326 GLN A CA 1
ATOM 2516 C C . GLN A 1 326 ? 22.566 -10.016 4.469 1.00 72.88 326 GLN A C 1
ATOM 2518 O O . GLN A 1 326 ? 21.973 -10.607 5.373 1.00 72.88 326 GLN A O 1
ATOM 2523 N N . SER A 1 327 ? 22.882 -10.593 3.309 1.00 63.75 327 SER A N 1
ATOM 2524 C CA . SER A 1 327 ? 22.663 -12.014 3.022 1.00 63.75 327 SER A CA 1
ATOM 2525 C C . SER A 1 327 ? 23.885 -12.859 3.383 1.00 63.75 327 SER A C 1
ATOM 2527 O O . SER A 1 327 ? 25.012 -12.358 3.393 1.00 63.75 327 SER A O 1
ATOM 2529 N N . ARG A 1 328 ? 23.680 -14.147 3.686 1.00 69.06 328 ARG A N 1
ATOM 2530 C CA . ARG A 1 328 ? 24.785 -15.105 3.855 1.00 69.06 328 ARG A CA 1
ATOM 2531 C C . ARG A 1 328 ? 25.160 -15.706 2.503 1.00 69.06 328 ARG A C 1
ATOM 2533 O O . ARG A 1 328 ? 24.295 -15.987 1.677 1.00 69.06 328 ARG A O 1
ATOM 2540 N N . GLU A 1 329 ? 26.453 -15.941 2.304 1.00 56.66 329 GLU A N 1
ATOM 2541 C CA . GLU A 1 329 ? 26.993 -16.507 1.067 1.00 56.66 329 GLU A CA 1
ATOM 2542 C C . GLU A 1 329 ? 26.312 -17.853 0.737 1.00 56.66 329 GLU A C 1
ATOM 2544 O O . GLU A 1 329 ? 26.258 -18.756 1.574 1.00 56.66 329 GLU A O 1
ATOM 2549 N N . GLY A 1 330 ? 25.737 -17.963 -0.468 1.00 57.88 330 GLY A N 1
ATOM 2550 C CA . GLY A 1 330 ? 25.008 -19.151 -0.935 1.00 57.88 330 GLY A CA 1
ATOM 2551 C C . GLY A 1 330 ? 23.480 -19.125 -0.768 1.00 57.88 330 GLY A C 1
ATOM 2552 O O . GLY A 1 330 ? 22.825 -20.086 -1.170 1.00 57.88 330 GLY A O 1
ATOM 2553 N N . GLN A 1 331 ? 22.888 -18.059 -0.217 1.00 57.50 331 GLN A N 1
ATOM 2554 C CA . GLN A 1 331 ? 21.428 -17.884 -0.184 1.00 57.50 331 GLN A CA 1
ATOM 2555 C C . GLN A 1 331 ? 20.914 -17.248 -1.484 1.00 57.50 331 GLN A C 1
ATOM 2557 O O . GLN A 1 331 ? 21.441 -16.231 -1.926 1.00 57.50 331 GLN A O 1
ATOM 2562 N N . SER A 1 332 ? 19.874 -17.833 -2.090 1.00 61.81 332 SER A N 1
ATOM 2563 C CA . SER A 1 332 ? 19.262 -17.319 -3.330 1.00 61.81 332 SER A CA 1
ATOM 2564 C C . SER A 1 332 ? 18.308 -16.143 -3.108 1.00 61.81 332 SER A C 1
ATOM 2566 O O . SER A 1 332 ? 18.059 -15.376 -4.033 1.00 61.81 332 SER A O 1
ATOM 2568 N N . HIS A 1 333 ? 17.764 -16.014 -1.898 1.00 62.62 333 HIS A N 1
ATOM 2569 C CA . HIS A 1 333 ? 16.856 -14.948 -1.487 1.00 62.62 333 HIS A CA 1
ATOM 2570 C C . HIS A 1 333 ? 16.898 -14.779 0.034 1.00 62.62 333 HIS A C 1
ATOM 2572 O O . HIS A 1 333 ? 17.289 -15.695 0.764 1.00 62.62 333 HIS A O 1
ATOM 2578 N N . LEU A 1 334 ? 16.465 -13.611 0.503 1.00 65.25 334 LEU A N 1
ATOM 2579 C CA . LEU A 1 334 ? 16.218 -13.319 1.908 1.00 65.25 334 LEU A CA 1
ATOM 2580 C C . LEU A 1 334 ? 14.719 -13.143 2.131 1.00 65.25 334 LEU A C 1
ATOM 2582 O O . LEU A 1 334 ? 14.122 -12.209 1.608 1.00 65.25 334 LEU A O 1
ATOM 2586 N N . THR A 1 335 ? 14.114 -14.004 2.945 1.00 70.81 335 THR A N 1
ATOM 2587 C CA . THR A 1 335 ? 12.748 -13.776 3.427 1.00 70.81 335 THR A CA 1
ATOM 2588 C C . THR A 1 335 ? 12.795 -12.772 4.575 1.00 70.81 335 THR A C 1
ATOM 2590 O O . THR A 1 335 ? 13.374 -13.046 5.628 1.00 70.81 335 THR A O 1
ATOM 2593 N N . THR A 1 336 ? 12.213 -11.593 4.378 1.00 65.94 336 THR A N 1
ATOM 2594 C CA . THR A 1 336 ? 12.158 -10.520 5.381 1.00 65.94 336 THR A CA 1
ATOM 2595 C C . THR A 1 336 ? 10.769 -9.897 5.404 1.00 65.94 336 THR A C 1
ATOM 2597 O O . THR A 1 336 ? 10.021 -9.991 4.435 1.00 65.94 336 THR A O 1
ATOM 2600 N N . ARG A 1 337 ? 10.427 -9.224 6.512 1.00 63.06 337 ARG A N 1
ATOM 2601 C CA . ARG A 1 337 ? 9.282 -8.308 6.527 1.00 63.06 337 ARG A CA 1
ATOM 2602 C C . ARG A 1 337 ? 9.475 -7.284 5.409 1.00 63.06 337 ARG A C 1
ATOM 2604 O O . ARG A 1 337 ? 10.556 -6.690 5.331 1.00 63.06 337 ARG A O 1
ATOM 2611 N N . VAL A 1 338 ? 8.442 -7.106 4.590 1.00 72.88 338 VAL A N 1
ATOM 2612 C CA . VAL A 1 338 ? 8.434 -6.134 3.497 1.00 72.88 338 VAL A CA 1
ATOM 2613 C C . VAL A 1 338 ? 8.575 -4.735 4.080 1.00 72.88 338 VAL A C 1
ATOM 2615 O O . VAL A 1 338 ? 7.869 -4.347 5.011 1.00 72.88 338 VAL A O 1
ATOM 2618 N N . ALA A 1 339 ? 9.540 -4.000 3.552 1.00 67.38 339 ALA A N 1
ATOM 2619 C CA . ALA A 1 339 ? 9.781 -2.599 3.843 1.00 67.38 339 ALA A CA 1
ATOM 2620 C C . ALA A 1 339 ? 10.361 -1.947 2.586 1.00 67.38 339 ALA A C 1
ATOM 2622 O O . ALA A 1 339 ? 11.271 -2.507 1.969 1.00 67.38 339 ALA A O 1
ATOM 2623 N N . GLY A 1 340 ? 9.835 -0.780 2.224 1.00 72.12 340 GLY A N 1
ATOM 2624 C CA . GLY A 1 340 ? 10.283 0.020 1.088 1.00 72.12 340 GLY A CA 1
ATOM 2625 C C . GLY A 1 340 ? 9.192 0.976 0.610 1.00 72.12 340 GLY A C 1
ATOM 2626 O O . GLY A 1 340 ? 8.136 1.088 1.231 1.00 72.12 340 GLY A O 1
ATOM 2627 N N . THR A 1 341 ? 9.464 1.684 -0.482 1.00 75.50 341 THR A N 1
ATOM 2628 C CA . THR A 1 341 ? 8.562 2.705 -1.026 1.00 75.50 341 THR A CA 1
ATOM 2629 C C . THR A 1 341 ? 7.589 2.087 -2.029 1.00 75.50 341 THR A C 1
ATOM 2631 O O . THR A 1 341 ? 8.016 1.472 -3.009 1.00 75.50 341 THR A O 1
ATOM 2634 N N . HIS A 1 342 ? 6.283 2.276 -1.813 1.00 72.81 342 HIS A N 1
ATOM 2635 C CA . HIS A 1 342 ? 5.243 1.861 -2.760 1.00 72.81 342 HIS A CA 1
ATOM 2636 C C . HIS A 1 342 ? 5.497 2.420 -4.166 1.00 72.81 342 HIS A C 1
ATOM 2638 O O . HIS A 1 342 ? 5.994 3.533 -4.327 1.00 72.81 342 HIS A O 1
ATOM 2644 N N . GLY A 1 343 ? 5.187 1.619 -5.184 1.00 79.12 343 GLY A N 1
ATOM 2645 C CA . GLY A 1 343 ? 5.535 1.898 -6.576 1.00 79.12 343 GLY A CA 1
ATOM 2646 C C . GLY A 1 343 ? 6.901 1.351 -6.997 1.00 79.12 343 GLY A C 1
ATOM 2647 O O . GLY A 1 343 ? 7.030 0.990 -8.155 1.00 79.12 343 GLY A O 1
ATOM 2648 N N . TYR A 1 344 ? 7.872 1.197 -6.080 1.00 84.69 344 TYR A N 1
ATOM 2649 C CA . TYR A 1 344 ? 9.226 0.676 -6.372 1.00 84.69 344 TYR A CA 1
ATOM 2650 C C . TYR A 1 344 ? 9.440 -0.782 -5.966 1.00 84.69 344 TYR A C 1
ATOM 2652 O O . TYR A 1 344 ? 10.447 -1.387 -6.338 1.00 84.69 344 TYR A O 1
ATOM 2660 N N . LEU A 1 345 ? 8.521 -1.342 -5.179 1.00 84.19 345 LEU A N 1
ATOM 2661 C CA . LEU A 1 345 ? 8.620 -2.704 -4.668 1.00 84.19 345 LEU A CA 1
ATOM 2662 C C . LEU A 1 345 ? 8.428 -3.720 -5.794 1.00 84.19 345 LEU A C 1
ATOM 2664 O O . LEU A 1 345 ? 7.439 -3.682 -6.524 1.00 84.19 345 LEU A O 1
ATOM 2668 N N . ALA A 1 346 ? 9.370 -4.655 -5.903 1.00 85.94 346 ALA A N 1
ATOM 2669 C CA . ALA A 1 346 ? 9.239 -5.774 -6.821 1.00 85.94 346 ALA A CA 1
ATOM 2670 C C . ALA A 1 346 ? 8.061 -6.675 -6.410 1.00 85.94 346 ALA A C 1
ATOM 2672 O O . ALA A 1 346 ? 7.913 -6.935 -5.213 1.00 85.94 346 ALA A O 1
ATOM 2673 N N . PRO A 1 347 ? 7.258 -7.200 -7.354 1.00 84.06 347 PRO A N 1
ATOM 2674 C CA . PRO A 1 347 ? 6.072 -7.993 -7.031 1.00 84.06 347 PRO A CA 1
ATOM 2675 C C . PRO A 1 347 ? 6.365 -9.197 -6.133 1.00 84.06 347 PRO A C 1
ATOM 2677 O O . PRO A 1 347 ? 5.644 -9.448 -5.180 1.00 84.06 347 PRO A O 1
ATOM 2680 N N . GLU A 1 348 ? 7.454 -9.927 -6.376 1.00 79.12 348 GLU A N 1
ATOM 2681 C CA . GLU A 1 348 ? 7.834 -11.074 -5.547 1.00 79.12 348 GLU A CA 1
ATOM 2682 C C . GLU A 1 348 ? 8.264 -10.678 -4.130 1.00 79.12 348 GLU A C 1
ATOM 2684 O O . GLU A 1 348 ? 8.081 -11.449 -3.187 1.00 79.12 348 GLU A O 1
ATOM 2689 N N . TYR A 1 349 ? 8.821 -9.475 -3.975 1.00 79.62 349 TYR A N 1
ATOM 2690 C CA . TYR A 1 349 ? 9.180 -8.947 -2.668 1.00 79.62 349 TYR A CA 1
ATOM 2691 C C . TYR A 1 349 ? 7.938 -8.439 -1.937 1.00 79.62 349 TYR A C 1
ATOM 2693 O O . TYR A 1 349 ? 7.782 -8.745 -0.762 1.00 79.62 349 TYR A O 1
ATOM 2701 N N . ALA A 1 350 ? 7.035 -7.748 -2.636 1.00 71.50 350 ALA A N 1
ATOM 2702 C CA . ALA A 1 350 ? 5.766 -7.279 -2.091 1.00 71.50 350 ALA A CA 1
ATOM 2703 C C . ALA A 1 350 ? 4.875 -8.446 -1.633 1.00 71.50 350 ALA A C 1
ATOM 2705 O O . ALA A 1 350 ? 4.434 -8.450 -0.493 1.00 71.50 350 ALA A O 1
ATOM 2706 N N . ILE A 1 351 ? 4.696 -9.465 -2.483 1.00 69.62 351 ILE A N 1
ATOM 2707 C CA . ILE A 1 351 ? 3.761 -10.576 -2.245 1.00 69.62 351 ILE A CA 1
ATOM 2708 C C . ILE A 1 351 ? 4.355 -11.633 -1.303 1.00 69.62 351 ILE A C 1
ATOM 2710 O O . ILE A 1 351 ? 3.674 -12.147 -0.421 1.00 69.62 351 ILE A O 1
ATOM 2714 N N . TYR A 1 352 ? 5.625 -12.010 -1.494 1.00 68.81 352 TYR A N 1
ATOM 2715 C CA . TYR A 1 352 ? 6.218 -13.159 -0.790 1.00 68.81 352 TYR A CA 1
ATOM 2716 C C . TYR A 1 352 ? 7.282 -12.768 0.243 1.00 68.81 352 TYR A C 1
ATOM 2718 O O . TYR A 1 352 ? 7.897 -13.648 0.852 1.00 68.81 352 TYR A O 1
ATOM 2726 N N . GLY A 1 353 ? 7.578 -11.474 0.411 1.00 71.19 353 GLY A N 1
ATOM 2727 C CA . GLY A 1 353 ? 8.684 -11.015 1.258 1.00 71.19 353 GLY A CA 1
ATOM 2728 C C . GLY A 1 353 ? 10.058 -11.497 0.785 1.00 71.19 353 GLY A C 1
ATOM 2729 O O . GLY A 1 353 ? 11.013 -11.492 1.567 1.00 71.19 353 GLY A O 1
ATOM 2730 N N . GLN A 1 354 ? 10.171 -11.953 -0.469 1.00 73.31 354 GLN A N 1
ATOM 2731 C CA . GLN A 1 354 ? 11.402 -12.496 -1.040 1.00 73.31 354 GLN A CA 1
ATOM 2732 C C . GLN A 1 354 ? 12.273 -11.368 -1.580 1.00 73.31 354 GLN A C 1
ATOM 2734 O O . GLN A 1 354 ? 12.113 -10.922 -2.712 1.00 73.31 354 GLN A O 1
ATOM 2739 N N . LEU A 1 355 ? 13.218 -10.914 -0.763 1.00 75.81 355 LEU A N 1
ATOM 2740 C CA . LEU A 1 355 ? 14.200 -9.922 -1.168 1.00 75.81 355 LEU A CA 1
ATOM 2741 C C . LEU A 1 355 ? 15.351 -10.604 -1.917 1.00 75.81 355 LEU A C 1
ATOM 2743 O O . LEU A 1 355 ? 16.001 -11.515 -1.394 1.00 75.81 355 LEU A O 1
ATOM 2747 N N . THR A 1 356 ? 15.614 -10.156 -3.142 1.00 83.19 356 THR A N 1
ATOM 2748 C CA . THR A 1 356 ? 16.692 -10.668 -4.000 1.00 83.19 356 THR A CA 1
ATOM 2749 C C . THR A 1 356 ? 17.424 -9.526 -4.697 1.00 83.19 356 THR A C 1
ATOM 2751 O O . THR A 1 356 ? 16.890 -8.428 -4.814 1.00 83.19 356 THR A O 1
ATOM 2754 N N . GLU A 1 357 ? 18.599 -9.801 -5.274 1.00 85.62 357 GLU A N 1
ATOM 2755 C CA . GLU A 1 357 ? 19.272 -8.846 -6.175 1.00 85.62 357 GLU A CA 1
ATOM 2756 C C . GLU A 1 357 ? 18.366 -8.417 -7.346 1.00 85.62 357 GLU A C 1
ATOM 2758 O O . GLU A 1 357 ? 18.440 -7.292 -7.832 1.00 85.62 357 GLU A O 1
ATOM 2763 N N . LYS A 1 358 ? 17.480 -9.308 -7.810 1.00 88.56 358 LYS A N 1
ATOM 2764 C CA . LYS A 1 358 ? 16.535 -9.023 -8.900 1.00 88.56 358 LYS A CA 1
ATOM 2765 C C . LYS A 1 358 ? 15.398 -8.099 -8.468 1.00 88.56 358 LYS A C 1
ATOM 2767 O O . LYS A 1 358 ? 14.753 -7.504 -9.333 1.00 88.56 358 LYS A O 1
ATOM 2772 N N . SER A 1 359 ? 15.151 -7.985 -7.167 1.00 86.81 359 SER A N 1
ATOM 2773 C CA . SER A 1 359 ? 14.199 -7.031 -6.607 1.00 86.81 359 SER A CA 1
ATOM 2774 C C . SER A 1 359 ? 14.776 -5.611 -6.673 1.00 86.81 359 SER A C 1
ATOM 2776 O O . SER A 1 359 ? 14.069 -4.702 -7.094 1.00 86.81 359 SER A O 1
ATOM 2778 N N . ASP A 1 360 ? 16.080 -5.440 -6.426 1.00 90.62 360 ASP A N 1
ATOM 2779 C CA . ASP A 1 360 ? 16.772 -4.155 -6.631 1.00 90.62 360 ASP A CA 1
ATOM 2780 C C . ASP A 1 360 ? 16.829 -3.764 -8.119 1.00 90.62 360 ASP A C 1
ATOM 2782 O O . ASP A 1 360 ? 16.637 -2.600 -8.470 1.00 90.62 360 ASP A O 1
ATOM 2786 N N . VAL A 1 361 ? 17.032 -4.738 -9.020 1.00 95.00 361 VAL A N 1
ATOM 2787 C CA . VAL A 1 361 ? 16.974 -4.507 -10.480 1.00 95.00 361 VAL A CA 1
ATOM 2788 C C . VAL A 1 361 ? 15.598 -3.989 -10.912 1.00 95.00 361 VAL A C 1
ATOM 2790 O O . VAL A 1 361 ? 15.518 -3.118 -11.777 1.00 95.00 361 VAL A O 1
ATOM 2793 N N . TYR A 1 362 ? 14.520 -4.484 -10.302 1.00 93.94 362 TYR A N 1
ATOM 2794 C CA . TYR A 1 362 ? 13.168 -4.003 -10.584 1.00 93.94 362 TYR A CA 1
ATOM 2795 C C . TYR A 1 362 ? 13.001 -2.531 -10.193 1.00 93.94 362 TYR A C 1
ATOM 2797 O O . TYR A 1 362 ? 12.583 -1.719 -11.020 1.00 93.94 362 TYR A O 1
ATOM 2805 N N . SER A 1 363 ? 13.402 -2.165 -8.972 1.00 92.94 363 SER A N 1
ATOM 2806 C CA . SER A 1 363 ? 13.358 -0.775 -8.506 1.00 92.94 363 SER A CA 1
ATOM 2807 C C . SER A 1 363 ? 14.229 0.146 -9.367 1.00 92.94 363 SER A C 1
ATOM 2809 O O . SER A 1 363 ? 13.820 1.260 -9.687 1.00 92.94 363 SER A O 1
ATOM 2811 N N . PHE A 1 364 ? 15.397 -0.329 -9.811 1.00 94.50 364 PHE A N 1
ATOM 2812 C CA . PHE A 1 364 ? 16.258 0.388 -10.754 1.00 94.50 364 PHE A CA 1
ATOM 2813 C C . PHE A 1 364 ? 15.574 0.643 -12.106 1.00 94.50 364 PHE A C 1
ATOM 2815 O O . PHE A 1 364 ? 15.655 1.751 -12.635 1.00 94.50 364 PHE A O 1
ATOM 2822 N N . GLY A 1 365 ? 14.862 -0.351 -12.646 1.00 95.38 365 GLY A N 1
ATOM 2823 C CA . GLY A 1 365 ? 14.087 -0.195 -13.879 1.00 95.38 365 GLY A CA 1
ATOM 2824 C C . GLY A 1 365 ? 13.040 0.913 -13.774 1.00 95.38 365 GLY A C 1
ATOM 2825 O O . GLY A 1 365 ? 12.907 1.725 -14.685 1.00 95.38 365 GLY A O 1
ATOM 2826 N N . ILE A 1 366 ? 12.361 1.010 -12.629 1.00 93.38 366 ILE A N 1
ATOM 2827 C CA . ILE A 1 366 ? 11.383 2.073 -12.367 1.00 93.38 366 ILE A CA 1
ATOM 2828 C C . ILE A 1 366 ? 12.046 3.445 -12.331 1.00 93.38 366 ILE A C 1
ATOM 2830 O O . ILE A 1 366 ? 11.537 4.363 -12.963 1.00 93.38 366 ILE A O 1
ATOM 2834 N N . VAL A 1 367 ? 13.199 3.581 -11.670 1.00 92.50 367 VAL A N 1
ATOM 2835 C CA . VAL A 1 367 ? 13.947 4.849 -11.645 1.00 92.50 367 VAL A CA 1
ATOM 2836 C C . VAL A 1 367 ? 14.330 5.294 -13.060 1.00 92.50 367 VAL A C 1
ATOM 2838 O O . VAL A 1 367 ? 14.191 6.471 -13.382 1.00 92.50 367 VAL A O 1
ATOM 2841 N N . ILE A 1 368 ? 14.760 4.372 -13.932 1.00 92.75 368 ILE A N 1
ATOM 2842 C CA . ILE A 1 368 ? 15.018 4.700 -15.345 1.00 92.75 368 ILE A CA 1
ATOM 2843 C C . ILE A 1 368 ? 13.753 5.244 -16.011 1.00 92.75 368 ILE A C 1
ATOM 2845 O O . ILE A 1 368 ? 13.813 6.277 -16.678 1.00 92.75 368 ILE A O 1
ATOM 2849 N N . LEU A 1 369 ? 12.615 4.570 -15.828 1.00 91.81 369 LEU A N 1
ATOM 2850 C CA . LEU A 1 369 ? 11.351 5.004 -16.416 1.00 91.81 369 LEU A CA 1
ATOM 2851 C C . LEU A 1 369 ? 10.937 6.380 -15.892 1.00 91.81 369 LEU A C 1
ATOM 2853 O O . LEU A 1 369 ? 10.595 7.246 -16.688 1.00 91.81 369 LEU A O 1
ATOM 2857 N N . GLU A 1 370 ? 11.035 6.642 -14.592 1.00 90.12 370 GLU A N 1
ATOM 2858 C CA . GLU A 1 370 ? 10.710 7.961 -14.042 1.00 90.12 370 GLU A CA 1
ATOM 2859 C C . GLU A 1 370 ? 11.575 9.076 -14.637 1.00 90.12 370 GLU A C 1
ATOM 2861 O O . GLU A 1 370 ? 11.059 10.148 -14.953 1.00 90.12 370 GLU A O 1
ATOM 2866 N N . ILE A 1 371 ? 12.873 8.819 -14.834 1.00 88.06 371 ILE A N 1
ATOM 2867 C CA . ILE A 1 371 ? 13.794 9.784 -15.448 1.00 88.06 371 ILE A CA 1
ATOM 2868 C C . ILE A 1 371 ? 13.410 10.044 -16.910 1.00 88.06 371 ILE A C 1
ATOM 2870 O O . ILE A 1 371 ? 13.369 11.199 -17.325 1.00 88.06 371 ILE A O 1
ATOM 2874 N N . MET A 1 372 ? 13.121 8.995 -17.685 1.00 87.75 372 MET A N 1
ATOM 2875 C CA . MET A 1 372 ? 12.826 9.119 -19.120 1.00 87.75 372 MET A CA 1
ATOM 2876 C C . MET A 1 372 ? 11.443 9.715 -19.403 1.00 87.75 372 MET A C 1
ATOM 2878 O O . MET A 1 372 ? 11.268 10.420 -20.395 1.00 87.75 372 MET A O 1
ATOM 2882 N N . CYS A 1 373 ? 10.466 9.436 -18.538 1.00 84.69 373 CYS A N 1
ATOM 2883 C CA . CYS A 1 373 ? 9.066 9.804 -18.755 1.00 84.69 373 CYS A CA 1
ATOM 2884 C C . CYS A 1 373 ? 8.650 11.068 -17.992 1.00 84.69 373 CYS A C 1
ATOM 2886 O O . CYS A 1 373 ? 7.552 11.576 -18.205 1.00 84.69 373 CYS A O 1
ATOM 2888 N N . ARG A 1 374 ? 9.467 11.522 -17.026 1.00 85.06 374 ARG A N 1
ATOM 2889 C CA . ARG A 1 374 ? 9.127 12.588 -16.064 1.00 85.06 374 ARG A CA 1
ATOM 2890 C C . ARG A 1 374 ? 7.774 12.357 -15.369 1.00 85.06 374 ARG A C 1
ATOM 2892 O O . ARG A 1 374 ? 7.052 13.287 -15.005 1.00 85.06 374 ARG A O 1
ATOM 2899 N N . ARG A 1 375 ? 7.431 11.090 -15.159 1.00 82.00 375 ARG A N 1
ATOM 2900 C CA . ARG A 1 375 ? 6.214 10.652 -14.475 1.00 82.00 375 ARG A CA 1
ATOM 2901 C C . ARG A 1 375 ? 6.602 9.976 -13.170 1.00 82.00 375 ARG A C 1
ATOM 2903 O O . ARG A 1 375 ? 7.655 9.355 -13.096 1.00 82.00 375 ARG A O 1
ATOM 2910 N N . LYS A 1 376 ? 5.765 10.110 -12.142 1.00 82.19 376 LYS A N 1
ATOM 2911 C CA . LYS A 1 376 ? 5.974 9.418 -10.865 1.00 82.19 376 LYS A CA 1
ATOM 2912 C C . LYS A 1 376 ? 5.730 7.919 -11.031 1.00 82.19 376 LYS A C 1
ATOM 2914 O O . LYS A 1 376 ? 4.833 7.529 -11.776 1.00 82.19 376 LYS A O 1
ATOM 2919 N N . ALA A 1 377 ? 6.465 7.099 -10.282 1.00 81.00 377 ALA A N 1
ATOM 2920 C CA . ALA A 1 377 ? 6.302 5.646 -10.253 1.00 81.00 377 ALA A CA 1
ATOM 2921 C C . ALA A 1 377 ? 4.856 5.218 -9.945 1.00 81.00 377 ALA A C 1
ATOM 2923 O O . ALA A 1 377 ? 4.351 4.263 -10.538 1.00 81.00 377 ALA A O 1
ATOM 2924 N N . LEU A 1 378 ? 4.198 5.971 -9.057 1.00 76.25 378 LEU A N 1
ATOM 2925 C CA . LEU A 1 378 ? 2.792 5.851 -8.690 1.00 76.25 378 LEU A CA 1
ATOM 2926 C C . LEU A 1 378 ? 2.101 7.203 -8.909 1.00 76.25 378 LEU A C 1
ATOM 2928 O O . LEU A 1 378 ? 2.475 8.202 -8.284 1.00 76.25 378 LEU A O 1
ATOM 2932 N N . ASP A 1 379 ? 1.094 7.244 -9.777 1.00 68.50 379 ASP A N 1
ATOM 2933 C CA . ASP A 1 379 ? 0.374 8.474 -10.113 1.00 68.50 379 ASP A CA 1
ATOM 2934 C C . ASP A 1 379 ? -1.121 8.343 -9.804 1.00 68.50 379 ASP A C 1
ATOM 2936 O O . ASP A 1 379 ? -1.937 7.998 -10.654 1.00 68.50 379 ASP A O 1
ATOM 2940 N N . LEU A 1 380 ? -1.472 8.649 -8.552 1.00 61.19 380 LEU A N 1
ATOM 2941 C CA . LEU A 1 380 ? -2.841 8.578 -8.024 1.00 61.19 380 LEU A CA 1
ATOM 2942 C C . LEU A 1 380 ? -3.767 9.688 -8.554 1.00 61.19 380 LEU A C 1
ATOM 2944 O O . LEU A 1 380 ? -4.964 9.675 -8.280 1.00 61.19 380 LEU A O 1
ATOM 2948 N N . SER A 1 381 ? -3.213 10.673 -9.265 1.00 53.25 381 SER A N 1
ATOM 2949 C CA . SER A 1 381 ? -3.946 11.818 -9.816 1.00 53.25 381 SER A CA 1
ATOM 2950 C C . SER A 1 381 ? -4.400 11.630 -11.262 1.00 53.25 381 SER A C 1
ATOM 2952 O O . SER A 1 381 ? -5.206 12.418 -11.758 1.00 53.25 381 SER A O 1
ATOM 2954 N N . CYS A 1 382 ? -3.901 10.598 -11.942 1.00 50.44 382 CYS A N 1
ATOM 2955 C CA . CYS A 1 382 ? -4.224 10.330 -13.333 1.00 50.44 382 CYS A CA 1
ATOM 2956 C C . CYS A 1 382 ? -5.467 9.432 -13.421 1.00 50.44 382 CYS A C 1
ATOM 2958 O O . CYS A 1 382 ? -5.471 8.317 -12.911 1.00 50.44 382 CYS A O 1
ATOM 2960 N N . LEU A 1 383 ? -6.519 9.922 -14.088 1.00 47.75 383 LEU A N 1
ATOM 2961 C CA . LEU A 1 383 ? -7.755 9.178 -14.383 1.00 47.75 383 LEU A CA 1
ATOM 2962 C C . LEU A 1 383 ? -7.569 8.085 -15.453 1.00 47.75 383 LEU A C 1
ATOM 2964 O O . LEU A 1 383 ? -8.535 7.417 -15.820 1.00 47.75 383 LEU A O 1
ATOM 2968 N N . ASP A 1 384 ? -6.357 7.947 -15.991 1.00 49.34 384 ASP A N 1
ATOM 2969 C CA . ASP A 1 384 ? -6.056 6.994 -17.047 1.00 49.34 384 ASP A CA 1
ATOM 2970 C C . ASP A 1 384 ? -5.858 5.575 -16.488 1.00 49.34 384 ASP A C 1
ATOM 2972 O O . ASP A 1 384 ? -5.532 5.368 -15.319 1.00 49.34 384 ASP A O 1
ATOM 2976 N N . SER A 1 385 ? -6.056 4.583 -17.348 1.00 55.34 385 SER A N 1
ATOM 2977 C CA . SER A 1 385 ? -6.162 3.145 -17.044 1.00 55.34 385 SER A CA 1
ATOM 2978 C C . SER A 1 385 ? -4.967 2.494 -16.316 1.00 55.34 385 SER A C 1
ATOM 2980 O O . SER A 1 385 ? -5.060 1.335 -15.900 1.00 55.34 385 SER A O 1
ATOM 2982 N N . HIS A 1 386 ? -3.861 3.219 -16.114 1.00 59.81 386 HIS A N 1
ATOM 2983 C CA . HIS A 1 386 ? -2.604 2.702 -15.575 1.00 59.81 386 HIS A CA 1
ATOM 2984 C C . HIS A 1 386 ? -2.075 3.556 -14.406 1.00 59.81 386 HIS A C 1
ATOM 2986 O O . HIS A 1 386 ? -1.549 4.654 -14.601 1.00 59.81 386 HIS A O 1
ATOM 2992 N N . LEU A 1 387 ? -2.195 3.004 -13.192 1.00 69.50 387 LEU A N 1
ATOM 2993 C CA . LEU A 1 387 ? -1.797 3.602 -11.905 1.00 69.50 387 LEU A CA 1
ATOM 2994 C C . LEU A 1 387 ? -0.272 3.545 -11.659 1.00 69.50 387 LEU A C 1
ATOM 2996 O O . LEU A 1 387 ? 0.292 4.430 -11.011 1.00 69.50 387 LEU A O 1
ATOM 3000 N N . LEU A 1 388 ? 0.393 2.527 -12.219 1.00 79.69 388 LEU A N 1
ATOM 3001 C CA . LEU A 1 388 ? 1.843 2.326 -12.182 1.00 79.69 388 LEU A CA 1
ATOM 3002 C C . LEU A 1 388 ? 2.498 2.759 -13.497 1.00 79.69 388 LEU A C 1
ATOM 3004 O O . LEU A 1 388 ? 2.017 2.429 -14.586 1.00 79.69 388 LEU A O 1
ATOM 3008 N N . ILE A 1 389 ? 3.667 3.402 -13.401 1.00 86.25 389 ILE A N 1
ATOM 3009 C CA . ILE A 1 389 ? 4.458 3.804 -14.577 1.00 86.25 389 ILE A CA 1
ATOM 3010 C C . ILE A 1 389 ? 4.848 2.611 -15.465 1.00 86.25 389 ILE A C 1
ATOM 3012 O O . ILE A 1 389 ? 4.920 2.738 -16.685 1.00 86.25 389 ILE A O 1
ATOM 3016 N N . THR A 1 390 ? 5.059 1.438 -14.864 1.00 86.62 390 THR A N 1
ATOM 3017 C CA . THR A 1 390 ? 5.456 0.207 -15.560 1.00 86.62 390 THR A CA 1
ATOM 3018 C C . THR A 1 390 ? 4.335 -0.356 -16.429 1.00 86.62 390 THR A C 1
ATOM 3020 O O . THR A 1 390 ? 4.601 -0.856 -17.520 1.00 86.62 390 THR A O 1
ATOM 3023 N N . ASP A 1 391 ? 3.082 -0.261 -15.977 1.00 83.62 391 ASP A N 1
ATOM 3024 C CA . ASP A 1 391 ? 1.906 -0.703 -16.733 1.00 83.62 391 ASP A CA 1
ATOM 3025 C C . ASP A 1 391 ? 1.659 0.216 -17.931 1.00 83.62 391 ASP A C 1
ATOM 3027 O O . ASP A 1 391 ? 1.457 -0.258 -19.050 1.00 83.62 391 ASP A O 1
ATOM 3031 N N . TRP A 1 392 ? 1.770 1.526 -17.710 1.00 85.31 392 TRP A N 1
ATOM 3032 C CA . TRP A 1 392 ? 1.633 2.532 -18.757 1.00 85.31 392 TRP A CA 1
ATOM 3033 C C . TRP A 1 392 ? 2.727 2.418 -19.831 1.00 85.31 392 TRP A C 1
ATOM 3035 O O . TRP A 1 392 ? 2.416 2.321 -21.020 1.00 85.31 392 TRP A O 1
ATOM 3045 N N . ALA A 1 393 ? 4.002 2.363 -19.428 1.00 87.50 393 ALA A N 1
ATOM 3046 C CA . ALA A 1 393 ? 5.127 2.263 -20.359 1.00 87.50 393 ALA A CA 1
ATOM 3047 C C . ALA A 1 393 ? 5.088 0.957 -21.170 1.00 87.50 393 ALA A C 1
ATOM 3049 O O . ALA A 1 393 ? 5.400 0.951 -22.363 1.00 87.50 393 ALA A O 1
ATOM 3050 N N . TRP A 1 394 ? 4.665 -0.147 -20.544 1.00 86.50 394 TRP A N 1
ATOM 3051 C CA . TRP A 1 394 ? 4.470 -1.422 -21.231 1.00 86.50 394 TRP A CA 1
ATOM 3052 C C . TRP A 1 394 ? 3.355 -1.354 -22.279 1.00 86.50 394 TRP A C 1
ATOM 3054 O O . TRP A 1 394 ? 3.558 -1.817 -23.400 1.00 86.50 394 TRP A O 1
ATOM 3064 N N . SER A 1 395 ? 2.210 -0.753 -21.936 1.00 83.88 395 SER A N 1
ATOM 3065 C CA . SER A 1 395 ? 1.061 -0.607 -22.840 1.00 83.88 395 SER A CA 1
ATOM 3066 C C . SER A 1 395 ? 1.456 0.100 -24.143 1.00 83.88 395 SER A C 1
ATOM 3068 O O . SER A 1 395 ? 1.320 -0.462 -25.230 1.00 83.88 395 SER A O 1
ATOM 3070 N N . LEU A 1 396 ? 2.105 1.264 -24.027 1.00 83.00 396 LEU A N 1
ATOM 3071 C CA . LEU A 1 396 ? 2.592 2.035 -25.176 1.00 83.00 396 LEU A CA 1
ATOM 3072 C C . LEU A 1 396 ? 3.679 1.302 -25.971 1.00 83.00 396 LEU A C 1
ATOM 3074 O O . LEU A 1 396 ? 3.723 1.381 -27.199 1.00 83.00 396 LEU A O 1
ATOM 3078 N N . THR A 1 397 ? 4.549 0.558 -25.287 1.00 83.94 397 THR A N 1
ATOM 3079 C CA . THR A 1 397 ? 5.607 -0.220 -25.944 1.00 83.94 397 THR A CA 1
ATOM 3080 C C . THR A 1 397 ? 5.038 -1.365 -26.772 1.00 83.94 397 THR A C 1
ATOM 3082 O O . THR A 1 397 ? 5.493 -1.598 -27.892 1.00 83.94 397 THR A O 1
ATOM 3085 N N . LYS A 1 398 ? 4.002 -2.040 -26.265 1.00 82.06 398 LYS A N 1
ATOM 3086 C CA . LYS A 1 398 ? 3.314 -3.126 -26.968 1.00 82.06 398 LYS A CA 1
ATOM 3087 C C . LYS A 1 398 ? 2.601 -2.643 -28.233 1.00 82.06 398 LYS A C 1
ATOM 3089 O O . LYS A 1 398 ? 2.545 -3.370 -29.220 1.00 82.06 398 LYS A O 1
ATOM 3094 N N . GLU A 1 399 ? 2.095 -1.414 -28.220 1.00 81.56 399 GLU A N 1
ATOM 3095 C CA . GLU A 1 399 ? 1.468 -0.766 -29.378 1.00 81.56 399 GLU A CA 1
ATOM 3096 C C . GLU A 1 399 ? 2.480 -0.251 -30.418 1.00 81.56 399 GLU A C 1
ATOM 3098 O O . GLU A 1 399 ? 2.085 0.271 -31.458 1.00 81.56 399 GLU A O 1
ATOM 3103 N N . GLY A 1 400 ? 3.787 -0.396 -30.164 1.00 79.62 400 GLY A N 1
ATOM 3104 C CA . GLY A 1 400 ? 4.849 0.131 -31.026 1.00 79.62 400 GLY A CA 1
ATOM 3105 C C . GLY A 1 400 ? 5.101 1.632 -30.851 1.00 79.62 400 GLY A C 1
ATOM 3106 O O . GLY A 1 400 ? 5.889 2.215 -31.592 1.00 79.62 400 GLY A O 1
ATOM 3107 N N . ASN A 1 401 ? 4.487 2.254 -29.843 1.00 81.94 401 ASN A N 1
ATOM 3108 C CA . ASN A 1 401 ? 4.508 3.692 -29.587 1.00 81.94 401 ASN A CA 1
ATOM 3109 C C . ASN A 1 401 ? 5.514 4.088 -28.489 1.00 81.94 401 ASN A C 1
ATOM 3111 O O . ASN A 1 401 ? 5.263 5.004 -27.709 1.00 81.94 401 ASN A O 1
ATOM 3115 N N . VAL A 1 402 ? 6.678 3.428 -28.422 1.00 82.25 402 VAL A N 1
ATOM 3116 C CA . VAL A 1 402 ? 7.692 3.661 -27.367 1.00 82.25 402 VAL A CA 1
ATOM 3117 C C . VAL A 1 402 ? 8.140 5.125 -27.298 1.00 82.25 402 VAL A C 1
ATOM 3119 O O . VAL A 1 402 ? 8.424 5.636 -26.223 1.00 82.25 402 VAL A O 1
ATOM 3122 N N . GLY A 1 403 ? 8.157 5.838 -28.428 1.00 78.19 403 GLY A N 1
ATOM 3123 C CA . GLY A 1 403 ? 8.515 7.259 -28.459 1.00 78.19 403 GLY A CA 1
ATOM 3124 C C . GLY A 1 403 ? 7.569 8.165 -27.659 1.00 78.19 403 GLY A C 1
ATOM 3125 O O . GLY A 1 403 ? 8.014 9.198 -27.173 1.00 78.19 403 GLY A O 1
ATOM 3126 N N . LEU A 1 404 ? 6.302 7.772 -27.466 1.00 79.75 404 LEU A N 1
ATOM 3127 C CA . LEU A 1 404 ? 5.329 8.526 -26.657 1.00 79.75 404 LEU A CA 1
ATOM 3128 C C . LEU A 1 404 ? 5.576 8.399 -25.149 1.00 79.75 404 LEU A C 1
ATOM 3130 O O . LEU A 1 404 ? 5.007 9.153 -24.367 1.00 79.75 404 LEU A O 1
ATOM 3134 N N . VAL A 1 405 ? 6.412 7.441 -24.742 1.00 81.50 405 VAL A N 1
ATOM 3135 C CA . VAL A 1 405 ? 6.818 7.256 -23.344 1.00 81.50 405 VAL A CA 1
ATOM 3136 C C . VAL A 1 405 ? 7.787 8.362 -22.907 1.00 81.50 405 VAL A C 1
ATOM 3138 O O . VAL A 1 405 ? 7.866 8.686 -21.725 1.00 81.50 405 VAL A O 1
ATOM 3141 N N . LEU A 1 406 ? 8.520 8.950 -23.856 1.00 83.75 406 LEU A N 1
ATOM 3142 C CA . LEU A 1 406 ? 9.543 9.953 -23.589 1.00 83.75 406 LEU A CA 1
ATOM 3143 C C . LEU A 1 406 ? 8.927 11.306 -23.236 1.00 83.75 406 LEU A C 1
ATOM 3145 O O . LEU A 1 406 ? 7.982 11.766 -23.876 1.00 83.75 406 LEU A O 1
ATOM 3149 N N . ASP A 1 407 ? 9.519 11.980 -22.254 1.00 79.44 407 ASP A N 1
ATOM 3150 C CA . ASP A 1 407 ? 9.164 13.355 -21.924 1.00 79.44 407 ASP A CA 1
ATOM 3151 C C . ASP A 1 407 ? 9.464 14.291 -23.108 1.00 79.44 407 ASP A C 1
ATOM 3153 O O . ASP A 1 407 ? 10.601 14.427 -23.568 1.00 79.44 407 ASP A O 1
ATOM 3157 N N . HIS A 1 408 ? 8.420 14.972 -23.583 1.00 70.50 408 HIS A N 1
ATOM 3158 C CA . HIS A 1 408 ? 8.480 15.910 -24.700 1.00 70.50 408 HIS A CA 1
ATOM 3159 C C . HIS A 1 408 ? 9.520 17.023 -24.502 1.00 70.50 408 HIS A C 1
ATOM 3161 O O . HIS A 1 408 ? 10.096 17.496 -25.478 1.00 70.50 408 HIS A O 1
ATOM 3167 N N . SER A 1 409 ? 9.819 17.408 -23.255 1.00 67.06 409 SER A N 1
ATOM 3168 C CA . SER A 1 409 ? 10.806 18.454 -22.961 1.00 67.06 409 SER A CA 1
ATOM 3169 C C . SER A 1 409 ? 12.265 18.029 -23.180 1.00 67.06 409 SER A C 1
ATOM 3171 O O . SER A 1 409 ? 13.137 18.887 -23.315 1.00 67.06 409 SER A O 1
ATOM 3173 N N . LEU A 1 410 ? 12.539 16.721 -23.269 1.00 65.62 410 LEU A N 1
ATOM 3174 C CA . LEU A 1 410 ? 13.865 16.184 -23.594 1.00 65.62 410 LEU A CA 1
ATOM 3175 C C . LEU A 1 410 ? 14.165 16.186 -25.104 1.00 65.62 410 LEU A C 1
ATOM 3177 O O . LEU A 1 410 ? 15.337 16.239 -25.479 1.00 65.62 410 LEU A O 1
ATOM 3181 N N . GLY A 1 411 ? 13.139 16.167 -25.962 1.00 57.72 411 GLY A N 1
ATOM 3182 C CA . GLY A 1 411 ? 13.292 16.191 -27.424 1.00 57.72 411 GLY A CA 1
ATOM 3183 C C . GLY A 1 411 ? 13.775 17.539 -27.970 1.00 57.72 411 GLY A C 1
ATOM 3184 O O . GLY A 1 411 ? 14.607 17.575 -28.875 1.00 57.72 411 GLY A O 1
ATOM 3185 N N . ASP A 1 412 ? 13.328 18.642 -27.367 1.00 56.88 412 ASP A N 1
ATOM 3186 C CA . ASP A 1 412 ? 13.659 20.003 -27.815 1.00 56.88 412 ASP A CA 1
ATOM 3187 C C . ASP A 1 412 ? 15.083 20.449 -27.421 1.00 56.88 412 ASP A C 1
ATOM 3189 O O . ASP A 1 412 ? 15.618 21.407 -27.978 1.00 56.88 412 ASP A O 1
ATOM 3193 N N . ALA A 1 413 ? 15.727 19.756 -26.473 1.00 56.16 413 ALA A N 1
ATOM 3194 C CA . ALA A 1 413 ? 17.028 20.139 -25.918 1.00 56.16 413 ALA A CA 1
ATOM 3195 C C . ALA A 1 413 ? 18.249 19.518 -26.635 1.00 56.16 413 ALA A C 1
ATOM 3197 O O . ALA A 1 413 ? 19.379 19.924 -26.361 1.00 56.16 413 ALA A O 1
ATOM 3198 N N . MET A 1 414 ? 18.057 18.544 -27.538 1.00 54.28 414 MET A N 1
ATOM 3199 C CA . MET A 1 414 ? 19.137 17.738 -28.143 1.00 54.28 414 MET A CA 1
ATOM 3200 C C . MET A 1 414 ? 19.226 17.837 -29.675 1.00 54.28 414 MET A C 1
ATOM 3202 O O . MET A 1 414 ? 19.465 16.856 -30.376 1.00 54.28 414 MET A O 1
ATOM 3206 N N . SER A 1 415 ? 19.101 19.045 -30.223 1.00 49.97 415 SER A N 1
ATOM 3207 C CA . SER A 1 415 ? 19.327 19.312 -31.649 1.00 49.97 415 SER A CA 1
ATOM 3208 C C . SER A 1 415 ? 20.821 19.474 -32.000 1.00 49.97 415 SER A C 1
ATOM 3210 O O . SER A 1 415 ? 21.209 20.488 -32.584 1.00 49.97 415 SER A O 1
ATOM 3212 N N . SER A 1 416 ? 21.685 18.522 -31.621 1.00 49.19 416 SER A N 1
ATOM 3213 C CA . SER A 1 416 ? 23.084 18.480 -32.086 1.00 49.19 416 SER A CA 1
ATOM 3214 C C . SER A 1 416 ? 23.359 17.219 -32.917 1.00 49.19 416 SER A C 1
ATOM 3216 O O . SER A 1 416 ? 22.946 16.114 -32.582 1.00 49.19 416 SER A O 1
ATOM 3218 N N . GLU A 1 417 ? 24.023 17.414 -34.057 1.00 51.28 417 GLU A N 1
ATOM 3219 C CA . GLU A 1 417 ? 24.051 16.531 -35.237 1.00 51.28 417 GLU A CA 1
ATOM 3220 C C . GLU A 1 417 ? 24.850 15.211 -35.105 1.00 51.28 417 GLU A C 1
ATOM 3222 O O . GLU A 1 417 ? 25.196 14.609 -36.120 1.00 51.28 417 GLU A O 1
ATOM 3227 N N . THR A 1 418 ? 25.175 14.723 -33.903 1.00 50.72 418 THR A N 1
ATOM 3228 C CA . THR A 1 418 ? 26.124 13.595 -33.746 1.00 50.72 418 THR A CA 1
ATOM 3229 C C . THR A 1 418 ? 25.634 12.372 -32.971 1.00 50.72 418 THR A C 1
ATOM 3231 O O . THR A 1 418 ? 26.398 11.422 -32.814 1.00 50.72 418 THR A O 1
ATOM 3234 N N . MET A 1 419 ? 24.368 12.303 -32.565 1.00 53.88 419 MET A N 1
ATOM 3235 C CA . MET A 1 419 ? 23.792 11.092 -31.961 1.00 53.88 419 MET A CA 1
ATOM 3236 C C . MET A 1 419 ? 22.313 10.994 -32.325 1.00 53.88 419 MET A C 1
ATOM 3238 O O . MET A 1 419 ? 21.683 12.027 -32.506 1.00 53.88 419 MET A O 1
ATOM 3242 N N . ASN A 1 420 ? 21.762 9.784 -32.475 1.00 62.41 420 ASN A N 1
ATOM 3243 C CA . ASN A 1 420 ? 20.317 9.585 -32.623 1.00 62.41 420 ASN A CA 1
ATOM 3244 C C . ASN A 1 420 ? 19.696 9.640 -31.216 1.00 62.41 420 ASN A C 1
ATOM 3246 O O . ASN A 1 420 ? 19.577 8.593 -30.575 1.00 62.41 420 ASN A O 1
ATOM 3250 N N . PRO A 1 421 ? 19.312 10.824 -30.707 1.00 63.25 421 PRO A N 1
ATOM 3251 C CA . PRO A 1 421 ? 19.055 11.011 -29.282 1.00 63.25 421 PRO A CA 1
ATOM 3252 C C . PRO A 1 421 ? 17.799 10.241 -28.867 1.00 63.25 421 PRO A C 1
ATOM 3254 O O . PRO A 1 421 ? 17.716 9.680 -27.779 1.00 63.25 421 PRO A O 1
ATOM 3257 N N . THR A 1 422 ? 16.843 10.138 -29.792 1.00 72.12 422 THR A N 1
ATOM 3258 C CA . THR A 1 422 ? 15.616 9.363 -29.647 1.00 72.12 422 THR A CA 1
ATOM 3259 C C . THR A 1 422 ? 15.898 7.862 -29.589 1.00 72.12 422 THR A C 1
ATOM 3261 O O . THR A 1 422 ? 15.263 7.162 -28.807 1.00 72.12 422 THR A O 1
ATOM 3264 N N . GLY A 1 423 ? 16.858 7.356 -30.371 1.00 78.56 423 GLY A N 1
ATOM 3265 C CA . GLY A 1 423 ? 17.248 5.942 -30.351 1.00 78.56 423 GLY A CA 1
ATOM 3266 C C . GLY A 1 423 ? 17.859 5.520 -29.015 1.00 78.56 423 GLY A C 1
ATOM 3267 O O . GLY A 1 423 ? 17.458 4.503 -28.446 1.00 78.56 423 GLY A O 1
ATOM 3268 N N . ASP A 1 424 ? 18.763 6.338 -28.477 1.00 82.19 424 ASP A N 1
ATOM 3269 C CA . ASP A 1 424 ? 19.392 6.078 -27.179 1.00 82.19 424 ASP A CA 1
ATOM 3270 C C . ASP A 1 424 ? 18.374 6.186 -26.036 1.00 82.19 424 ASP A C 1
ATOM 3272 O O . ASP A 1 424 ? 18.318 5.327 -25.162 1.00 82.19 424 ASP A O 1
ATOM 3276 N N . MET A 1 425 ? 17.478 7.172 -26.070 1.00 85.19 425 MET A N 1
ATOM 3277 C CA . MET A 1 425 ? 16.395 7.288 -25.086 1.00 85.19 425 MET A CA 1
ATOM 3278 C C . MET A 1 425 ? 15.431 6.099 -25.116 1.00 85.19 425 MET A C 1
ATOM 3280 O O . MET A 1 425 ? 15.084 5.550 -24.070 1.00 85.19 425 MET A O 1
ATOM 3284 N N . VAL A 1 426 ? 15.031 5.655 -26.311 1.00 88.38 426 VAL A N 1
ATOM 3285 C CA . VAL A 1 426 ? 14.199 4.456 -26.482 1.00 88.38 426 VAL A CA 1
ATOM 3286 C C . VAL A 1 426 ? 14.904 3.236 -25.897 1.00 88.38 426 VAL A C 1
ATOM 3288 O O . VAL A 1 426 ? 14.279 2.444 -25.197 1.00 88.38 426 VAL A O 1
ATOM 3291 N N . ARG A 1 427 ? 16.217 3.105 -26.102 1.00 91.00 427 ARG A N 1
ATOM 3292 C CA . ARG A 1 427 ? 17.017 2.030 -25.508 1.00 91.00 427 ARG A CA 1
ATOM 3293 C C . ARG A 1 427 ? 16.954 2.048 -23.978 1.00 91.00 427 ARG A C 1
ATOM 3295 O O . ARG A 1 427 ? 16.730 0.996 -23.383 1.00 91.00 427 ARG A O 1
ATOM 3302 N N . PHE A 1 428 ? 17.065 3.215 -23.342 1.00 92.44 428 PHE A N 1
ATOM 3303 C CA . PHE A 1 428 ? 16.897 3.345 -21.889 1.00 92.44 428 PHE A CA 1
ATOM 3304 C C . PHE A 1 428 ? 15.496 2.917 -21.438 1.00 92.44 428 PHE A C 1
ATOM 3306 O O . PHE A 1 428 ? 15.380 2.163 -20.474 1.00 92.44 428 PHE A O 1
ATOM 3313 N N . VAL A 1 429 ? 14.442 3.322 -22.154 1.00 92.31 429 VAL A N 1
ATOM 3314 C CA . VAL A 1 429 ? 13.064 2.894 -21.857 1.00 92.31 429 VAL A CA 1
ATOM 3315 C C . VAL A 1 429 ? 12.926 1.374 -21.944 1.00 92.31 429 VAL A C 1
ATOM 3317 O O . VAL A 1 429 ? 12.414 0.755 -21.013 1.00 92.31 429 VAL A O 1
ATOM 3320 N N . LEU A 1 430 ? 13.433 0.748 -23.009 1.00 92.94 430 LEU A N 1
ATOM 3321 C CA . LEU A 1 430 ? 13.352 -0.704 -23.191 1.00 92.94 430 LEU A CA 1
ATOM 3322 C C . LEU A 1 430 ? 14.109 -1.465 -22.093 1.00 92.94 430 LEU A C 1
ATOM 3324 O O . LEU A 1 430 ? 13.593 -2.448 -21.559 1.00 92.94 430 LEU A O 1
ATOM 3328 N N . VAL A 1 431 ? 15.298 -0.992 -21.703 1.00 94.94 431 VAL A N 1
ATOM 3329 C CA . VAL A 1 431 ? 16.037 -1.561 -20.565 1.00 94.94 431 VAL A CA 1
ATOM 3330 C C . VAL A 1 431 ? 15.271 -1.358 -19.259 1.00 94.94 431 VAL A C 1
ATOM 3332 O O . VAL A 1 431 ? 15.179 -2.292 -18.467 1.00 94.94 431 VAL A O 1
ATOM 3335 N N . GLY A 1 432 ? 14.682 -0.180 -19.041 1.00 94.75 432 GLY A N 1
ATOM 3336 C CA . GLY A 1 432 ? 13.848 0.115 -17.876 1.00 94.75 432 GLY A CA 1
ATOM 3337 C C . GLY A 1 432 ? 12.671 -0.854 -17.747 1.00 94.75 432 GLY A C 1
ATOM 3338 O O . GLY A 1 432 ? 12.482 -1.451 -16.688 1.00 94.75 432 GLY A O 1
ATOM 3339 N N . ILE A 1 433 ? 11.945 -1.093 -18.844 1.00 92.69 433 ILE A N 1
ATOM 3340 C CA . ILE A 1 433 ? 10.834 -2.056 -18.912 1.00 92.69 433 ILE A CA 1
ATOM 3341 C C . ILE A 1 433 ? 11.320 -3.484 -18.638 1.00 92.69 433 ILE A C 1
ATOM 3343 O O . ILE A 1 433 ? 10.700 -4.208 -17.861 1.00 92.69 433 ILE A O 1
ATOM 3347 N N . LEU A 1 434 ? 12.436 -3.896 -19.244 1.00 94.12 434 LEU A N 1
ATOM 3348 C CA . LEU A 1 434 ? 12.991 -5.238 -19.064 1.00 94.12 434 LEU A CA 1
ATOM 3349 C C . LEU A 1 434 ? 13.475 -5.474 -17.618 1.00 94.12 434 LEU A C 1
ATOM 3351 O O . LEU A 1 434 ? 13.248 -6.540 -17.044 1.00 94.12 434 LEU A O 1
ATOM 3355 N N . CYS A 1 435 ? 14.095 -4.468 -16.999 1.00 95.75 435 CYS A N 1
ATOM 3356 C CA . CYS A 1 435 ? 14.459 -4.472 -15.582 1.00 95.75 435 CYS A CA 1
ATOM 3357 C C . CYS A 1 435 ? 13.223 -4.537 -14.675 1.00 95.75 435 CYS A C 1
ATOM 3359 O O . CYS A 1 435 ? 13.213 -5.307 -13.715 1.00 95.75 435 CYS A O 1
ATOM 3361 N N . ALA A 1 436 ? 12.163 -3.800 -15.014 1.00 94.06 436 ALA A N 1
ATOM 3362 C CA . ALA A 1 436 ? 10.897 -3.757 -14.286 1.00 94.06 436 ALA A CA 1
ATOM 3363 C C . ALA A 1 436 ? 9.907 -4.874 -14.690 1.00 94.06 436 ALA A C 1
ATOM 3365 O O . ALA A 1 436 ? 8.701 -4.770 -14.456 1.00 94.06 436 ALA A O 1
ATOM 3366 N N . HIS A 1 437 ? 10.382 -5.965 -15.296 1.00 90.06 437 HIS A N 1
ATOM 3367 C CA . HIS A 1 437 ? 9.508 -7.054 -15.720 1.00 90.06 437 HIS A CA 1
ATOM 3368 C C . HIS A 1 437 ? 8.890 -7.784 -14.508 1.00 90.06 437 HIS A C 1
ATOM 3370 O O . HIS A 1 437 ? 9.587 -8.115 -13.549 1.00 90.06 437 HIS A O 1
ATOM 3376 N N . ALA A 1 438 ? 7.590 -8.104 -14.543 1.00 84.38 438 ALA A N 1
ATOM 3377 C CA . ALA A 1 438 ? 6.902 -8.751 -13.414 1.00 84.38 438 ALA A CA 1
ATOM 3378 C C . ALA A 1 438 ? 7.523 -10.114 -13.042 1.00 84.38 438 ALA A C 1
ATOM 3380 O O . ALA A 1 438 ? 7.773 -10.399 -11.874 1.00 84.38 438 ALA A O 1
ATOM 3381 N N . THR A 1 439 ? 7.847 -10.937 -14.039 1.00 83.00 439 THR A N 1
ATOM 3382 C CA . THR A 1 439 ? 8.536 -12.222 -13.850 1.00 83.00 439 THR A CA 1
ATOM 3383 C C . THR A 1 439 ? 10.037 -12.034 -13.609 1.00 83.00 439 THR A C 1
ATOM 3385 O O . THR A 1 439 ? 10.761 -11.602 -14.506 1.00 83.00 439 THR A O 1
ATOM 3388 N N . VAL A 1 440 ? 10.518 -12.454 -12.435 1.00 86.81 440 VAL A N 1
ATOM 3389 C CA . VAL A 1 440 ? 11.927 -12.359 -11.995 1.00 86.81 440 VAL A CA 1
ATOM 3390 C C . VAL A 1 440 ? 12.919 -12.958 -12.998 1.00 86.81 440 VAL A C 1
ATOM 3392 O O . VAL A 1 440 ? 13.986 -12.392 -13.226 1.00 86.81 440 VAL A O 1
ATOM 3395 N N . ALA A 1 441 ? 12.569 -14.091 -13.614 1.00 84.44 441 ALA A N 1
ATOM 3396 C CA . ALA A 1 441 ? 13.449 -14.821 -14.528 1.00 84.44 441 ALA A CA 1
ATOM 3397 C C . ALA A 1 441 ? 13.787 -14.051 -15.817 1.00 84.44 441 ALA A C 1
ATOM 3399 O O . ALA A 1 441 ? 14.826 -14.317 -16.415 1.00 84.44 441 ALA A O 1
ATOM 3400 N N . PHE A 1 442 ? 12.936 -13.108 -16.233 1.00 89.50 442 PHE A N 1
ATOM 3401 C CA . PHE A 1 442 ? 13.165 -12.297 -17.432 1.00 89.50 442 PHE A CA 1
ATOM 3402 C C . PHE A 1 442 ? 13.951 -11.018 -17.156 1.00 89.50 442 PHE A C 1
ATOM 3404 O O . PHE A 1 442 ? 14.477 -10.415 -18.089 1.00 89.50 442 PHE A O 1
ATOM 3411 N N . ARG A 1 443 ? 14.080 -10.615 -15.886 1.00 93.19 443 ARG A N 1
ATOM 3412 C CA . ARG A 1 443 ? 14.899 -9.456 -15.529 1.00 93.19 443 ARG A CA 1
ATOM 3413 C C . ARG A 1 443 ? 16.370 -9.772 -15.808 1.00 93.19 443 ARG A C 1
ATOM 3415 O O . ARG A 1 443 ? 16.820 -10.869 -15.459 1.00 93.19 443 ARG A O 1
ATOM 3422 N N . PRO A 1 444 ? 17.158 -8.830 -16.342 1.00 93.88 444 PRO A N 1
ATOM 3423 C CA . PRO A 1 444 ? 18.592 -8.994 -16.526 1.00 93.88 444 PRO A CA 1
ATOM 3424 C C . PRO A 1 444 ? 19.302 -8.928 -15.171 1.00 93.88 444 PRO A C 1
ATOM 3426 O O . PRO A 1 444 ? 18.709 -8.634 -14.130 1.00 93.88 444 PRO A O 1
ATOM 3429 N N . THR A 1 445 ? 20.570 -9.307 -15.111 1.00 93.62 445 THR A N 1
ATOM 3430 C CA . THR A 1 445 ? 21.431 -8.892 -13.993 1.00 93.62 445 THR A CA 1
ATOM 3431 C C . THR A 1 445 ? 21.728 -7.398 -14.112 1.00 93.62 445 THR A C 1
ATOM 3433 O O . THR A 1 445 ? 21.675 -6.843 -15.209 1.00 93.62 445 THR A O 1
ATOM 3436 N N . ILE A 1 446 ? 22.087 -6.732 -13.010 1.00 93.06 446 ILE A N 1
ATOM 3437 C CA . ILE A 1 446 ? 22.434 -5.303 -13.072 1.00 93.06 446 ILE A CA 1
ATOM 3438 C C . ILE A 1 446 ? 23.614 -5.040 -14.024 1.00 93.06 446 ILE A C 1
ATOM 3440 O O . ILE A 1 446 ? 23.636 -4.039 -14.725 1.00 93.06 446 ILE A O 1
ATOM 3444 N N . MET A 1 447 ? 24.559 -5.980 -14.121 1.00 91.38 447 MET A N 1
ATOM 3445 C CA . MET A 1 447 ? 25.692 -5.895 -15.045 1.00 91.38 447 MET A CA 1
ATOM 3446 C C . MET A 1 447 ? 25.258 -5.986 -16.513 1.00 91.38 447 MET A C 1
ATOM 3448 O O . MET A 1 447 ? 25.773 -5.263 -17.359 1.00 91.38 447 MET A O 1
ATOM 3452 N N . GLU A 1 448 ? 24.316 -6.875 -16.833 1.00 91.94 448 GLU A N 1
ATOM 3453 C CA . GLU A 1 448 ? 23.737 -6.955 -18.179 1.00 91.94 448 GLU A CA 1
ATOM 3454 C C . GLU A 1 448 ? 22.922 -5.703 -18.501 1.00 91.94 448 GLU A C 1
ATOM 3456 O O . GLU A 1 448 ? 23.044 -5.178 -19.602 1.00 91.94 448 GLU A O 1
ATOM 3461 N N . ALA A 1 449 ? 22.152 -5.184 -17.537 1.00 94.12 449 ALA A N 1
ATOM 3462 C CA . ALA A 1 449 ? 21.434 -3.923 -17.692 1.00 94.12 449 ALA A CA 1
ATOM 3463 C C . ALA A 1 449 ? 22.389 -2.765 -18.001 1.00 94.12 449 ALA A C 1
ATOM 3465 O O . ALA A 1 449 ? 22.140 -2.019 -18.938 1.00 94.12 449 ALA A O 1
ATOM 3466 N N . LEU A 1 450 ? 23.512 -2.653 -17.286 1.00 92.88 450 LEU A N 1
ATOM 3467 C CA . LEU A 1 450 ? 24.522 -1.620 -17.538 1.00 92.88 450 LEU A CA 1
ATOM 3468 C C . LEU A 1 450 ? 25.128 -1.730 -18.938 1.00 92.88 450 LEU A C 1
ATOM 3470 O O . LEU A 1 450 ? 25.132 -0.744 -19.663 1.00 92.88 450 LEU A O 1
ATOM 3474 N N . LYS A 1 451 ? 25.524 -2.930 -19.371 1.00 91.69 451 LYS A N 1
ATOM 3475 C CA . LYS A 1 451 ? 26.018 -3.142 -20.742 1.00 91.69 451 LYS A CA 1
ATOM 3476 C C . LYS A 1 451 ? 24.964 -2.807 -21.797 1.00 91.69 451 LYS A C 1
ATOM 3478 O O . LYS A 1 451 ? 25.282 -2.274 -22.857 1.00 91.69 451 LYS A O 1
ATOM 3483 N N . MET A 1 452 ? 23.693 -3.100 -21.515 1.00 94.06 452 MET A N 1
ATOM 3484 C CA . MET A 1 452 ? 22.591 -2.660 -22.367 1.00 94.06 452 MET A CA 1
ATOM 3485 C C . MET A 1 452 ? 22.407 -1.142 -22.327 1.00 94.06 452 MET A C 1
ATOM 3487 O O . MET A 1 452 ? 22.011 -0.585 -23.331 1.00 94.06 452 MET A O 1
ATOM 3491 N N . LEU A 1 453 ? 22.705 -0.426 -21.252 1.00 91.94 453 LEU A N 1
ATOM 3492 C CA . LEU A 1 453 ? 22.614 1.041 -21.248 1.00 91.94 453 LEU A CA 1
ATOM 3493 C C . LEU A 1 453 ? 23.810 1.698 -21.951 1.00 91.94 453 LEU A C 1
ATOM 3495 O O . LEU A 1 453 ? 23.632 2.688 -22.648 1.00 91.94 453 LEU A O 1
ATOM 3499 N N . GLU A 1 454 ? 25.004 1.120 -21.819 1.00 90.62 454 GLU A N 1
ATOM 3500 C CA . GLU A 1 454 ? 26.263 1.652 -22.363 1.00 90.62 454 GLU A CA 1
ATOM 3501 C C . GLU A 1 454 ? 26.422 1.456 -23.880 1.00 90.62 454 GLU A C 1
ATOM 3503 O O . GLU A 1 454 ? 27.280 2.087 -24.490 1.00 90.62 454 GLU A O 1
ATOM 3508 N N . GLY A 1 455 ? 25.599 0.608 -24.504 1.00 87.19 455 GLY A N 1
ATOM 3509 C CA . GLY A 1 455 ? 25.720 0.292 -25.934 1.00 87.19 455 GLY A CA 1
ATOM 3510 C C . GLY A 1 455 ? 26.442 -1.026 -26.228 1.00 87.19 455 GLY A C 1
ATOM 3511 O O . GLY A 1 455 ? 26.430 -1.483 -27.365 1.00 87.19 455 GLY A O 1
ATOM 3512 N N . ASP A 1 456 ? 27.027 -1.665 -25.214 1.00 89.69 456 ASP A N 1
ATOM 3513 C CA . ASP A 1 456 ? 27.911 -2.828 -25.364 1.00 89.69 456 ASP A CA 1
ATOM 3514 C C . ASP A 1 456 ? 27.205 -4.098 -25.863 1.00 89.69 456 ASP A C 1
ATOM 3516 O O . ASP A 1 456 ? 27.827 -4.949 -26.504 1.00 89.69 456 ASP A O 1
ATOM 3520 N N . ILE A 1 457 ? 25.921 -4.269 -25.531 1.00 92.25 457 ILE A N 1
ATOM 3521 C CA . ILE A 1 457 ? 25.101 -5.413 -25.963 1.00 92.25 457 ILE A CA 1
ATOM 3522 C C . ILE A 1 457 ? 23.708 -4.960 -26.390 1.00 92.25 457 ILE A C 1
ATOM 3524 O O . ILE A 1 457 ? 23.163 -4.026 -25.814 1.00 92.25 457 ILE A O 1
ATOM 3528 N N . GLU A 1 458 ? 23.100 -5.628 -27.366 1.00 90.75 458 GLU A N 1
ATOM 3529 C CA . GLU A 1 458 ? 21.743 -5.292 -27.808 1.00 90.75 458 GLU A CA 1
ATOM 3530 C C . GLU A 1 458 ? 20.677 -5.609 -26.756 1.00 90.75 458 GLU A C 1
ATOM 3532 O O . GLU A 1 458 ? 20.792 -6.582 -26.003 1.00 90.75 458 GLU A O 1
ATOM 3537 N N . VAL A 1 459 ? 19.617 -4.797 -26.734 1.00 91.44 459 VAL A N 1
ATOM 3538 C CA . VAL A 1 459 ? 18.448 -5.055 -25.887 1.00 91.44 459 VAL A CA 1
ATOM 3539 C C . VAL A 1 459 ? 17.644 -6.191 -26.523 1.00 91.44 459 VAL A C 1
ATOM 3541 O O . VAL A 1 459 ? 17.247 -6.075 -27.686 1.00 91.44 459 VAL A O 1
ATOM 3544 N N . PRO A 1 460 ? 17.405 -7.308 -25.814 1.00 90.12 460 PRO A N 1
ATOM 3545 C CA . PRO A 1 460 ? 16.609 -8.393 -26.361 1.00 90.12 460 PRO A CA 1
ATOM 3546 C C . PRO A 1 460 ? 15.157 -7.947 -26.544 1.00 90.12 460 PRO A C 1
ATOM 3548 O O . PRO A 1 460 ? 14.681 -7.022 -25.883 1.00 90.12 460 PRO A O 1
ATOM 3551 N N . VAL A 1 461 ? 14.428 -8.655 -27.408 1.00 86.25 461 VAL A N 1
ATOM 3552 C CA . VAL A 1 461 ? 12.976 -8.480 -27.515 1.00 86.25 461 VAL A CA 1
ATOM 3553 C C . VAL A 1 461 ? 12.367 -8.698 -26.135 1.00 86.25 461 VAL A C 1
ATOM 3555 O O . VAL A 1 461 ? 12.602 -9.735 -25.508 1.00 86.25 461 VAL A O 1
ATOM 3558 N N . ILE A 1 462 ? 11.617 -7.706 -25.659 1.00 85.94 462 ILE A N 1
ATOM 3559 C CA . ILE A 1 462 ? 11.041 -7.749 -24.320 1.00 85.94 462 ILE A CA 1
ATOM 3560 C C . ILE A 1 462 ? 9.990 -8.867 -24.289 1.00 85.94 462 ILE A C 1
ATOM 3562 O O . ILE A 1 462 ? 9.071 -8.844 -25.111 1.00 85.94 462 ILE A O 1
ATOM 3566 N N . PRO A 1 463 ? 10.119 -9.853 -23.381 1.00 84.62 463 PRO A N 1
ATOM 3567 C CA . PRO A 1 463 ? 9.126 -10.907 -23.232 1.00 84.62 463 PRO A CA 1
ATOM 3568 C C . PRO A 1 463 ? 7.748 -10.333 -22.914 1.00 84.62 463 PRO A C 1
ATOM 3570 O O . PRO A 1 463 ? 7.637 -9.325 -22.215 1.00 84.62 463 PRO A O 1
ATOM 3573 N N . ASP A 1 464 ? 6.699 -10.999 -23.396 1.00 79.88 464 ASP A N 1
ATOM 3574 C CA . ASP A 1 464 ? 5.336 -10.605 -23.063 1.00 79.88 464 ASP A CA 1
ATOM 3575 C C . ASP A 1 464 ? 5.123 -10.652 -21.550 1.00 79.88 464 ASP A C 1
ATOM 3577 O O . ASP A 1 464 ? 5.329 -11.678 -20.888 1.00 79.88 464 ASP A O 1
ATOM 3581 N N . ARG A 1 465 ? 4.650 -9.534 -21.004 1.00 69.69 465 ARG A N 1
ATOM 3582 C CA . ARG A 1 465 ? 4.218 -9.483 -19.617 1.00 69.69 465 ARG A CA 1
ATOM 3583 C C . ARG A 1 465 ? 2.931 -10.306 -19.484 1.00 69.69 465 ARG A C 1
ATOM 3585 O O . ARG A 1 465 ? 2.005 -10.094 -20.275 1.00 69.69 465 ARG A O 1
ATOM 3592 N N . PRO A 1 466 ? 2.819 -11.212 -18.493 1.00 60.34 466 PRO A N 1
ATOM 3593 C CA . PRO A 1 466 ? 1.522 -11.790 -18.165 1.00 60.34 466 PRO A CA 1
ATOM 3594 C C . PRO A 1 466 ? 0.532 -10.645 -17.929 1.00 60.34 466 PRO A C 1
ATOM 3596 O O . PRO A 1 466 ? 0.892 -9.650 -17.292 1.00 60.34 466 PRO A O 1
ATOM 3599 N N . ILE A 1 467 ? -0.675 -10.755 -18.498 1.00 46.59 467 ILE A N 1
ATOM 3600 C CA . ILE A 1 467 ? -1.735 -9.753 -18.331 1.00 46.59 467 ILE A CA 1
ATOM 3601 C C . ILE A 1 467 ? -1.843 -9.474 -16.836 1.00 46.59 467 ILE A C 1
ATOM 3603 O O . ILE A 1 467 ? -1.989 -10.402 -16.041 1.00 46.59 467 ILE A O 1
ATOM 3607 N N . SER A 1 468 ? -1.693 -8.204 -16.468 1.00 39.94 468 SER A N 1
ATOM 3608 C CA . SER A 1 468 ? -1.780 -7.766 -15.085 1.00 39.94 468 SER A CA 1
ATOM 3609 C C . SER A 1 468 ? -3.199 -8.027 -14.575 1.00 39.94 468 SER A C 1
ATOM 3611 O O . SER A 1 468 ? -4.088 -7.200 -14.721 1.00 39.94 468 SER A O 1
ATOM 3613 N N . THR A 1 469 ? -3.415 -9.192 -13.972 1.00 32.00 469 THR A N 1
ATOM 3614 C CA . THR A 1 469 ? -4.440 -9.398 -12.940 1.00 32.00 469 THR A CA 1
ATOM 3615 C C . THR A 1 469 ? -3.962 -8.860 -11.584 1.00 32.00 469 THR A C 1
ATOM 3617 O O . THR A 1 469 ? -4.614 -9.079 -10.573 1.00 32.00 469 THR A O 1
ATOM 3620 N N . TYR A 1 470 ? -2.802 -8.189 -11.558 1.00 38.06 470 TYR A N 1
ATOM 3621 C CA . TYR A 1 470 ? -2.064 -7.766 -10.371 1.00 38.06 470 TYR A CA 1
ATOM 3622 C C . TYR A 1 470 ? -1.518 -6.351 -10.594 1.00 38.06 470 TYR A C 1
ATOM 3624 O O . TYR A 1 470 ? -0.323 -6.141 -10.807 1.00 38.06 470 TYR A O 1
ATOM 3632 N N . SER A 1 471 ? -2.424 -5.378 -10.629 1.00 27.36 471 SER A N 1
ATOM 3633 C CA . SER A 1 471 ? -2.078 -3.959 -10.530 1.00 27.36 471 SER A CA 1
ATOM 3634 C C . SER A 1 471 ? -1.824 -3.675 -9.047 1.00 27.36 471 SER A C 1
ATOM 3636 O O . SER A 1 471 ? -2.777 -3.663 -8.270 1.00 27.36 471 SER A O 1
ATOM 3638 N N . ILE A 1 472 ? -0.549 -3.568 -8.662 1.00 34.06 472 ILE A N 1
ATOM 3639 C CA . ILE A 1 472 ? -0.104 -3.179 -7.310 1.00 34.06 472 ILE A CA 1
ATOM 3640 C C . ILE A 1 472 ? -0.391 -1.695 -7.082 1.00 34.06 472 ILE A C 1
ATOM 3642 O O . ILE A 1 472 ? -0.186 -0.911 -8.039 1.00 34.06 472 ILE A O 1
#

Secondary structure (DSSP, 8-state):
--SSSSTTTTTSSS-S------------S-SS--THHHHS----GGGS--S-TT------HHHHHHHHHHHHHHHHHHHHHHSBSSBSSHHHHHHHHHHHHHHHHTTT--TTHHHHH--GGGGB--SSSSTT--BHHHHHHHH-S--HHHHHSSS-TTSHHHHHHHHHHHHHHHHHHHHHH--GGGHHHHHHHHHHHIIIII-TT-TTSHHHHHHTS------------S-HHHHHHHHHHHHHHHHHHHHHHHHHHHHHHHTSS----------------------PPPPHHHHHHHTTTT-GGGSTT-STT--------TT--PPPTT-S-EE----S-TTTS-HHHHHH-EE-HHHHHHHHHHHHHHHHH---SB-TT--SS-SBHHHHHHHHHHTT-GGGGS-HHHHTT---TTS-HHHHHHHHHHHHHHHT-SSGGGSPPHHHHHHHHHTSSPPPPPPPPPP-S---

Foldseek 3Di:
DPVVPVVVPVVPPPPPPPPPPPPPDPPLAAPFDLPLVVVFDFDCPLQAPDPDPPDDPQPPVVNLLSLVLSVLQRQLQVCLVPQWNADADLSNLVNSLQVNLVSCVVVVGDSCSSVNNDDSVLRHQDCLQWLRDTGNVVVCVQQNPDFQLLVLLQDQLPDVQSLVSNVLSLVVVLVSRCVSSVDPVNSVSSSSSSLSCSQNPRYPVHSSDPNSSCRSSVGPGDDDPPPPPDDPVPCVVVVVVVVVVVVVVVVVVVVVVVVVVVVPPDDDDDDDDDDDDDDDPDPDPDDDDDDPVNLCVQCVNLDPCQPAPNDPVRDHDDHDCVVPDDDDPPDQWDQDDDDDDPLQAQPCCSNRVTHHLLRVLQSVLLVLLCVFQVDDQADPPDPDPARGSLVVCVVCVVVVNNLNSGDPVVVVPPPDDDDPVSVLSSLSNLLSNQSNANDSVSHDRVVVSVCSNVVNDPRDDRDDHDPPPPRD